Protein AF-0000000067715513 (afdb_homodimer)

Structure (mmCIF, N/CA/C/O backbone):
data_AF-0000000067715513-model_v1
#
loop_
_entity.id
_entity.type
_entity.pdbx_description
1 polymer 'Transcriptional regulators'
#
loop_
_atom_site.group_PDB
_atom_site.id
_atom_site.type_symbol
_atom_site.label_atom_id
_atom_site.label_alt_id
_atom_site.label_comp_id
_atom_site.label_asym_id
_atom_site.label_entity_id
_atom_site.label_seq_id
_atom_site.pdbx_PDB_ins_code
_atom_site.Cartn_x
_atom_site.Cartn_y
_atom_site.Cartn_z
_atom_site.occupancy
_atom_site.B_iso_or_equiv
_atom_site.auth_seq_id
_atom_site.auth_comp_id
_atom_site.auth_asym_id
_atom_site.auth_atom_id
_atom_site.pdbx_PDB_model_num
ATOM 1 N N . MET A 1 1 ? -25.891 -0.718 -54.531 1 31.77 1 MET A N 1
ATOM 2 C CA . MET A 1 1 ? -24.734 -0.22 -53.781 1 31.77 1 MET A CA 1
ATOM 3 C C . MET A 1 1 ? -24.641 -0.902 -52.406 1 31.77 1 MET A C 1
ATOM 5 O O . MET A 1 1 ? -25.547 -0.78 -51.594 1 31.77 1 MET A O 1
ATOM 9 N N . LEU A 1 2 ? -23.953 -2.092 -52.344 1 35.03 2 LEU A N 1
ATOM 10 C CA . LEU A 1 2 ? -23.844 -3.086 -51.281 1 35.03 2 LEU A CA 1
ATOM 11 C C . LEU A 1 2 ? -23.156 -2.496 -50.062 1 35.03 2 LEU A C 1
ATOM 13 O O . LEU A 1 2 ? -22.047 -1.974 -50.156 1 35.03 2 LEU A O 1
ATOM 17 N N . ASN A 1 3 ? -23.922 -1.891 -49.156 1 38.84 3 ASN A N 1
ATOM 18 C CA . ASN A 1 3 ? -23.484 -1.383 -47.875 1 38.84 3 ASN A CA 1
ATOM 19 C C . ASN A 1 3 ? -22.656 -2.416 -47.094 1 38.84 3 ASN A C 1
ATOM 21 O O . ASN A 1 3 ? -23.188 -3.434 -46.656 1 38.84 3 ASN A O 1
ATOM 25 N N . MET A 1 4 ? -21.391 -2.631 -47.562 1 33.38 4 MET A N 1
ATOM 26 C CA . MET A 1 4 ? -20.484 -3.547 -46.875 1 33.38 4 MET A CA 1
ATOM 27 C C . MET A 1 4 ? -20.344 -3.17 -45.406 1 33.38 4 MET A C 1
ATOM 29 O O . MET A 1 4 ? -19.859 -2.082 -45.094 1 33.38 4 MET A O 1
ATOM 33 N N . GLN A 1 5 ? -21.266 -3.67 -44.594 1 35.62 5 GLN A N 1
ATOM 34 C CA . GLN A 1 5 ? -21.172 -3.559 -43.156 1 35.62 5 GLN A CA 1
ATOM 35 C C . GLN A 1 5 ? -19.75 -3.854 -42.656 1 35.62 5 GLN A C 1
ATOM 37 O O . GLN A 1 5 ? -19.172 -4.875 -43.031 1 35.62 5 GLN A O 1
ATOM 42 N N . GLU A 1 6 ? -18.984 -2.752 -42.469 1 38.47 6 GLU A N 1
ATOM 43 C CA . GLU A 1 6 ? -17.625 -2.861 -41.969 1 38.47 6 GLU A CA 1
ATOM 44 C C . GLU A 1 6 ? -17.531 -3.854 -40.812 1 38.47 6 GLU A C 1
ATOM 46 O O . GLU A 1 6 ? -18.391 -3.852 -39.906 1 38.47 6 GLU A O 1
ATOM 51 N N . PRO A 1 7 ? -16.797 -5.004 -41.031 1 35.91 7 PRO A N 1
ATOM 52 C CA . PRO A 1 7 ? -16.688 -6 -39.969 1 35.91 7 PRO A CA 1
ATOM 53 C C . PRO A 1 7 ? -16.391 -5.375 -38.625 1 35.91 7 PRO A C 1
ATOM 55 O O . PRO A 1 7 ? -15.789 -4.301 -38.531 1 35.91 7 PRO A O 1
ATOM 58 N N . ASP A 1 8 ? -17.328 -5.598 -37.656 1 34.03 8 ASP A N 1
ATOM 59 C CA . ASP A 1 8 ? -17.234 -5.223 -36.25 1 34.03 8 ASP A CA 1
ATOM 60 C C . ASP A 1 8 ? -15.805 -5.414 -35.719 1 34.03 8 ASP A C 1
ATOM 62 O O . ASP A 1 8 ? -15.25 -6.508 -35.812 1 34.03 8 ASP A O 1
ATOM 66 N N . LYS A 1 9 ? -15.008 -4.371 -35.812 1 34.12 9 LYS A N 1
ATOM 67 C CA . LYS A 1 9 ? -13.656 -4.363 -35.25 1 34.12 9 LYS A CA 1
ATOM 68 C C . LYS A 1 9 ? -13.594 -5.129 -33.938 1 34.12 9 LYS A C 1
ATOM 70 O O . LYS A 1 9 ? -14.234 -4.746 -32.938 1 34.12 9 LYS A O 1
ATOM 75 N N . ILE A 1 10 ? -13.539 -6.449 -34 1 34.5 10 ILE A N 1
ATOM 76 C CA . ILE A 1 10 ? -13.219 -7.273 -32.844 1 34.5 10 ILE A CA 1
ATOM 77 C C . ILE A 1 10 ? -12.109 -6.613 -32.031 1 34.5 10 ILE A C 1
ATOM 79 O O . ILE A 1 10 ? -11.008 -6.387 -32.531 1 34.5 10 ILE A O 1
ATOM 83 N N . HIS A 1 11 ? -12.445 -5.59 -31.297 1 33.25 11 HIS A N 1
ATOM 84 C CA . HIS A 1 11 ? -11.445 -5.082 -30.359 1 33.25 11 HIS A CA 1
ATOM 85 C C . HIS A 1 11 ? -10.75 -6.219 -29.625 1 33.25 11 HIS A C 1
ATOM 87 O O . HIS A 1 11 ? -11.406 -7.102 -29.078 1 33.25 11 HIS A O 1
ATOM 93 N N . PRO A 1 12 ? -9.641 -6.621 -30.094 1 28.83 12 PRO A N 1
ATOM 94 C CA . PRO A 1 12 ? -8.938 -7.699 -29.391 1 28.83 12 PRO A CA 1
ATOM 95 C C . PRO A 1 12 ? -9.133 -7.641 -27.875 1 28.83 12 PRO A C 1
ATOM 97 O O . PRO A 1 12 ? -9.164 -6.551 -27.297 1 28.83 12 PRO A O 1
ATOM 100 N N . ALA A 1 13 ? -9.891 -8.578 -27.359 1 32.06 13 ALA A N 1
ATOM 101 C CA . ALA A 1 13 ? -10.117 -8.789 -25.938 1 32.06 13 ALA A CA 1
ATOM 102 C C . ALA A 1 13 ? -8.875 -8.43 -25.125 1 32.06 13 ALA A C 1
ATOM 104 O O . ALA A 1 13 ? -7.762 -8.836 -25.469 1 32.06 13 ALA A O 1
ATOM 105 N N . GLU A 1 14 ? -8.75 -7.254 -24.656 1 34.19 14 GLU A N 1
ATOM 106 C CA . GLU A 1 14 ? -7.68 -6.934 -23.719 1 34.19 14 GLU A CA 1
ATOM 107 C C . GLU A 1 14 ? -7.258 -8.164 -22.922 1 34.19 14 GLU A C 1
ATOM 109 O O . GLU A 1 14 ? -8.109 -8.922 -22.438 1 34.19 14 GLU A O 1
ATOM 114 N N . PRO A 1 15 ? -6.25 -8.797 -23.25 1 35.97 15 PRO A N 1
ATOM 115 C CA . PRO A 1 15 ? -5.891 -10.016 -22.531 1 35.97 15 PRO A CA 1
ATOM 116 C C . PRO A 1 15 ? -6.348 -9.992 -21.062 1 35.97 15 PRO A C 1
ATOM 118 O O . PRO A 1 15 ? -6.277 -8.945 -20.422 1 35.97 15 PRO A O 1
ATOM 121 N N . THR A 1 16 ? -7.445 -10.633 -20.672 1 35.69 16 THR A N 1
ATOM 122 C CA . THR A 1 16 ? -7.938 -10.914 -19.328 1 35.69 16 THR A CA 1
ATOM 123 C C . THR A 1 16 ? -6.781 -11.148 -18.359 1 35.69 16 THR A C 1
ATOM 125 O O . THR A 1 16 ? -6.23 -12.25 -18.312 1 35.69 16 THR A O 1
ATOM 128 N N . LEU A 1 17 ? -5.66 -10.5 -18.516 1 34.59 17 LEU A N 1
ATOM 129 C CA . LEU A 1 17 ? -4.801 -10.703 -17.344 1 34.59 17 LEU A CA 1
ATOM 130 C C . LEU A 1 17 ? -5.633 -11.031 -16.109 1 34.59 17 LEU A C 1
ATOM 132 O O . LEU A 1 17 ? -6.359 -10.18 -15.602 1 34.59 17 LEU A O 1
ATOM 136 N N . ARG A 1 18 ? -6.062 -12.227 -16.125 1 41.28 18 ARG A N 1
ATOM 137 C CA . ARG A 1 18 ? -6.652 -12.828 -14.93 1 41.28 18 ARG A CA 1
ATOM 138 C C . ARG A 1 18 ? -6.082 -12.195 -13.664 1 41.28 18 ARG A C 1
ATOM 140 O O . ARG A 1 18 ? -4.875 -11.984 -13.555 1 41.28 18 ARG A O 1
ATOM 147 N N . ASN A 1 19 ? -6.848 -11.391 -13 1 44.38 19 ASN A N 1
ATOM 148 C CA . ASN A 1 19 ? -6.641 -10.68 -11.742 1 44.38 19 ASN A CA 1
ATOM 149 C C . ASN A 1 19 ? -5.672 -11.422 -10.828 1 44.38 19 ASN A C 1
ATOM 151 O O . ASN A 1 19 ? -5.969 -12.531 -10.383 1 44.38 19 ASN A O 1
ATOM 155 N N . ILE A 1 20 ? -4.328 -11.273 -11.109 1 48.81 20 ILE A N 1
ATOM 156 C CA . ILE A 1 20 ? -3.268 -11.844 -10.289 1 48.81 20 ILE A CA 1
ATOM 157 C C . ILE A 1 20 ? -3.74 -11.953 -8.836 1 48.81 20 ILE A C 1
ATOM 159 O O . ILE A 1 20 ? -3.135 -12.664 -8.031 1 48.81 20 ILE A O 1
ATOM 163 N N . TYR A 1 21 ? -4.91 -11.352 -8.672 1 52.47 21 TYR A N 1
ATOM 164 C CA . TYR A 1 21 ? -5.391 -11.336 -7.293 1 52.47 21 TYR A CA 1
ATOM 165 C C . TYR A 1 21 ? -6.516 -12.344 -7.102 1 52.47 21 TYR A C 1
ATOM 167 O O . TYR A 1 21 ? -7.043 -12.492 -5.996 1 52.47 21 TYR A O 1
ATOM 175 N N . ASP A 1 22 ? -6.746 -12.984 -8.242 1 56.34 22 ASP A N 1
ATOM 176 C CA . ASP A 1 22 ? -7.75 -14.039 -8.141 1 56.34 22 ASP A CA 1
ATOM 177 C C . ASP A 1 22 ? -7.219 -15.234 -7.348 1 56.34 22 ASP A C 1
ATOM 179 O O . ASP A 1 22 ? -6.141 -15.75 -7.648 1 56.34 22 ASP A O 1
ATOM 183 N N . VAL A 1 23 ? -7.918 -15.57 -6.273 1 56.19 23 VAL A N 1
ATOM 184 C CA . VAL A 1 23 ? -7.496 -16.641 -5.387 1 56.19 23 VAL A CA 1
ATOM 185 C C . VAL A 1 23 ? -7.281 -17.922 -6.191 1 56.19 23 VAL A C 1
ATOM 187 O O . VAL A 1 23 ? -6.398 -18.734 -5.871 1 56.19 23 VAL A O 1
ATOM 190 N N . LYS A 1 24 ? -8.117 -18.062 -7.238 1 59.22 24 LYS A N 1
ATOM 191 C CA . LYS A 1 24 ? -7.957 -19.266 -8.039 1 59.22 24 LYS A CA 1
ATOM 192 C C . LYS A 1 24 ? -6.633 -19.25 -8.797 1 59.22 24 LYS A C 1
ATOM 194 O O . LYS A 1 24 ? -6.051 -20.312 -9.055 1 59.22 24 LYS A O 1
ATOM 199 N N . THR A 1 25 ? -6.23 -18.047 -9.039 1 60.38 25 THR A N 1
ATOM 200 C CA . THR A 1 25 ? -4.977 -17.922 -9.766 1 60.38 25 THR A CA 1
ATOM 201 C C . THR A 1 25 ? -3.795 -17.859 -8.805 1 60.38 25 THR A C 1
ATOM 203 O O . THR A 1 25 ? -2.738 -18.438 -9.07 1 60.38 25 THR A O 1
ATOM 206 N N . SER A 1 26 ? -4.008 -17.219 -7.641 1 59.66 26 SER A N 1
ATOM 207 C CA . SER A 1 26 ? -2.916 -17.062 -6.688 1 59.66 26 SER A CA 1
ATOM 208 C C . SER A 1 26 ? -2.715 -18.328 -5.859 1 59.66 26 SER A C 1
ATOM 210 O O . SER A 1 26 ? -1.616 -18.578 -5.363 1 59.66 26 SER A O 1
ATOM 212 N N . ASP A 1 27 ? -3.766 -19.047 -5.641 1 61.59 27 ASP A N 1
ATOM 213 C CA . ASP A 1 27 ? -3.732 -20.266 -4.855 1 61.59 27 ASP A CA 1
ATOM 214 C C . ASP A 1 27 ? -4.594 -21.359 -5.5 1 61.59 27 ASP A C 1
ATOM 216 O O . ASP A 1 27 ? -5.559 -21.828 -4.895 1 61.59 27 ASP A O 1
ATOM 220 N N . PRO A 1 28 ? -4.254 -21.781 -6.742 1 59.16 28 PRO A N 1
ATOM 221 C CA . PRO A 1 28 ? -5.117 -22.688 -7.5 1 59.16 28 PRO A CA 1
ATOM 222 C C . PRO A 1 28 ? -5.348 -24.016 -6.777 1 59.16 28 PRO A C 1
ATOM 224 O O . PRO A 1 28 ? -6.398 -24.641 -6.953 1 59.16 28 PRO A O 1
ATOM 227 N N . LYS A 1 29 ? -4.406 -24.391 -6.066 1 62.5 29 LYS A N 1
ATOM 228 C CA . LYS A 1 29 ? -4.543 -25.688 -5.41 1 62.5 29 LYS A CA 1
ATOM 229 C C . LYS A 1 29 ? -5.098 -25.531 -3.998 1 62.5 29 LYS A C 1
ATOM 231 O O . LYS A 1 29 ? -5.109 -26.484 -3.221 1 62.5 29 LYS A O 1
ATOM 236 N N . SER A 1 30 ? -5.594 -24.344 -3.738 1 63.5 30 SER A N 1
ATOM 237 C CA . SER A 1 30 ? -6.176 -24.047 -2.434 1 63.5 30 SER A CA 1
ATOM 238 C C . SER A 1 30 ? -5.242 -24.469 -1.303 1 63.5 30 SER A C 1
ATOM 240 O O . SER A 1 30 ? -5.672 -25.094 -0.335 1 63.5 30 SER A O 1
ATOM 242 N N . GLU A 1 31 ? -3.992 -24.312 -1.608 1 66.38 31 GLU A N 1
ATOM 243 C CA . GLU A 1 31 ? -2.979 -24.688 -0.625 1 66.38 31 GLU A CA 1
ATOM 244 C C . GLU A 1 31 ? -2.898 -23.656 0.499 1 66.38 31 GLU A C 1
ATOM 246 O O . GLU A 1 31 ? -2.553 -23.984 1.633 1 66.38 31 GLU A O 1
ATOM 251 N N . LEU A 1 32 ? -3.332 -22.609 0.131 1 65.19 32 LEU A N 1
ATOM 252 C CA . LEU A 1 32 ? -3.133 -21.531 1.1 1 65.19 32 LEU A CA 1
ATOM 253 C C . LEU A 1 32 ? -4.453 -21.141 1.751 1 65.19 32 LEU A C 1
ATOM 255 O O . LEU A 1 32 ? -4.492 -20.828 2.945 1 65.19 32 LEU A O 1
ATOM 259 N N . VAL A 1 33 ? -5.523 -21.156 0.885 1 69.31 33 VAL A N 1
ATOM 260 C CA . VAL A 1 33 ? -6.816 -20.703 1.383 1 69.31 33 VAL A CA 1
ATOM 261 C C . VAL A 1 33 ? -7.785 -21.891 1.459 1 69.31 33 VAL A C 1
ATOM 263 O O . VAL A 1 33 ? -7.91 -22.656 0.505 1 69.31 33 VAL A O 1
ATOM 266 N N . ASP A 1 34 ? -8.328 -22.078 2.619 1 70 34 ASP A N 1
ATOM 267 C CA . ASP A 1 34 ? -9.352 -23.109 2.803 1 70 34 ASP A CA 1
ATOM 268 C C . ASP A 1 34 ? -10.688 -22.656 2.213 1 70 34 ASP A C 1
ATOM 270 O O . ASP A 1 34 ? -11.375 -21.812 2.787 1 70 34 ASP A O 1
ATOM 274 N N . ARG A 1 35 ? -11.07 -23.219 1.079 1 74.94 35 ARG A N 1
ATOM 275 C CA . ARG A 1 35 ? -12.312 -22.859 0.406 1 74.94 35 ARG A CA 1
ATOM 276 C C . ARG A 1 35 ? -13.414 -23.875 0.7 1 74.94 35 ARG A C 1
ATOM 278 O O . ARG A 1 35 ? -14.484 -23.828 0.08 1 74.94 35 ARG A O 1
ATOM 285 N N . SER A 1 36 ? -13.039 -24.688 1.641 1 76.25 36 SER A N 1
ATOM 286 C CA . SER A 1 36 ? -14.023 -25.719 1.968 1 76.25 36 SER A CA 1
ATOM 287 C C . SER A 1 36 ? -15.305 -25.094 2.516 1 76.25 36 SER A C 1
ATOM 289 O O . SER A 1 36 ? -15.25 -24.156 3.326 1 76.25 36 SER A O 1
ATOM 291 N N . GLY A 1 37 ? -16.453 -25.438 1.986 1 80.44 37 GLY A N 1
ATOM 292 C CA . GLY A 1 37 ? -17.75 -25.016 2.496 1 80.44 37 GLY A CA 1
ATOM 293 C C . GLY A 1 37 ? -18.203 -23.688 1.925 1 80.44 37 GLY A C 1
ATOM 294 O O . GLY A 1 37 ? -19.234 -23.156 2.336 1 80.44 37 GLY A O 1
ATOM 295 N N . MET A 1 38 ? -17.422 -23.203 1.055 1 85.81 38 MET A N 1
ATOM 296 C CA . MET A 1 38 ? -17.812 -21.922 0.487 1 85.81 38 MET A CA 1
ATOM 297 C C . MET A 1 38 ? -18.547 -22.109 -0.836 1 85.81 38 MET A C 1
ATOM 299 O O . MET A 1 38 ? -18.234 -23.016 -1.604 1 85.81 38 MET A O 1
ATOM 303 N N . SER A 1 39 ? -19.594 -21.328 -1.05 1 91.62 39 SER A N 1
ATOM 304 C CA . SER A 1 39 ? -20.297 -21.344 -2.332 1 91.62 39 SER A CA 1
ATOM 305 C C . SER A 1 39 ? -19.422 -20.75 -3.438 1 91.62 39 SER A C 1
ATOM 307 O O . SER A 1 39 ? -18.484 -19.984 -3.162 1 91.62 39 SER A O 1
ATOM 309 N N . GLU A 1 40 ? -19.703 -21.047 -4.605 1 89.44 40 GLU A N 1
ATOM 310 C CA . GLU A 1 40 ? -19 -20.484 -5.75 1 89.44 40 GLU A CA 1
ATOM 311 C C . GLU A 1 40 ? -19.156 -18.969 -5.801 1 89.44 40 GLU A C 1
ATOM 313 O O . GLU A 1 40 ? -18.25 -18.25 -6.207 1 89.44 40 GLU A O 1
ATOM 318 N N . GLU A 1 41 ? -20.359 -18.594 -5.406 1 92 41 GLU A N 1
ATOM 319 C CA . GLU A 1 41 ? -20.641 -17.172 -5.387 1 92 41 GLU A CA 1
ATOM 320 C C . GLU A 1 41 ? -19.781 -16.453 -4.355 1 92 41 GLU A C 1
ATOM 322 O O . GLU A 1 41 ? -19.266 -15.359 -4.617 1 92 41 GLU A O 1
ATOM 327 N N . ASP A 1 42 ? -19.625 -17.094 -3.242 1 93.06 42 ASP A N 1
ATOM 328 C CA . ASP A 1 42 ? -18.781 -16.516 -2.193 1 93.06 42 ASP A CA 1
ATOM 329 C C . ASP A 1 42 ? -17.328 -16.438 -2.635 1 93.06 42 ASP A C 1
ATOM 331 O O . ASP A 1 42 ? -16.656 -15.43 -2.4 1 93.06 42 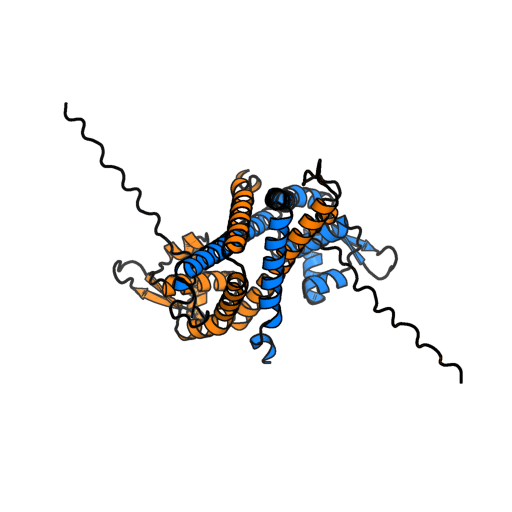ASP A O 1
ATOM 335 N N . ILE A 1 43 ? -16.859 -17.438 -3.271 1 88.56 43 ILE A N 1
ATOM 336 C CA . ILE A 1 43 ? -15.484 -17.484 -3.74 1 88.56 43 ILE A CA 1
ATOM 337 C C . ILE A 1 43 ? -15.258 -16.406 -4.785 1 88.56 43 ILE A C 1
ATOM 339 O O . ILE A 1 43 ? -14.25 -15.688 -4.738 1 88.56 43 ILE A O 1
ATOM 343 N N . ALA A 1 44 ? -16.203 -16.25 -5.66 1 89.56 44 ALA A N 1
ATOM 344 C CA . ALA A 1 44 ? -16.094 -15.234 -6.703 1 89.56 44 ALA A CA 1
ATOM 345 C C . ALA A 1 44 ? -16.109 -13.828 -6.105 1 89.56 44 ALA A C 1
ATOM 347 O O . ALA A 1 44 ? -15.367 -12.953 -6.555 1 89.56 44 ALA A O 1
ATOM 348 N N . GLN A 1 45 ? -16.969 -13.656 -5.141 1 93.56 45 GLN A N 1
ATOM 349 C CA . GLN A 1 45 ? -17.078 -12.352 -4.504 1 93.56 45 GLN A CA 1
ATOM 350 C C . GLN A 1 45 ? -15.797 -12.008 -3.738 1 93.56 45 GLN A C 1
ATOM 352 O O . GLN A 1 45 ? -15.336 -10.867 -3.783 1 93.56 45 GLN A O 1
ATOM 357 N N . ILE A 1 46 ? -15.25 -12.922 -3.047 1 92.5 46 ILE A N 1
ATOM 358 C CA . ILE A 1 46 ? -13.992 -12.703 -2.344 1 92.5 46 ILE A CA 1
ATOM 359 C C . ILE A 1 46 ? -12.875 -12.414 -3.352 1 92.5 46 ILE A C 1
ATOM 361 O O . ILE A 1 46 ? -12.031 -11.547 -3.121 1 92.5 46 ILE A O 1
ATOM 365 N N . GLY A 1 47 ? -12.867 -13.133 -4.438 1 88.12 47 GLY A N 1
ATOM 366 C CA . GLY A 1 47 ? -11.938 -12.836 -5.516 1 88.12 47 GLY A CA 1
ATOM 367 C C . GLY A 1 47 ? -12.016 -11.398 -5.992 1 88.12 47 GLY A C 1
ATOM 368 O O . GLY A 1 47 ? -10.992 -10.758 -6.211 1 88.12 47 GLY A O 1
ATOM 369 N N . ARG A 1 48 ? -13.258 -10.898 -6.152 1 91.69 48 ARG A N 1
ATOM 370 C CA . ARG A 1 48 ? -13.469 -9.508 -6.555 1 91.69 48 ARG A CA 1
ATOM 371 C C . ARG A 1 48 ? -12.922 -8.547 -5.504 1 91.69 48 ARG A C 1
ATOM 373 O O . ARG A 1 48 ? -12.336 -7.516 -5.844 1 91.69 48 ARG A O 1
ATOM 380 N N . LEU A 1 49 ? -13.102 -8.867 -4.262 1 94.69 49 LEU A N 1
ATOM 381 C CA . LEU A 1 49 ? -12.594 -8.039 -3.174 1 94.69 49 LEU A CA 1
ATOM 382 C C . LEU A 1 49 ? -11.07 -7.984 -3.195 1 94.69 49 LEU A C 1
ATOM 384 O O . LEU A 1 49 ? -10.484 -6.906 -3.105 1 94.69 49 LEU A O 1
ATOM 388 N N . MET A 1 50 ? -10.453 -9.133 -3.383 1 89.44 50 MET A N 1
ATOM 389 C CA . MET A 1 50 ? -9 -9.203 -3.439 1 89.44 50 MET A CA 1
ATOM 390 C C . MET A 1 50 ? -8.461 -8.422 -4.633 1 89.44 50 MET A C 1
ATOM 392 O O . MET A 1 50 ? -7.438 -7.746 -4.527 1 89.44 50 MET A O 1
ATOM 396 N N . LYS A 1 51 ? -9.125 -8.508 -5.668 1 86.62 51 LYS A N 1
ATOM 397 C CA . LYS A 1 51 ? -8.734 -7.758 -6.855 1 86.62 51 LYS A CA 1
ATOM 398 C C . LYS A 1 51 ? -8.852 -6.254 -6.621 1 86.62 51 LYS A C 1
ATOM 400 O O . LYS A 1 51 ? -7.996 -5.484 -7.055 1 86.62 51 LYS A O 1
ATOM 405 N N . SER A 1 52 ? -9.906 -5.848 -6.012 1 92.88 52 SER A N 1
ATOM 406 C CA . SER A 1 52 ? -10.109 -4.438 -5.703 1 92.88 52 SER A CA 1
ATOM 407 C C . SER A 1 52 ? -9.023 -3.91 -4.773 1 92.88 52 SER A C 1
ATOM 409 O O . SER A 1 52 ? -8.539 -2.791 -4.945 1 92.88 52 SER A O 1
ATOM 411 N N . LEU A 1 53 ? -8.625 -4.75 -3.801 1 91.38 53 LEU A N 1
ATOM 412 C CA . LEU A 1 53 ? -7.531 -4.406 -2.902 1 91.38 53 LEU A CA 1
ATOM 413 C C . LEU A 1 53 ? -6.23 -4.23 -3.678 1 91.38 53 LEU A C 1
ATOM 415 O O . LEU A 1 53 ? -5.504 -3.254 -3.473 1 91.38 53 LEU A O 1
ATOM 419 N N . ALA A 1 54 ? -5.922 -5.137 -4.527 1 84.75 54 ALA A N 1
ATOM 420 C CA . ALA A 1 54 ? -4.703 -5.09 -5.336 1 84.75 54 ALA A CA 1
ATOM 421 C C . ALA A 1 54 ? -4.695 -3.865 -6.246 1 84.75 54 ALA A C 1
ATOM 423 O O . ALA A 1 54 ? -3.67 -3.197 -6.391 1 84.75 54 ALA A O 1
ATOM 424 N N . SER A 1 55 ? -5.832 -3.623 -6.863 1 87.19 55 SER A N 1
ATOM 425 C CA . SER A 1 55 ? -5.949 -2.471 -7.75 1 87.19 55 SER A CA 1
ATOM 426 C C . SER A 1 55 ? -5.707 -1.167 -6.996 1 87.19 55 SER A C 1
ATOM 428 O O . SER A 1 55 ? -5.012 -0.278 -7.492 1 87.19 55 SER A O 1
ATOM 430 N N . LEU A 1 56 ? -6.266 -1.045 -5.832 1 90.12 56 LEU A N 1
ATOM 431 C CA . LEU A 1 56 ? -6.051 0.15 -5.023 1 90.12 56 LEU A CA 1
ATOM 432 C C . LEU A 1 56 ? -4.582 0.302 -4.652 1 90.12 56 LEU A C 1
ATOM 434 O O . LEU A 1 56 ? -4.027 1.4 -4.73 1 90.12 56 LEU A O 1
ATOM 438 N N . ARG A 1 57 ? -3.969 -0.774 -4.258 1 86.88 57 ARG A N 1
ATOM 439 C CA . ARG A 1 57 ? -2.553 -0.756 -3.904 1 86.88 57 ARG A CA 1
ATOM 440 C C . ARG A 1 57 ? -1.701 -0.278 -5.074 1 86.88 57 ARG A C 1
ATOM 442 O O . ARG A 1 57 ? -0.759 0.495 -4.891 1 86.88 57 ARG A O 1
ATOM 449 N N . ASP A 1 58 ? -2.008 -0.75 -6.246 1 83.69 58 ASP A N 1
ATOM 450 C CA . ASP A 1 58 ? -1.261 -0.369 -7.441 1 83.69 58 ASP A CA 1
ATOM 451 C C . ASP A 1 58 ? -1.406 1.123 -7.727 1 83.69 58 ASP A C 1
ATOM 453 O O . ASP A 1 58 ? -0.426 1.797 -8.047 1 83.69 58 ASP A O 1
ATOM 457 N N . VAL A 1 59 ? -2.592 1.562 -7.598 1 86 59 VAL A N 1
ATOM 458 C CA . VAL A 1 59 ? -2.857 2.977 -7.84 1 86 59 VAL A CA 1
ATOM 459 C C . VAL A 1 59 ? -2.133 3.824 -6.797 1 86 59 VAL A C 1
ATOM 461 O O . VAL A 1 59 ? -1.499 4.828 -7.137 1 86 59 VAL A O 1
ATOM 464 N N . GLU A 1 60 ? -2.227 3.406 -5.562 1 86.88 60 GLU A N 1
ATOM 465 C CA . GLU A 1 60 ? -1.557 4.141 -4.496 1 86.88 60 GLU A CA 1
ATOM 466 C C . GLU A 1 60 ? -0.046 4.172 -4.707 1 86.88 60 GLU A C 1
ATOM 468 O O . GLU A 1 60 ? 0.598 5.195 -4.477 1 86.88 60 GLU A O 1
ATOM 473 N N . ARG A 1 61 ? 0.489 3.102 -5.07 1 83.62 61 ARG A N 1
ATOM 474 C CA . ARG A 1 61 ? 1.919 3.02 -5.344 1 83.62 61 ARG A CA 1
ATOM 475 C C . ARG A 1 61 ? 2.314 3.969 -6.473 1 83.62 61 ARG A C 1
ATOM 477 O O . ARG A 1 61 ? 3.316 4.68 -6.371 1 83.62 61 ARG A O 1
ATOM 484 N N . SER A 1 62 ? 1.576 3.879 -7.531 1 84.25 62 SER A N 1
ATOM 485 C CA . SER A 1 62 ? 1.872 4.727 -8.68 1 84.25 62 SER A CA 1
ATOM 486 C C . SER A 1 62 ? 1.835 6.203 -8.297 1 84.25 62 SER A C 1
ATOM 488 O O . SER A 1 62 ? 2.705 6.977 -8.703 1 84.25 62 SER A O 1
ATOM 490 N N . ILE A 1 63 ? 0.889 6.559 -7.508 1 83.94 63 ILE A N 1
ATOM 491 C CA . ILE A 1 63 ? 0.748 7.934 -7.047 1 83.94 63 ILE A CA 1
ATOM 492 C C . ILE A 1 63 ? 1.918 8.297 -6.133 1 83.94 63 ILE A C 1
ATOM 494 O O . ILE A 1 63 ? 2.475 9.391 -6.23 1 83.94 63 ILE A O 1
ATOM 498 N N . GLY A 1 64 ? 2.191 7.398 -5.203 1 84.19 64 GLY A N 1
ATOM 499 C CA . GLY A 1 64 ? 3.328 7.625 -4.324 1 84.19 64 GLY A CA 1
ATOM 500 C C . GLY A 1 64 ? 4.633 7.824 -5.074 1 84.19 64 GLY A C 1
ATOM 501 O O . GLY A 1 64 ? 5.402 8.734 -4.754 1 84.19 64 GLY A O 1
ATOM 502 N N . GLU A 1 65 ? 4.875 7.023 -6.062 1 82.06 65 GLU A N 1
ATOM 503 C CA . GLU A 1 65 ? 6.082 7.125 -6.875 1 82.06 65 GLU A CA 1
ATOM 504 C C . GLU A 1 65 ? 6.105 8.43 -7.668 1 82.06 65 GLU A C 1
ATOM 506 O O . GLU A 1 65 ? 7.145 9.094 -7.754 1 82.06 65 GLU A O 1
ATOM 511 N N . ALA A 1 66 ? 5.008 8.75 -8.227 1 83.88 66 ALA A N 1
ATOM 512 C CA . ALA A 1 66 ? 4.914 9.984 -8.984 1 83.88 66 ALA A CA 1
ATOM 513 C C . ALA A 1 66 ? 5.145 11.203 -8.094 1 83.88 66 ALA A C 1
ATOM 515 O O . ALA A 1 66 ? 5.828 12.148 -8.484 1 83.88 66 ALA A O 1
ATOM 516 N N . SER A 1 67 ? 4.551 11.172 -6.914 1 84.94 67 SER A N 1
ATOM 517 C CA . SER A 1 67 ? 4.723 12.266 -5.965 1 84.94 67 SER A CA 1
ATOM 518 C C . SER A 1 67 ? 6.18 12.406 -5.539 1 84.94 67 SER A C 1
ATOM 520 O O . SER A 1 67 ? 6.703 13.516 -5.457 1 84.94 67 SER A O 1
ATOM 522 N N . ALA A 1 68 ? 6.793 11.289 -5.273 1 86.81 68 ALA A N 1
ATOM 523 C CA . ALA A 1 68 ? 8.203 11.297 -4.883 1 86.81 68 ALA A CA 1
ATOM 524 C C . ALA A 1 68 ? 9.078 11.859 -5.996 1 86.81 68 ALA A C 1
ATOM 526 O O . ALA A 1 68 ? 9.977 12.664 -5.734 1 86.81 68 ALA A O 1
ATOM 527 N N . ARG A 1 69 ? 8.789 11.461 -7.184 1 84.62 69 ARG A N 1
ATOM 528 C CA . ARG A 1 69 ? 9.539 11.969 -8.328 1 84.62 69 ARG A CA 1
ATOM 529 C C . ARG A 1 69 ? 9.344 13.469 -8.492 1 84.62 69 ARG A C 1
ATOM 531 O O . ARG A 1 69 ? 10.305 14.211 -8.711 1 84.62 69 ARG A O 1
ATOM 538 N N . TYR A 1 70 ? 8.148 13.883 -8.367 1 84.44 70 TYR A N 1
ATOM 539 C CA . TYR A 1 70 ? 7.824 15.297 -8.5 1 84.44 70 TYR A CA 1
ATOM 540 C C . TYR A 1 70 ? 8.586 16.125 -7.477 1 84.44 70 TYR A C 1
ATOM 542 O O . TYR A 1 70 ? 9.07 17.219 -7.789 1 84.44 70 TYR A O 1
ATOM 550 N N . MET A 1 71 ? 8.758 15.609 -6.359 1 88.5 71 MET A N 1
ATOM 551 C CA . MET A 1 71 ? 9.391 16.359 -5.277 1 88.5 71 MET A CA 1
ATOM 552 C C . MET A 1 71 ? 10.883 16.047 -5.207 1 88.5 71 MET A C 1
ATOM 554 O O . MET A 1 71 ? 11.578 16.516 -4.301 1 88.5 71 MET A O 1
ATOM 558 N N . GLU A 1 72 ? 11.359 15.141 -6.113 1 90.12 72 GLU A N 1
ATOM 559 C CA . GLU A 1 72 ? 12.766 14.734 -6.199 1 90.12 72 GLU A CA 1
ATOM 560 C C . GLU A 1 72 ? 13.219 14.055 -4.91 1 90.12 72 GLU A C 1
ATOM 562 O O . GLU A 1 72 ? 14.273 14.391 -4.363 1 90.12 72 GLU A O 1
ATOM 567 N N . LEU A 1 73 ? 12.414 13.18 -4.449 1 92.5 73 LEU A N 1
ATOM 568 C CA . LEU A 1 73 ? 12.703 12.414 -3.24 1 92.5 73 LEU A CA 1
ATOM 569 C C . LEU A 1 73 ? 12.664 10.914 -3.525 1 92.5 73 LEU A C 1
ATOM 571 O O . LEU A 1 73 ? 11.961 10.469 -4.426 1 92.5 73 LEU A O 1
ATOM 575 N N . SER A 1 74 ? 13.438 10.172 -2.771 1 88.81 74 SER A N 1
ATOM 576 C CA . SER A 1 74 ? 13.266 8.719 -2.738 1 88.81 74 SER A CA 1
ATOM 577 C C . SER A 1 74 ? 12.023 8.328 -1.945 1 88.81 74 SER A C 1
ATOM 579 O O . SER A 1 74 ? 11.492 9.133 -1.174 1 88.81 74 SER A O 1
ATOM 581 N N . ALA A 1 75 ? 11.617 7.125 -2.107 1 83.75 75 ALA A N 1
ATOM 582 C CA . ALA A 1 75 ? 10.438 6.637 -1.406 1 83.75 75 ALA A CA 1
ATOM 583 C C . ALA A 1 75 ? 10.633 6.703 0.106 1 83.75 75 ALA A C 1
ATOM 585 O O . ALA A 1 75 ? 9.758 7.188 0.829 1 83.75 75 ALA A O 1
ATOM 586 N N . PRO A 1 76 ? 11.789 6.348 0.591 1 85.75 76 PRO A N 1
ATOM 587 C CA . PRO A 1 76 ? 11.992 6.473 2.037 1 85.75 76 PRO A CA 1
ATOM 588 C C . PRO A 1 76 ? 11.984 7.926 2.51 1 85.75 76 PRO A C 1
ATOM 590 O O . PRO A 1 76 ? 11.453 8.227 3.58 1 85.75 76 PRO A O 1
ATOM 593 N N . ASP A 1 77 ? 12.516 8.773 1.731 1 92.31 77 ASP A N 1
ATOM 594 C CA . ASP A 1 77 ? 12.531 10.188 2.092 1 92.31 77 ASP A CA 1
ATOM 595 C C . ASP A 1 77 ? 11.117 10.766 2.094 1 92.31 77 ASP A C 1
ATOM 597 O O . ASP A 1 77 ? 10.781 11.594 2.947 1 92.31 77 ASP A O 1
ATOM 601 N N . MET A 1 78 ? 10.383 10.312 1.153 1 89.94 78 MET A N 1
ATOM 602 C CA . MET A 1 78 ? 9 10.766 1.082 1 89.94 78 MET A CA 1
ATOM 603 C C . MET A 1 78 ? 8.219 10.32 2.316 1 89.94 78 MET A C 1
ATOM 605 O O . MET A 1 78 ? 7.387 11.07 2.83 1 89.94 78 MET A O 1
ATOM 609 N N . ARG A 1 79 ? 8.422 9.156 2.748 1 87.88 79 ARG A N 1
ATOM 610 C CA . ARG A 1 79 ? 7.758 8.664 3.947 1 87.88 79 ARG A CA 1
ATOM 611 C C . ARG A 1 79 ? 8.141 9.484 5.172 1 87.88 79 ARG A C 1
ATOM 613 O O . ARG A 1 79 ? 7.297 9.797 6.012 1 87.88 79 ARG A O 1
ATOM 620 N N . ALA A 1 80 ? 9.414 9.781 5.285 1 92.44 80 ALA A N 1
ATOM 621 C CA . ALA A 1 80 ? 9.883 10.633 6.375 1 92.44 80 ALA A CA 1
ATOM 622 C C . ALA A 1 80 ? 9.195 11.992 6.344 1 92.44 80 ALA A C 1
ATOM 624 O O . ALA A 1 80 ? 8.711 12.469 7.371 1 92.44 80 ALA A O 1
ATOM 625 N N . LEU A 1 81 ? 9.18 12.484 5.199 1 92 81 LEU A N 1
ATOM 626 C CA . LEU A 1 81 ? 8.586 13.805 5.027 1 92 81 LEU A CA 1
ATOM 627 C C . LEU A 1 81 ? 7.105 13.789 5.383 1 92 81 LEU A C 1
ATOM 629 O O . LEU A 1 81 ? 6.605 14.711 6.031 1 92 81 LEU A O 1
ATOM 633 N N . HIS A 1 82 ? 6.441 12.805 4.926 1 86.88 82 HIS A N 1
ATOM 634 C CA . HIS A 1 82 ? 5.02 12.672 5.227 1 86.88 82 HIS A CA 1
ATOM 635 C C . HIS A 1 82 ? 4.777 12.617 6.734 1 86.88 82 HIS A C 1
ATOM 637 O O . HIS A 1 82 ? 3.863 13.266 7.242 1 86.88 82 HIS A O 1
ATOM 643 N N . TYR A 1 83 ? 5.555 11.883 7.371 1 87.12 83 TYR A N 1
ATOM 644 C CA . TYR A 1 83 ? 5.445 11.797 8.828 1 87.12 83 TYR A CA 1
ATOM 645 C C . TYR A 1 83 ? 5.641 13.164 9.469 1 87.12 83 TYR A C 1
ATOM 647 O O . TYR A 1 83 ? 4.875 13.555 10.352 1 87.12 83 TYR A O 1
ATOM 655 N N . LEU A 1 84 ? 6.617 13.852 9.055 1 91.56 84 LEU A N 1
ATOM 656 C CA . LEU A 1 84 ? 6.926 15.164 9.617 1 91.56 84 LEU A CA 1
ATOM 657 C C . LEU A 1 84 ? 5.781 16.141 9.367 1 91.56 84 LEU A C 1
ATOM 659 O O . LEU A 1 84 ? 5.441 16.938 10.25 1 91.56 84 LEU A O 1
ATOM 663 N N . ILE A 1 85 ? 5.211 16.062 8.203 1 87.69 85 ILE A N 1
ATOM 664 C CA . ILE A 1 85 ? 4.125 16.969 7.844 1 87.69 85 ILE A CA 1
ATOM 665 C C . ILE A 1 85 ? 2.904 16.688 8.719 1 87.69 85 ILE A C 1
ATOM 667 O O . ILE A 1 85 ? 2.318 17.609 9.289 1 87.69 85 ILE A O 1
ATOM 671 N N . VAL A 1 86 ? 2.588 15.5 8.859 1 80.25 86 VAL A N 1
ATOM 672 C CA . VAL A 1 86 ? 1.406 15.109 9.625 1 80.25 86 VAL A CA 1
ATOM 673 C C . VAL A 1 86 ? 1.608 15.445 11.102 1 80.25 86 VAL A C 1
ATOM 675 O O . VAL A 1 86 ? 0.711 15.992 11.742 1 80.25 86 VAL A O 1
ATOM 678 N N . ALA A 1 87 ? 2.73 15.086 11.586 1 83.31 87 ALA A N 1
ATOM 679 C CA . ALA A 1 87 ? 3.041 15.414 12.977 1 83.31 87 ALA A CA 1
ATOM 680 C C . ALA A 1 87 ? 3.004 16.922 13.203 1 83.31 87 ALA A C 1
ATOM 682 O O . ALA A 1 87 ? 2.475 17.391 14.219 1 83.31 87 ALA A O 1
ATOM 683 N N . GLY A 1 88 ? 3.568 17.672 12.312 1 83.38 88 GLY A N 1
ATOM 684 C CA . GLY A 1 88 ? 3.539 19.125 12.398 1 83.38 88 GLY A CA 1
ATOM 685 C C . GLY A 1 88 ? 2.133 19.688 12.398 1 83.38 88 GLY A C 1
ATOM 686 O O . GLY A 1 88 ? 1.828 20.594 13.172 1 83.38 88 GLY A O 1
ATOM 687 N N . ASN A 1 89 ? 1.326 19.188 11.547 1 77.44 89 ASN A N 1
ATOM 688 C CA . ASN A 1 89 ? -0.064 19.625 11.477 1 77.44 89 ASN A CA 1
ATOM 689 C C . ASN A 1 89 ? -0.803 19.344 12.781 1 77.44 89 ASN A C 1
ATOM 691 O O . ASN A 1 89 ? -1.747 20.062 13.133 1 77.44 89 ASN A O 1
ATOM 695 N N . ALA A 1 90 ? -0.341 18.375 13.508 1 77.06 90 ALA A N 1
ATOM 696 C CA . ALA A 1 90 ? -0.945 18.031 14.789 1 77.06 90 ALA A CA 1
ATOM 697 C C . ALA A 1 90 ? -0.314 18.812 15.93 1 77.06 90 ALA A C 1
ATOM 699 O O . ALA A 1 90 ? -0.644 18.609 17.094 1 77.06 90 ALA A O 1
ATOM 700 N N . GLY A 1 91 ? 0.655 19.578 15.586 1 82 91 GLY A N 1
ATOM 701 C CA . GLY A 1 91 ? 1.309 20.406 16.594 1 82 91 GLY A CA 1
ATOM 702 C C . GLY A 1 91 ? 2.391 19.672 17.359 1 82 91 GLY A C 1
ATOM 703 O O . GLY A 1 91 ? 2.812 20.125 18.422 1 82 91 GLY A O 1
ATOM 704 N N . GLU A 1 92 ? 2.812 18.594 16.859 1 85.81 92 GLU A N 1
ATOM 705 C CA . GLU A 1 92 ? 3.84 17.797 17.516 1 85.81 92 GLU A CA 1
ATOM 706 C C . GLU A 1 92 ? 5.238 18.234 17.094 1 85.81 92 GLU A C 1
ATOM 708 O O . GLU A 1 92 ? 5.465 18.531 15.914 1 85.81 92 GLU A O 1
ATOM 713 N N . VAL A 1 93 ? 6.07 18.234 18.047 1 89.69 93 VAL A N 1
ATOM 714 C CA . VAL A 1 93 ? 7.48 18.469 17.766 1 89.69 93 VAL A CA 1
ATOM 715 C C . VAL A 1 93 ? 8.203 17.125 17.578 1 89.69 93 VAL A C 1
ATOM 717 O O . VAL A 1 93 ? 8.266 16.312 18.5 1 89.69 93 VAL A O 1
ATOM 720 N N . VAL A 1 94 ? 8.727 16.938 16.359 1 93.56 94 VAL A N 1
ATOM 721 C CA . VAL A 1 94 ? 9.344 15.648 16.047 1 93.56 94 VAL A CA 1
ATOM 722 C C . VAL A 1 94 ? 10.859 15.758 16.172 1 93.56 94 VAL A C 1
ATOM 724 O O . VAL A 1 94 ? 11.469 16.703 15.656 1 93.56 94 VAL A O 1
ATOM 727 N N . THR A 1 95 ? 11.438 14.828 16.906 1 94.75 95 THR A N 1
ATOM 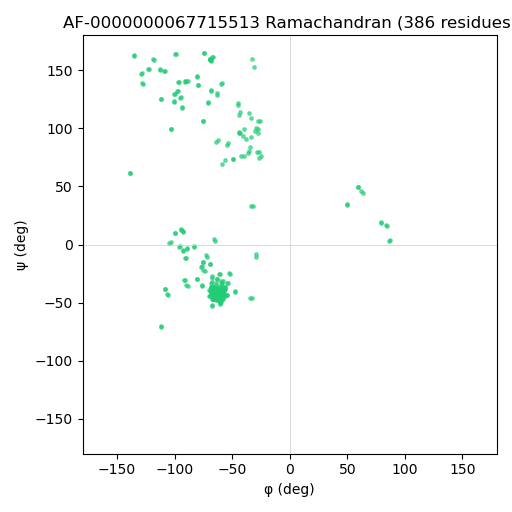728 C CA . THR A 1 95 ? 12.883 14.711 17.031 1 94.75 95 THR A CA 1
ATOM 729 C C . THR A 1 95 ? 13.422 13.625 16.109 1 94.75 95 THR A C 1
ATOM 731 O O . THR A 1 95 ? 12.656 12.797 15.602 1 94.75 95 THR A O 1
ATOM 734 N N . PRO A 1 96 ? 14.797 13.664 15.891 1 95.06 96 PRO A N 1
ATOM 735 C CA . PRO A 1 96 ? 15.383 12.578 15.102 1 95.06 96 PRO A CA 1
ATOM 736 C C . PRO A 1 96 ? 15.086 11.203 15.688 1 95.06 96 PRO A C 1
ATOM 738 O O . PRO A 1 96 ? 14.844 10.25 14.945 1 95.06 96 PRO A O 1
ATOM 741 N N . GLY A 1 97 ? 15.07 11.117 16.938 1 93.62 97 GLY A N 1
ATOM 742 C CA . GLY A 1 97 ? 14.75 9.859 17.594 1 93.62 97 GLY A CA 1
ATOM 743 C C . GLY A 1 97 ? 13.344 9.375 17.297 1 93.62 97 GLY A C 1
ATOM 744 O O . GLY A 1 97 ? 13.133 8.195 17.031 1 93.62 97 GLY A O 1
ATOM 745 N N . MET A 1 98 ? 12.414 10.25 17.344 1 91.56 98 MET A N 1
ATOM 746 C CA . MET A 1 98 ? 11.016 9.938 17.047 1 91.56 98 MET A CA 1
ATOM 747 C C . MET A 1 98 ? 10.867 9.492 15.594 1 91.56 98 MET A C 1
ATOM 749 O O . MET A 1 98 ? 10.133 8.547 15.305 1 91.56 98 MET A O 1
ATOM 753 N N . LEU A 1 99 ? 11.531 10.156 14.711 1 93.62 99 LEU A N 1
ATOM 754 C CA . LEU A 1 99 ? 11.492 9.789 13.297 1 93.62 99 LEU A CA 1
ATOM 755 C C . LEU A 1 99 ? 12.047 8.391 13.078 1 93.62 99 LEU A C 1
ATOM 757 O O . LEU A 1 99 ? 11.445 7.582 12.367 1 93.62 99 LEU A O 1
ATOM 761 N N . GLY A 1 100 ? 13.188 8.148 13.719 1 93.69 100 GLY A N 1
ATOM 762 C CA . GLY A 1 100 ? 13.797 6.832 13.617 1 93.69 100 GLY A CA 1
ATOM 763 C C . GLY A 1 100 ? 12.898 5.719 14.125 1 93.69 100 GLY A C 1
ATOM 764 O O . GLY A 1 100 ? 12.781 4.672 13.484 1 93.69 100 GLY A O 1
ATOM 765 N N . ALA A 1 101 ? 12.25 5.957 15.25 1 89.38 101 ALA A N 1
ATOM 766 C CA . ALA A 1 101 ? 11.336 4.98 15.836 1 89.38 101 ALA A CA 1
ATOM 767 C C . ALA A 1 101 ? 10.156 4.711 14.906 1 89.38 101 ALA A C 1
ATOM 769 O O . ALA A 1 101 ? 9.766 3.559 14.711 1 89.38 101 ALA A O 1
ATOM 770 N N . HIS A 1 102 ? 9.648 5.727 14.32 1 84.62 102 HIS A N 1
ATOM 771 C CA . HIS A 1 102 ? 8.492 5.598 13.438 1 84.62 102 HIS A CA 1
ATOM 772 C C . HIS A 1 102 ? 8.852 4.836 12.164 1 84.62 102 HIS A C 1
ATOM 774 O O . HIS A 1 102 ? 8.07 4.008 11.695 1 84.62 102 HIS A O 1
ATOM 780 N N . LEU A 1 103 ? 9.992 5.105 11.609 1 86.25 103 LEU A N 1
ATOM 781 C CA . LEU A 1 103 ? 10.391 4.531 10.328 1 86.25 103 LEU A CA 1
ATOM 782 C C . LEU A 1 103 ? 11.188 3.246 10.539 1 86.25 103 LEU A C 1
ATOM 784 O O . LEU A 1 103 ? 11.539 2.57 9.57 1 86.25 103 LEU A O 1
ATOM 788 N N . LYS A 1 104 ? 11.469 2.953 11.797 1 84.19 104 LYS A N 1
ATOM 789 C CA . LYS A 1 104 ? 12.273 1.778 12.133 1 84.19 104 LYS A CA 1
ATOM 790 C C . LYS A 1 104 ? 13.648 1.851 11.484 1 84.19 104 LYS A C 1
ATOM 792 O O . LYS A 1 104 ? 14.102 0.886 10.859 1 84.19 104 LYS A O 1
ATOM 797 N N . LEU A 1 105 ? 14.266 2.93 11.648 1 88.88 105 LEU A N 1
ATOM 798 C CA . LEU A 1 105 ? 15.602 3.178 11.109 1 88.88 105 LEU A CA 1
ATOM 799 C C . LEU A 1 105 ? 16.625 3.303 12.234 1 88.88 105 LEU A C 1
ATOM 801 O O . LEU A 1 105 ? 16.297 3.758 13.328 1 88.88 105 LEU A O 1
ATOM 805 N N . SER A 1 106 ? 17.812 2.936 11.906 1 93.12 106 SER A N 1
ATOM 806 C CA . SER A 1 106 ? 18.938 3.184 12.812 1 93.12 106 SER A CA 1
ATOM 807 C C . SER A 1 106 ? 19.25 4.672 12.898 1 93.12 106 SER A C 1
ATOM 809 O O . SER A 1 106 ? 18.906 5.441 12 1 93.12 106 SER A O 1
ATOM 811 N N . PRO A 1 107 ? 19.938 5.047 13.992 1 94.38 107 PRO A N 1
ATOM 812 C CA . PRO A 1 107 ? 20.344 6.445 14.117 1 94.38 107 PRO A CA 1
ATOM 813 C C . PRO A 1 107 ? 21.188 6.922 12.938 1 94.38 107 PRO A C 1
ATOM 815 O O . PRO A 1 107 ? 21.016 8.039 12.453 1 94.38 107 PRO A O 1
ATOM 818 N N . ALA A 1 108 ? 22.031 6.09 12.5 1 95.44 108 ALA A N 1
ATOM 819 C CA . ALA A 1 108 ? 22.875 6.434 11.359 1 95.44 108 ALA A CA 1
ATOM 820 C C . ALA A 1 108 ? 22.031 6.68 10.109 1 95.44 108 ALA A C 1
ATOM 822 O O . ALA A 1 108 ? 22.281 7.633 9.367 1 95.44 108 ALA A O 1
ATOM 823 N N . SER A 1 109 ? 21.016 5.852 9.875 1 94.31 109 SER A N 1
ATOM 824 C CA . SER A 1 109 ? 20.141 5.988 8.727 1 94.31 109 SER A CA 1
ATOM 825 C C . SER A 1 109 ? 19.281 7.25 8.836 1 94.31 109 SER A C 1
ATOM 827 O O . SER A 1 109 ? 19.016 7.91 7.824 1 94.31 109 SER A O 1
ATOM 829 N N . VAL A 1 110 ? 18.906 7.508 10.039 1 95.88 110 VAL A N 1
ATOM 830 C CA . VAL A 1 110 ? 18.125 8.719 10.273 1 95.88 110 VAL A CA 1
ATOM 831 C C . VAL A 1 110 ? 18.953 9.945 9.914 1 95.88 110 VAL A C 1
ATOM 833 O O . VAL A 1 110 ? 18.469 10.852 9.219 1 95.88 110 VAL A O 1
ATOM 836 N N . THR A 1 111 ? 20.141 9.969 10.336 1 96 111 THR A N 1
ATOM 837 C CA . THR A 1 111 ? 21.031 11.086 10.055 1 96 111 THR A CA 1
ATOM 838 C C . THR A 1 111 ? 21.203 11.273 8.547 1 96 111 THR A C 1
ATOM 840 O O . THR A 1 111 ? 21.109 12.398 8.047 1 96 111 THR A O 1
ATOM 843 N N . LYS A 1 112 ? 21.391 10.203 7.91 1 96.81 112 LYS A N 1
ATOM 844 C CA . LYS A 1 112 ? 21.562 10.273 6.465 1 96.81 112 LYS A CA 1
ATOM 845 C C . LYS A 1 112 ? 20.297 10.812 5.789 1 96.81 112 LYS A C 1
ATOM 847 O O . LYS A 1 112 ? 20.391 11.648 4.883 1 96.81 112 LYS A O 1
ATOM 852 N N . THR A 1 113 ? 19.234 10.328 6.234 1 96.31 113 THR A N 1
ATOM 853 C CA . THR A 1 113 ? 17.953 10.773 5.711 1 96.31 113 THR A CA 1
ATOM 854 C C . THR A 1 113 ? 17.766 12.273 5.957 1 96.31 113 THR A C 1
ATOM 856 O O . THR A 1 113 ? 17.391 13.016 5.043 1 96.31 113 THR A O 1
ATOM 859 N N . LEU A 1 114 ? 18.062 12.672 7.141 1 97 114 LEU A N 1
ATOM 860 C CA . LEU A 1 114 ? 17.875 14.078 7.504 1 97 114 LEU A CA 1
ATOM 861 C C . LEU A 1 114 ? 18.844 14.969 6.723 1 97 114 LEU A C 1
ATOM 863 O O . LEU A 1 114 ? 18.469 16.062 6.297 1 97 114 LEU A O 1
ATOM 867 N N . ASN A 1 115 ? 20.031 14.477 6.539 1 97.12 115 ASN A N 1
ATOM 868 C CA . ASN A 1 115 ? 21 15.227 5.742 1 97.12 115 ASN A CA 1
ATOM 869 C C . ASN A 1 115 ? 20.516 15.406 4.305 1 97.12 115 ASN A C 1
ATOM 871 O O . ASN A 1 115 ? 20.625 16.5 3.742 1 97.12 115 ASN A O 1
ATOM 875 N N . ARG A 1 116 ? 19.938 14.391 3.785 1 96.5 116 ARG A N 1
ATOM 876 C CA . ARG A 1 116 ? 19.438 14.453 2.42 1 96.5 116 ARG A CA 1
ATOM 877 C C . ARG A 1 116 ? 18.266 15.422 2.318 1 96.5 116 ARG A C 1
ATOM 879 O O . ARG A 1 116 ? 18.219 16.25 1.409 1 96.5 116 ARG A O 1
ATOM 886 N N . LEU A 1 117 ? 17.375 15.328 3.268 1 97.06 117 LEU A N 1
ATOM 887 C CA . LEU A 1 117 ? 16.188 16.172 3.25 1 97.06 117 LEU A CA 1
ATOM 888 C C . LEU A 1 117 ? 16.547 17.641 3.469 1 97.06 117 LEU A C 1
ATOM 890 O O . LEU A 1 117 ? 15.945 18.531 2.871 1 97.06 117 LEU A O 1
ATOM 894 N N . GLU A 1 118 ? 17.5 17.844 4.297 1 97.12 118 GLU A N 1
ATOM 895 C CA . GLU A 1 118 ? 17.953 19.219 4.547 1 97.12 118 GLU A CA 1
ATOM 896 C C . GLU A 1 118 ? 18.688 19.781 3.338 1 97.12 118 GLU A C 1
ATOM 898 O O . GLU A 1 118 ? 18.469 20.938 2.955 1 97.12 118 GLU A O 1
ATOM 903 N N . LYS A 1 119 ? 19.531 18.984 2.801 1 96.44 119 LYS A N 1
ATOM 904 C CA . LYS A 1 119 ? 20.266 19.406 1.611 1 96.44 119 LYS A CA 1
ATOM 905 C C . LYS A 1 119 ? 19.328 19.75 0.465 1 96.44 119 LYS A C 1
ATOM 907 O O . LYS A 1 119 ? 19.562 20.688 -0.293 1 96.44 119 LYS A O 1
ATOM 912 N N . GLY A 1 120 ? 18.234 19.047 0.406 1 95.25 120 GLY A N 1
ATOM 913 C CA . GLY A 1 120 ? 17.25 19.266 -0.631 1 95.25 120 GLY A CA 1
ATOM 914 C C . GLY A 1 120 ? 16.297 20.406 -0.312 1 95.25 120 GLY A C 1
ATOM 915 O O . GLY A 1 120 ? 15.438 20.75 -1.125 1 95.25 120 GLY A O 1
ATOM 916 N N . GLY A 1 121 ? 16.469 21.031 0.906 1 96.62 121 GLY A N 1
ATOM 917 C CA . GLY A 1 121 ? 15.648 22.172 1.301 1 96.62 121 GLY A CA 1
ATOM 918 C C . GLY A 1 121 ? 14.273 21.781 1.802 1 96.62 121 GLY A C 1
ATOM 919 O O . GLY A 1 121 ? 13.359 22.594 1.835 1 96.62 121 GLY A O 1
ATOM 920 N N . HIS A 1 122 ? 14.094 20.516 2.195 1 96.94 122 HIS A N 1
ATOM 921 C CA . HIS A 1 122 ? 12.773 20.016 2.564 1 96.94 122 HIS A CA 1
ATOM 922 C C . HIS A 1 122 ? 12.523 20.188 4.059 1 96.94 122 HIS A C 1
ATOM 924 O O . HIS A 1 122 ? 11.375 20.328 4.488 1 96.94 122 HIS A O 1
ATOM 930 N N . ILE A 1 123 ? 13.578 20.125 4.809 1 97.69 123 ILE A N 1
ATOM 931 C CA . ILE A 1 123 ? 13.398 20.281 6.25 1 97.69 123 ILE A CA 1
ATOM 932 C C . ILE A 1 123 ? 14.469 21.219 6.809 1 97.69 123 ILE A C 1
ATOM 934 O O . ILE A 1 123 ? 15.445 21.531 6.125 1 97.69 123 ILE A O 1
ATOM 938 N N . VAL A 1 124 ? 14.234 21.734 7.996 1 97 124 VAL A N 1
ATOM 939 C CA . VAL A 1 124 ? 15.203 22.469 8.797 1 97 124 VAL A CA 1
ATOM 940 C C . VAL A 1 124 ? 15.273 21.875 10.203 1 97 124 VAL A C 1
ATOM 942 O O . VAL A 1 124 ? 14.289 21.328 10.703 1 97 124 VAL A O 1
ATOM 945 N N . ARG A 1 125 ? 16.438 21.953 10.727 1 95.44 125 ARG A N 1
ATOM 946 C CA . ARG A 1 125 ? 16.656 21.547 12.109 1 95.44 125 ARG A CA 1
ATOM 947 C C . ARG A 1 125 ? 16.703 22.75 13.039 1 95.44 125 ARG A C 1
ATOM 949 O O . ARG A 1 125 ? 17.469 23.688 12.789 1 95.44 125 ARG A O 1
ATOM 956 N N . ASN A 1 126 ? 15.875 22.719 13.953 1 93.69 126 ASN A N 1
ATOM 957 C CA . ASN A 1 126 ? 15.898 23.75 14.977 1 93.69 126 ASN A CA 1
ATOM 958 C C . ASN A 1 126 ? 16.156 23.172 16.359 1 93.69 126 ASN A C 1
ATOM 960 O O . ASN A 1 126 ? 15.977 21.969 16.578 1 93.69 126 ASN A O 1
ATOM 964 N N . VAL A 1 127 ? 16.625 24.094 17.25 1 90.44 127 VAL A N 1
ATOM 965 C CA . VAL A 1 127 ? 16.797 23.656 18.625 1 90.44 127 VAL A CA 1
ATOM 966 C C . VAL A 1 127 ? 15.422 23.391 19.25 1 90.44 127 VAL A C 1
ATOM 968 O O . VAL A 1 127 ? 14.492 24.172 19.078 1 90.44 127 VAL A O 1
ATOM 971 N N . HIS A 1 128 ? 15.32 22.266 19.891 1 87.75 128 HIS A N 1
ATOM 972 C CA . HIS A 1 128 ? 14.062 21.922 20.547 1 87.75 128 HIS A CA 1
ATOM 973 C C . HIS A 1 128 ? 13.688 22.969 21.594 1 87.75 128 HIS A C 1
ATOM 975 O O . HIS A 1 128 ? 14.539 23.406 22.375 1 87.75 128 HIS A O 1
ATOM 981 N N . PRO A 1 129 ? 12.445 23.312 21.641 1 86.12 129 PRO A N 1
ATOM 982 C CA . PRO A 1 129 ? 12.031 24.422 22.5 1 86.12 129 PRO A CA 1
ATOM 983 C C . PRO A 1 129 ? 12.172 24.109 23.984 1 86.12 129 PRO A C 1
ATOM 985 O O . PRO A 1 129 ? 12.438 25 24.797 1 86.12 129 PRO A O 1
ATOM 988 N N . VAL A 1 130 ? 11.992 22.891 24.344 1 87 130 VAL A N 1
ATOM 989 C CA . VAL A 1 130 ? 12 22.516 25.75 1 87 130 VAL A CA 1
ATOM 990 C C . VAL A 1 130 ? 13.289 21.766 26.078 1 87 130 VAL A C 1
ATOM 992 O O . VAL A 1 130 ? 13.906 22.016 27.125 1 87 130 VAL A O 1
ATOM 995 N N . ASP A 1 131 ? 13.641 20.906 25.203 1 86.75 131 ASP A N 1
ATOM 996 C CA . ASP A 1 131 ? 14.883 20.141 25.359 1 86.75 131 ASP A CA 1
ATOM 997 C C . ASP A 1 131 ? 15.977 20.688 24.453 1 86.75 131 ASP A C 1
ATOM 999 O O . ASP A 1 131 ? 16.109 20.266 23.297 1 86.75 131 ASP A O 1
ATOM 1003 N N . ARG A 1 132 ? 16.891 21.5 24.969 1 86.31 132 ARG A N 1
ATOM 1004 C CA . ARG A 1 132 ? 17.859 22.234 24.172 1 86.31 132 ARG A CA 1
ATOM 1005 C C . ARG A 1 132 ? 18.938 21.297 23.625 1 86.31 132 ARG A C 1
ATOM 1007 O O . ARG A 1 132 ? 19.688 21.672 22.719 1 86.31 132 ARG A O 1
ATOM 1014 N N . ARG A 1 133 ? 18.906 20.156 24.078 1 86.25 133 ARG A N 1
ATOM 1015 C CA . ARG A 1 133 ? 19.906 19.203 23.594 1 86.25 133 ARG A CA 1
ATOM 1016 C C . ARG A 1 133 ? 19.391 18.438 22.375 1 86.25 133 ARG A C 1
ATOM 1018 O O . ARG A 1 133 ? 20.156 17.766 21.688 1 86.25 133 ARG A O 1
ATOM 1025 N N . ALA A 1 134 ? 18.156 18.625 22.203 1 89.19 134 ALA A N 1
ATOM 1026 C CA . ALA A 1 134 ? 17.562 17.891 21.094 1 89.19 134 ALA A CA 1
ATOM 1027 C C . ALA A 1 134 ? 17.203 18.812 19.938 1 89.19 134 ALA A C 1
ATOM 1029 O O . ALA A 1 134 ? 17.016 20.016 20.141 1 89.19 134 ALA A O 1
ATOM 1030 N N . PHE A 1 135 ? 17.266 18.266 18.766 1 92.5 135 PHE A N 1
ATOM 1031 C CA . PHE A 1 135 ? 16.812 19.016 17.594 1 92.5 135 PHE A CA 1
ATOM 1032 C C . PHE A 1 135 ? 15.336 18.734 17.328 1 92.5 135 PHE A C 1
ATOM 1034 O O . PHE A 1 135 ? 14.867 17.609 17.516 1 92.5 135 PHE A O 1
ATOM 1041 N N . ALA A 1 136 ? 14.664 19.797 16.969 1 95.25 136 ALA A N 1
ATOM 1042 C CA . ALA A 1 136 ? 13.32 19.688 16.406 1 95.25 136 ALA A CA 1
ATOM 1043 C C . ALA A 1 136 ? 13.352 19.734 14.891 1 95.25 136 ALA A C 1
ATOM 1045 O O . ALA A 1 136 ? 14.008 20.609 14.305 1 95.25 136 ALA A O 1
ATOM 1046 N N . LEU A 1 137 ? 12.656 18.797 14.258 1 96.62 137 LEU A N 1
ATOM 1047 C CA . LEU A 1 137 ? 12.602 18.719 12.805 1 96.62 137 LEU A CA 1
ATOM 1048 C C . LEU A 1 137 ? 11.367 19.438 12.266 1 96.62 137 LEU A C 1
ATOM 1050 O O . LEU A 1 137 ? 10.25 19.188 12.727 1 96.62 137 LEU A O 1
ATOM 1054 N N . MET A 1 138 ? 11.625 20.359 11.336 1 95.25 138 MET A N 1
ATOM 1055 C CA . MET A 1 138 ? 10.508 21.094 10.758 1 95.25 138 MET A CA 1
ATOM 1056 C C . MET A 1 138 ? 10.539 21.031 9.234 1 95.25 138 MET A C 1
ATOM 1058 O O . MET A 1 138 ? 11.609 21.172 8.633 1 95.25 138 MET A O 1
ATOM 1062 N N . VAL A 1 139 ? 9.344 20.844 8.688 1 95.62 139 VAL A N 1
ATOM 1063 C CA . VAL A 1 139 ? 9.219 20.875 7.23 1 95.62 139 VAL A CA 1
ATOM 1064 C C . VAL A 1 139 ? 9.18 22.328 6.754 1 95.62 139 VAL A C 1
ATOM 1066 O O . VAL A 1 139 ? 8.508 23.172 7.359 1 95.62 139 VAL A O 1
ATOM 1069 N N . THR A 1 140 ? 9.906 22.625 5.672 1 96.31 140 THR A N 1
ATOM 1070 C CA . THR A 1 140 ? 9.922 23.984 5.152 1 96.31 140 THR A CA 1
ATOM 1071 C C . THR A 1 140 ? 8.57 24.344 4.551 1 96.31 140 THR A C 1
ATOM 1073 O O . THR A 1 140 ? 7.805 23.469 4.145 1 96.31 140 THR A O 1
ATOM 1076 N N . ASP A 1 141 ? 8.32 25.672 4.434 1 93.31 141 ASP A N 1
ATOM 1077 C CA . ASP A 1 141 ? 7.074 26.156 3.842 1 93.31 141 ASP A CA 1
ATOM 1078 C C . ASP A 1 141 ? 6.965 25.75 2.375 1 93.31 141 ASP A C 1
ATOM 1080 O O . ASP A 1 141 ? 5.883 25.391 1.898 1 93.31 141 ASP A O 1
ATOM 1084 N N . ALA A 1 142 ? 8.102 25.844 1.718 1 93.25 142 ALA A N 1
ATOM 1085 C CA . ALA A 1 142 ? 8.125 25.453 0.31 1 93.25 142 ALA A CA 1
ATOM 1086 C C . ALA A 1 142 ? 7.742 23.984 0.137 1 93.25 142 ALA A C 1
ATOM 1088 O O . ALA A 1 142 ? 6.918 23.656 -0.715 1 93.25 142 ALA A O 1
ATOM 1089 N N . THR A 1 143 ? 8.266 23.125 0.971 1 93.31 143 THR A N 1
ATOM 1090 C CA . THR A 1 143 ? 7.984 21.703 0.904 1 93.31 143 THR A CA 1
ATOM 1091 C C . THR A 1 143 ? 6.543 21.406 1.307 1 93.31 143 THR A C 1
ATOM 1093 O O . THR A 1 143 ? 5.891 20.547 0.714 1 93.31 143 THR A O 1
ATOM 1096 N N . ARG A 1 144 ? 6.113 22.109 2.301 1 89.38 144 ARG A N 1
ATOM 1097 C CA . ARG A 1 144 ? 4.723 21.953 2.713 1 89.38 144 ARG A CA 1
ATOM 1098 C C . ARG A 1 144 ? 3.771 22.281 1.566 1 89.38 144 ARG A C 1
ATOM 1100 O O . ARG A 1 144 ? 2.789 21.562 1.35 1 89.38 144 ARG A O 1
ATOM 1107 N N . GLY A 1 145 ? 4.055 23.344 0.892 1 87 145 GLY A N 1
ATOM 1108 C CA . GLY A 1 145 ? 3.246 23.703 -0.26 1 87 145 GLY A CA 1
ATOM 1109 C C . GLY A 1 145 ? 3.246 22.656 -1.349 1 87 145 GLY A C 1
ATOM 1110 O O . GLY A 1 145 ? 2.193 22.312 -1.891 1 87 145 GLY A O 1
ATOM 1111 N N . GLU A 1 146 ? 4.418 22.125 -1.662 1 86.38 146 GLU A N 1
ATOM 1112 C CA . GLU A 1 146 ? 4.535 21.078 -2.67 1 86.38 146 GLU A CA 1
ATOM 1113 C C . GLU A 1 146 ? 3.793 19.812 -2.24 1 86.38 146 GLU A C 1
ATOM 1115 O O . GLU A 1 146 ? 3.121 19.172 -3.051 1 86.38 146 GLU A O 1
ATOM 1120 N N . ALA A 1 147 ? 3.951 19.469 -0.965 1 85.56 147 ALA A N 1
ATOM 1121 C CA . ALA A 1 147 ? 3.299 18.281 -0.432 1 85.56 147 ALA A CA 1
ATOM 1122 C C . ALA A 1 147 ? 1.779 18.422 -0.465 1 85.56 147 ALA A C 1
ATOM 1124 O O . ALA A 1 147 ? 1.062 17.453 -0.728 1 85.56 147 ALA A O 1
ATOM 1125 N N . MET A 1 148 ? 1.327 19.578 -0.211 1 83.25 148 MET A N 1
ATOM 1126 C CA . MET A 1 148 ? -0.11 19.828 -0.247 1 83.25 148 MET A CA 1
ATOM 1127 C C . MET A 1 148 ? -0.666 19.625 -1.651 1 83.25 148 MET A C 1
ATOM 1129 O O . MET A 1 148 ? -1.767 19.094 -1.813 1 83.25 148 MET A O 1
ATOM 1133 N N . ARG A 1 149 ? 0.12 19.938 -2.639 1 81.94 149 ARG A N 1
ATOM 1134 C CA . ARG A 1 149 ? -0.309 19.828 -4.027 1 81.94 149 ARG A CA 1
ATOM 1135 C C . ARG A 1 149 ? -0.283 18.375 -4.492 1 81.94 149 ARG A C 1
ATOM 1137 O O . ARG A 1 149 ? -0.915 18.031 -5.492 1 81.94 149 ARG A O 1
ATOM 1144 N N . THR A 1 150 ? 0.43 17.578 -3.797 1 82.06 150 THR A N 1
ATOM 1145 C CA . THR A 1 150 ? 0.556 16.172 -4.203 1 82.06 150 THR A CA 1
ATOM 1146 C C . THR A 1 150 ? -0.148 15.258 -3.207 1 82.06 150 THR A C 1
ATOM 1148 O O . THR A 1 150 ? -1.31 14.891 -3.404 1 82.06 150 THR A O 1
ATOM 1151 N N . LEU A 1 151 ? 0.427 15.125 -2.018 1 77.06 151 LEU A N 1
ATOM 1152 C CA . LEU A 1 151 ? -0.077 14.227 -0.981 1 77.06 151 LEU A CA 1
ATOM 1153 C C . LEU A 1 151 ? -1.423 14.711 -0.453 1 77.06 151 LEU A C 1
ATOM 1155 O O . LEU A 1 151 ? -2.316 13.906 -0.185 1 77.06 151 LEU A O 1
ATOM 1159 N N . GLY A 1 152 ? -1.544 15.969 -0.306 1 79.69 152 GLY A N 1
ATOM 1160 C CA . GLY A 1 152 ? -2.77 16.562 0.214 1 79.69 152 GLY A CA 1
ATOM 1161 C C . GLY A 1 152 ? -3.975 16.312 -0.675 1 79.69 152 GLY A C 1
ATOM 1162 O O . GLY A 1 152 ? -5.059 15.977 -0.185 1 79.69 152 GLY A O 1
ATOM 1163 N N . LYS A 1 153 ? -3.82 16.406 -1.958 1 80.81 153 LYS A N 1
ATOM 1164 C CA . LYS A 1 153 ? -4.906 16.172 -2.906 1 80.81 153 LYS A CA 1
ATOM 1165 C C . LYS A 1 153 ? -5.363 14.719 -2.871 1 80.81 153 LYS A C 1
ATOM 1167 O O . LYS A 1 153 ? -6.562 14.438 -2.922 1 80.81 153 LYS A O 1
ATOM 1172 N N . HIS A 1 154 ? -4.422 13.891 -2.766 1 82.88 154 HIS A N 1
ATOM 1173 C CA . HIS A 1 154 ? -4.758 12.469 -2.717 1 82.88 154 HIS A CA 1
ATOM 1174 C C . HIS A 1 154 ? -5.492 12.117 -1.427 1 82.88 154 HIS A C 1
ATOM 1176 O O . HIS A 1 154 ? -6.43 11.312 -1.438 1 82.88 154 HIS A O 1
ATOM 1182 N N . GLN A 1 155 ? -5.082 12.75 -0.383 1 82.5 155 GLN A N 1
ATOM 1183 C CA . GLN A 1 155 ? -5.766 12.531 0.888 1 82.5 155 GLN A CA 1
ATOM 1184 C C . GLN A 1 155 ? -7.207 13.031 0.828 1 82.5 155 GLN A C 1
ATOM 1186 O O . GLN A 1 155 ? -8.117 12.383 1.35 1 82.5 155 GLN A O 1
ATOM 1191 N N . ALA A 1 156 ? -7.391 14.164 0.239 1 83.81 156 ALA A N 1
ATOM 1192 C CA . ALA A 1 156 ? -8.734 14.719 0.087 1 83.81 156 ALA A CA 1
ATOM 1193 C C . ALA A 1 156 ? -9.633 13.766 -0.7 1 83.81 156 ALA A C 1
ATOM 1195 O O . ALA A 1 156 ? -10.805 13.586 -0.358 1 83.81 156 ALA A O 1
ATOM 1196 N N . ARG A 1 157 ? -9.062 13.164 -1.676 1 86.19 157 ARG A N 1
ATOM 1197 C CA . ARG A 1 157 ? -9.82 12.234 -2.504 1 86.19 157 ARG A CA 1
ATOM 1198 C C . ARG A 1 157 ? -10.195 10.977 -1.717 1 86.19 157 ARG A C 1
ATOM 1200 O O . ARG A 1 157 ? -11.289 10.438 -1.88 1 86.19 157 ARG A O 1
ATOM 1207 N N . ARG A 1 158 ? -9.297 10.5 -0.902 1 88.56 158 ARG A N 1
ATOM 1208 C CA . ARG A 1 158 ? -9.609 9.367 -0.031 1 88.56 158 ARG A CA 1
ATOM 1209 C C . ARG A 1 158 ? -10.75 9.703 0.916 1 88.56 158 ARG A C 1
ATOM 1211 O O . ARG A 1 158 ? -11.648 8.883 1.133 1 88.56 158 ARG A O 1
ATOM 1218 N N . PHE A 1 159 ? -10.68 10.875 1.44 1 87.5 159 PHE A N 1
ATOM 1219 C CA . PHE A 1 159 ? -11.727 11.336 2.35 1 87.5 159 PHE A CA 1
ATOM 1220 C C . PHE A 1 159 ? -13.078 11.375 1.646 1 87.5 159 PHE A C 1
ATOM 1222 O O . PHE A 1 159 ? -14.086 10.969 2.215 1 87.5 159 PHE A O 1
ATOM 1229 N N . ASP A 1 160 ? -13.062 11.836 0.4 1 88.44 160 ASP A N 1
ATOM 1230 C CA . ASP A 1 160 ? -14.305 11.938 -0.365 1 88.44 160 ASP A CA 1
ATOM 1231 C C . ASP A 1 160 ? -14.93 10.562 -0.579 1 88.44 160 ASP A C 1
ATOM 1233 O O . ASP A 1 160 ? -16.156 10.406 -0.478 1 88.44 160 ASP A O 1
ATOM 1237 N N . ALA A 1 161 ? -14.078 9.641 -0.88 1 92.31 161 ALA A N 1
ATOM 1238 C CA . ALA A 1 161 ? -14.578 8.281 -1.044 1 92.31 161 ALA A CA 1
ATOM 1239 C C . ALA A 1 161 ? -15.211 7.766 0.249 1 92.31 161 ALA A C 1
ATOM 1241 O O . ALA A 1 161 ? -16.266 7.141 0.224 1 92.31 161 ALA A O 1
ATOM 1242 N N . ALA A 1 162 ? -14.602 8.047 1.403 1 93.88 162 ALA A N 1
ATOM 1243 C CA . ALA A 1 162 ? -15.109 7.625 2.705 1 93.88 162 ALA A CA 1
ATOM 1244 C C . ALA A 1 162 ? -16.406 8.352 3.047 1 93.88 162 ALA A C 1
ATOM 1246 O O . ALA A 1 162 ? -17.312 7.766 3.631 1 93.88 162 ALA A O 1
ATOM 1247 N N . LYS A 1 163 ? -16.484 9.602 2.676 1 92.56 163 LYS A N 1
ATOM 1248 C CA . LYS A 1 163 ? -17.641 10.453 2.961 1 92.56 163 LYS A CA 1
ATOM 1249 C C . LYS A 1 163 ? -18.891 9.922 2.27 1 92.56 163 LYS A C 1
ATOM 1251 O O . LYS A 1 163 ? -20 10.094 2.777 1 92.56 163 LYS A O 1
ATOM 1256 N N . ARG A 1 164 ? -18.766 9.258 1.128 1 94.44 164 ARG A N 1
ATOM 1257 C CA . ARG A 1 164 ? -19.891 8.781 0.334 1 94.44 164 ARG A CA 1
ATOM 1258 C C . ARG A 1 164 ? -20.531 7.551 0.969 1 94.44 164 ARG A C 1
ATOM 1260 O O . ARG A 1 164 ? -21.641 7.156 0.595 1 94.44 164 ARG A O 1
ATOM 1267 N N . LEU A 1 165 ? -19.828 6.934 1.923 1 96.56 165 LEU A N 1
ATOM 1268 C CA . LEU A 1 165 ? -20.375 5.793 2.645 1 96.56 165 LEU A CA 1
ATOM 1269 C C . LEU A 1 165 ? -21.328 6.254 3.752 1 96.56 165 LEU A C 1
ATOM 1271 O O . LEU A 1 165 ? -21.094 7.293 4.375 1 96.56 165 LEU A O 1
ATOM 1275 N N . THR A 1 166 ? -22.422 5.504 4.051 1 97 166 THR A N 1
ATOM 1276 C CA . THR A 1 166 ? -23.219 5.727 5.25 1 97 166 THR A CA 1
ATOM 1277 C C . THR A 1 166 ? -22.422 5.383 6.508 1 97 166 THR A C 1
ATOM 1279 O O . THR A 1 166 ? -21.422 4.676 6.434 1 97 166 THR A O 1
ATOM 1282 N N . PRO A 1 167 ? -22.859 5.871 7.648 1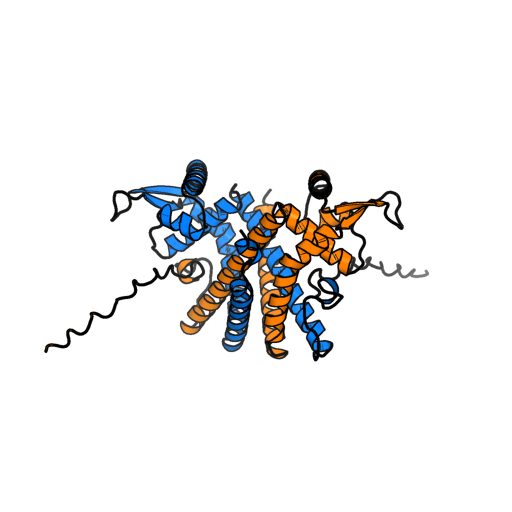 97 167 PRO A N 1
ATOM 1283 C CA . PRO A 1 167 ? -22.156 5.527 8.891 1 97 167 PRO A CA 1
ATOM 1284 C C . PRO A 1 167 ? -22.062 4.02 9.109 1 97 167 PRO A C 1
ATOM 1286 O O . PRO A 1 167 ? -21.016 3.527 9.555 1 97 167 PRO A O 1
ATOM 1289 N N . GLN A 1 168 ? -23.094 3.338 8.766 1 97.75 168 GLN A N 1
ATOM 1290 C CA . GLN A 1 168 ? -23.078 1.888 8.93 1 97.75 168 GLN A CA 1
ATOM 1291 C C . GLN A 1 168 ? -22.078 1.234 7.98 1 97.75 168 GLN A C 1
ATOM 1293 O O . GLN A 1 168 ? -21.375 0.299 8.367 1 97.75 168 GLN A O 1
ATOM 1298 N N . GLU A 1 169 ? -22.047 1.695 6.789 1 98.12 169 GLU A N 1
ATOM 1299 C CA . GLU A 1 169 ? -21.109 1.171 5.809 1 98.12 169 GLU A CA 1
ATOM 1300 C C . GLU A 1 169 ? -19.672 1.469 6.223 1 98.12 169 GLU A C 1
ATOM 1302 O O . GLU A 1 169 ? -18.781 0.629 6.051 1 98.12 169 GLU A O 1
ATOM 1307 N N . ARG A 1 170 ? -19.453 2.668 6.758 1 98 170 ARG A N 1
ATOM 1308 C CA . ARG A 1 170 ? -18.109 3.02 7.227 1 98 170 ARG A CA 1
ATOM 1309 C C . ARG A 1 170 ? -17.656 2.064 8.328 1 98 170 ARG A C 1
ATOM 1311 O O . ARG A 1 170 ? -16.484 1.657 8.352 1 98 170 ARG A O 1
ATOM 1318 N N . GLU A 1 171 ? -18.547 1.736 9.156 1 98.06 171 GLU A N 1
ATOM 1319 C CA . GLU A 1 171 ? -18.188 0.823 10.234 1 98.06 171 GLU A CA 1
ATOM 1320 C C . GLU A 1 171 ? -17.781 -0.542 9.688 1 98.06 171 GLU A C 1
ATOM 1322 O O . GLU A 1 171 ? -16.859 -1.174 10.203 1 98.06 171 GLU A O 1
ATOM 1327 N N . VAL A 1 172 ? -18.453 -1.009 8.648 1 98.31 172 VAL A N 1
ATOM 1328 C CA . VAL A 1 172 ? -18.109 -2.271 8.008 1 98.31 172 VAL A CA 1
ATOM 1329 C C . VAL A 1 172 ? -16.688 -2.193 7.449 1 98.31 172 VAL A C 1
ATOM 1331 O O . VAL A 1 172 ? -15.883 -3.096 7.668 1 98.31 172 VAL A O 1
ATOM 1334 N N . VAL A 1 173 ? -16.359 -1.096 6.777 1 98.06 173 VAL A N 1
ATOM 1335 C CA . VAL A 1 173 ? -15.055 -0.916 6.152 1 98.06 173 VAL A CA 1
ATOM 1336 C C . VAL A 1 173 ? -13.977 -0.838 7.23 1 98.06 173 VAL A C 1
ATOM 1338 O O . VAL A 1 173 ? -12.93 -1.478 7.113 1 98.06 173 VAL A O 1
ATOM 1341 N N . ILE A 1 174 ? -14.273 -0.103 8.273 1 97.56 174 ILE A N 1
ATOM 1342 C CA . ILE A 1 174 ? -13.32 0.046 9.367 1 97.56 174 ILE A CA 1
ATOM 1343 C C . ILE A 1 174 ? -13.023 -1.32 9.984 1 97.56 174 ILE A C 1
ATOM 1345 O O . ILE A 1 174 ? -11.859 -1.692 10.148 1 97.56 174 ILE A O 1
ATOM 1349 N N . ARG A 1 175 ? -14.023 -2.061 10.273 1 97.62 175 ARG A N 1
ATOM 1350 C CA . ARG A 1 175 ? -13.859 -3.375 10.883 1 97.62 175 ARG A CA 1
ATOM 1351 C C . ARG A 1 175 ? -13.047 -4.301 9.984 1 97.62 175 ARG A C 1
ATOM 1353 O O . ARG A 1 175 ? -12.172 -5.027 10.461 1 97.62 175 ARG A O 1
ATOM 1360 N N . PHE A 1 176 ? -13.383 -4.258 8.758 1 97.69 176 PHE A N 1
ATOM 1361 C CA . PHE A 1 176 ? -12.664 -5.094 7.801 1 97.69 176 PHE A CA 1
ATOM 1362 C C . PHE A 1 176 ? -11.188 -4.73 7.766 1 97.69 176 PHE A C 1
ATOM 1364 O O . PHE A 1 176 ? -10.32 -5.609 7.816 1 97.69 176 PHE A O 1
ATOM 1371 N N . LEU A 1 177 ? -10.82 -3.428 7.605 1 96.69 177 LEU A N 1
ATOM 1372 C CA . LEU A 1 177 ? -9.445 -2.953 7.527 1 96.69 177 LEU A CA 1
ATOM 1373 C C . LEU A 1 177 ? -8.672 -3.314 8.797 1 96.69 177 LEU A C 1
ATOM 1375 O O . LEU A 1 177 ? -7.527 -3.762 8.719 1 96.69 177 LEU A O 1
ATOM 1379 N N . GLN A 1 178 ? -9.305 -3.137 9.906 1 95.56 178 GLN A N 1
ATOM 1380 C CA . GLN A 1 178 ? -8.664 -3.439 11.18 1 95.56 178 GLN A CA 1
ATOM 1381 C C . GLN A 1 178 ? -8.438 -4.938 11.344 1 95.56 178 GLN A C 1
ATOM 1383 O O . GLN A 1 178 ? -7.371 -5.367 11.797 1 95.56 178 GLN A O 1
ATOM 1388 N N . ASP A 1 179 ? -9.445 -5.734 10.992 1 94.88 179 ASP A N 1
ATOM 1389 C CA . ASP A 1 179 ? -9.32 -7.188 11.039 1 94.88 179 ASP A CA 1
ATOM 1390 C C . ASP A 1 179 ? -8.18 -7.668 10.141 1 94.88 179 ASP A C 1
ATOM 1392 O O . ASP A 1 179 ? -7.371 -8.5 10.555 1 94.88 179 ASP A O 1
ATOM 1396 N N . MET A 1 180 ? -8.094 -7.141 8.977 1 93.56 180 MET A N 1
ATOM 1397 C CA . MET A 1 180 ? -7.043 -7.512 8.039 1 93.56 180 MET A CA 1
ATOM 1398 C C . MET A 1 180 ? -5.668 -7.137 8.578 1 93.56 180 MET A C 1
ATOM 1400 O O . MET A 1 180 ? -4.73 -7.938 8.523 1 93.56 180 MET A O 1
ATOM 1404 N N . ALA A 1 181 ? -5.52 -5.938 9.078 1 92.38 181 ALA A N 1
ATOM 1405 C CA . ALA A 1 181 ? -4.25 -5.508 9.664 1 92.38 181 ALA A CA 1
ATOM 1406 C C . ALA A 1 181 ? -3.832 -6.426 10.805 1 92.38 181 ALA A C 1
ATOM 1408 O O . ALA A 1 181 ? -2.654 -6.777 10.93 1 92.38 181 ALA A O 1
ATOM 1409 N N . GLN A 1 182 ? -4.762 -6.762 11.609 1 90.38 182 GLN A N 1
ATOM 1410 C CA . GLN A 1 182 ? -4.492 -7.645 12.742 1 90.38 182 GLN A CA 1
ATOM 1411 C C . GLN A 1 182 ? -4.059 -9.023 12.266 1 90.38 182 GLN A C 1
ATOM 1413 O O . GLN A 1 182 ? -3.096 -9.594 12.789 1 90.38 182 GLN A O 1
ATOM 1418 N N . GLU A 1 183 ? -4.816 -9.578 11.289 1 86.94 183 GLU A N 1
ATOM 1419 C CA . GLU A 1 183 ? -4.48 -10.891 10.742 1 86.94 183 GLU A CA 1
ATOM 1420 C C . GLU A 1 183 ? -3.064 -10.898 10.172 1 86.94 183 GLU A C 1
ATOM 1422 O O . GLU A 1 183 ? -2.332 -11.883 10.336 1 86.94 183 GLU A O 1
ATOM 1427 N N . LEU A 1 184 ? -2.736 -9.82 9.539 1 86.75 184 LEU A N 1
ATOM 1428 C CA . LEU A 1 184 ? -1.424 -9.742 8.914 1 86.75 184 LEU A CA 1
ATOM 1429 C C . LEU A 1 184 ? -0.335 -9.5 9.953 1 86.75 184 LEU A C 1
ATOM 1431 O O . LEU A 1 184 ? 0.796 -9.961 9.797 1 86.75 184 LEU A O 1
ATOM 1435 N N . SER A 1 185 ? -0.652 -8.703 11.016 1 80.19 185 SER A N 1
ATOM 1436 C CA . SER A 1 185 ? 0.309 -8.367 12.062 1 80.19 185 SER A CA 1
ATOM 1437 C C . SER A 1 185 ? 0.682 -9.602 12.883 1 80.19 185 SER A C 1
ATOM 1439 O O . SER A 1 185 ? 1.827 -9.742 13.312 1 80.19 185 SER A O 1
ATOM 1441 N N . LEU A 1 186 ? -0.4 -10.414 13.477 1 61.78 186 LEU A N 1
ATOM 1442 C CA . LEU A 1 186 ? -0.188 -11.57 14.344 1 61.78 186 LEU A CA 1
ATOM 1443 C C . LEU A 1 186 ? 0.848 -12.516 13.742 1 61.78 186 LEU A C 1
ATOM 1445 O O . LEU A 1 186 ? 1.548 -13.219 14.477 1 61.78 186 LEU A O 1
ATOM 1449 N N . ASN A 1 187 ? 0.796 -12.703 12.477 1 56.28 187 ASN A N 1
ATOM 1450 C CA . ASN A 1 187 ? 1.732 -13.656 11.883 1 56.28 187 ASN A CA 1
ATOM 1451 C C . ASN A 1 187 ? 3.004 -12.961 11.406 1 56.28 187 ASN A C 1
ATOM 1453 O O . ASN A 1 187 ? 3.781 -13.531 10.641 1 56.28 187 ASN A O 1
ATOM 1457 N N . ASN A 1 188 ? 3.07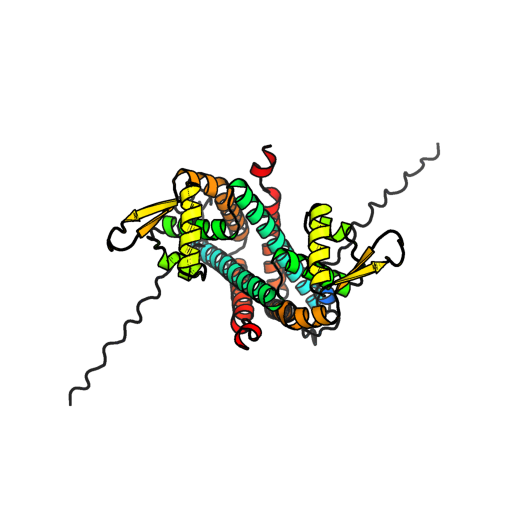 -11.75 11.82 1 54.5 188 ASN A N 1
ATOM 1458 C CA . ASN A 1 188 ? 4.348 -11.195 11.383 1 54.5 188 ASN A CA 1
ATOM 1459 C C . ASN A 1 188 ? 5.43 -12.266 11.305 1 54.5 188 ASN A C 1
ATOM 1461 O O . ASN A 1 188 ? 5.375 -13.258 12.031 1 54.5 188 ASN A O 1
ATOM 1465 N N . ALA A 1 189 ? 6.523 -12.148 10.414 1 51.59 189 ALA A N 1
ATOM 1466 C CA . ALA A 1 189 ? 7.363 -13.109 9.703 1 51.59 189 ALA A CA 1
ATOM 1467 C C . ALA A 1 189 ? 8.023 -14.086 10.68 1 51.59 189 ALA A C 1
ATOM 1469 O O . ALA A 1 189 ? 8.992 -13.734 11.359 1 51.59 189 ALA A O 1
ATOM 1470 N N . PRO A 1 190 ? 7.191 -15 11.211 1 50.62 190 PRO A N 1
ATOM 1471 C CA . PRO A 1 190 ? 8.086 -15.938 11.891 1 50.62 190 PRO A CA 1
ATOM 1472 C C . PRO A 1 190 ? 9.43 -16.094 11.18 1 50.62 190 PRO A C 1
ATOM 1474 O O . PRO A 1 190 ? 10.414 -16.484 11.797 1 50.62 190 PRO A O 1
ATOM 1477 N N . TRP A 1 191 ? 9.359 -16.25 9.945 1 48.53 191 TRP A N 1
ATOM 1478 C CA . TRP A 1 191 ? 10.609 -16.453 9.219 1 48.53 191 TRP A CA 1
ATOM 1479 C C . TRP A 1 191 ? 11.617 -15.367 9.547 1 48.53 191 TRP A C 1
ATOM 1481 O O . TRP A 1 191 ? 12.797 -15.477 9.195 1 48.53 191 TRP A O 1
ATOM 1491 N N . LEU A 1 192 ? 11.078 -14.234 9.945 1 49.34 192 LEU A N 1
ATOM 1492 C CA . LEU A 1 192 ? 12.031 -13.234 10.422 1 49.34 192 LEU A CA 1
ATOM 1493 C C . LEU A 1 192 ? 12.68 -13.688 11.727 1 49.34 192 LEU A C 1
ATOM 1495 O O . LEU A 1 192 ? 13.828 -13.328 12.008 1 49.34 192 LEU A O 1
ATOM 1499 N N . ASN A 1 193 ? 11.898 -14.18 12.602 1 43.91 193 ASN A N 1
ATOM 1500 C CA . ASN A 1 193 ? 12.461 -14.578 13.891 1 43.91 193 ASN A CA 1
ATOM 1501 C C . ASN A 1 193 ? 13.367 -15.797 13.758 1 43.91 193 ASN A C 1
ATOM 1503 O O . ASN A 1 193 ? 13.891 -16.297 14.75 1 43.91 193 ASN A O 1
ATOM 1507 N N . THR A 1 194 ? 13.359 -16.516 12.82 1 35.62 194 THR A N 1
ATOM 1508 C CA . THR A 1 194 ? 14.195 -17.703 12.875 1 35.62 194 THR A CA 1
ATOM 1509 C C . THR A 1 194 ? 15.672 -17.328 12.914 1 35.62 194 THR A C 1
ATOM 1511 O O . THR A 1 194 ? 16.547 -18.188 12.836 1 35.62 194 THR A O 1
ATOM 1514 N N . GLU A 1 195 ? 16.203 -16.078 12.992 1 31.81 195 GLU A N 1
ATOM 1515 C CA . GLU A 1 195 ? 17.547 -16.25 13.57 1 31.81 195 GLU A CA 1
ATOM 1516 C C . GLU A 1 195 ? 17.469 -16.672 15.031 1 31.81 195 GLU A C 1
ATOM 1518 O O . GLU A 1 195 ? 16.547 -16.25 15.758 1 31.81 195 GLU A O 1
ATOM 1523 N N . MET B 1 1 ? -1.681 -0.969 60.594 1 31.34 1 MET B N 1
ATOM 1524 C CA . MET B 1 1 ? -0.895 -1.318 59.406 1 31.34 1 MET B CA 1
ATOM 1525 C C . MET B 1 1 ? -1.479 -0.674 58.156 1 31.34 1 MET B C 1
ATOM 1527 O O . MET B 1 1 ? -2.621 -0.952 57.781 1 31.34 1 MET B O 1
ATOM 1531 N N . LEU B 1 2 ? -1.056 0.591 57.844 1 34.78 2 LEU B N 1
ATOM 1532 C CA . LEU B 1 2 ? -1.511 1.534 56.812 1 34.78 2 LEU B CA 1
ATOM 1533 C C . LEU B 1 2 ? -1.293 0.97 55.438 1 34.78 2 LEU B C 1
ATOM 1535 O O . LEU B 1 2 ? -0.174 0.595 55.062 1 34.78 2 LEU B O 1
ATOM 1539 N N . ASN B 1 3 ? -2.24 0.255 54.875 1 39.06 3 ASN B N 1
ATOM 1540 C CA . ASN B 1 3 ? -2.273 -0.267 53.531 1 39.06 3 ASN B CA 1
ATOM 1541 C C . ASN B 1 3 ? -1.944 0.817 52.5 1 39.06 3 ASN B C 1
ATOM 1543 O O . ASN B 1 3 ? -2.729 1.746 52.312 1 39.06 3 ASN B O 1
ATOM 1547 N N . MET B 1 4 ? -0.652 1.194 52.438 1 33.44 4 MET B N 1
ATOM 1548 C CA . MET B 1 4 ? -0.209 2.156 51.438 1 33.44 4 MET B CA 1
ATOM 1549 C C . MET B 1 4 ? -0.625 1.711 50.031 1 33.44 4 MET B C 1
ATOM 1551 O O . MET B 1 4 ? -0.202 0.653 4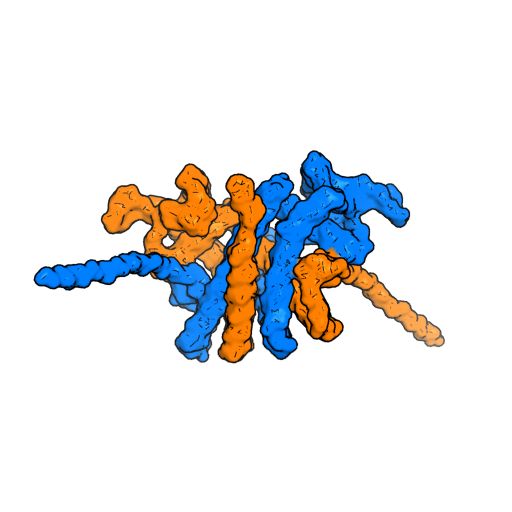9.562 1 33.44 4 MET B O 1
ATOM 1555 N N . GLN B 1 5 ? -1.823 2.096 49.656 1 36.03 5 GLN B N 1
ATOM 1556 C CA . GLN B 1 5 ? -2.311 1.924 48.281 1 36.03 5 GLN B CA 1
ATOM 1557 C C . GLN B 1 5 ? -1.242 2.314 47.25 1 36.03 5 GLN B C 1
ATOM 1559 O O . GLN B 1 5 ? -0.648 3.389 47.344 1 36.03 5 GLN B O 1
ATOM 1564 N N . GLU B 1 6 ? -0.523 1.319 46.75 1 38.5 6 GLU B N 1
ATOM 1565 C CA . GLU B 1 6 ? 0.488 1.531 45.719 1 38.5 6 GLU B CA 1
ATOM 1566 C C . GLU B 1 6 ? -0.018 2.48 44.625 1 38.5 6 GLU B C 1
ATOM 1568 O O . GLU B 1 6 ? -1.158 2.363 44.188 1 38.5 6 GLU B O 1
ATOM 1573 N N . PRO B 1 7 ? 0.596 3.713 44.562 1 34.25 7 PRO B N 1
ATOM 1574 C CA . PRO B 1 7 ? 0.134 4.645 43.531 1 34.25 7 PRO B CA 1
ATOM 1575 C C . PRO B 1 7 ? -0.055 3.977 42.156 1 34.25 7 PRO B C 1
ATOM 1577 O O . PRO B 1 7 ? 0.604 2.977 41.875 1 34.25 7 PRO B O 1
ATOM 1580 N N . ASP B 1 8 ? -1.271 4.066 41.625 1 33.47 8 ASP B N 1
ATOM 1581 C CA . ASP B 1 8 ? -1.697 3.611 40.312 1 33.47 8 ASP B CA 1
ATOM 1582 C C . ASP B 1 8 ? -0.636 3.918 39.25 1 33.47 8 ASP B C 1
ATOM 1584 O O . ASP B 1 8 ? -0.205 5.066 39.125 1 33.47 8 ASP B O 1
ATOM 1588 N N . LYS B 1 9 ? 0.231 2.959 39 1 35.12 9 LYS B N 1
ATOM 1589 C CA . LYS B 1 9 ? 1.22 3.066 37.906 1 35.12 9 LYS B CA 1
ATOM 1590 C C . LYS B 1 9 ? 0.643 3.795 36.719 1 35.12 9 LYS B C 1
ATOM 1592 O O . LYS B 1 9 ? -0.312 3.32 36.094 1 35.12 9 LYS B O 1
ATOM 1597 N N . ILE B 1 10 ? 0.6 5.117 36.719 1 32.69 10 ILE B N 1
ATOM 1598 C CA . ILE B 1 10 ? 0.286 5.922 35.562 1 32.69 10 ILE B CA 1
ATOM 1599 C C . ILE B 1 10 ? 1.007 5.352 34.344 1 32.69 10 ILE B C 1
ATOM 1601 O O . ILE B 1 10 ? 2.234 5.246 34.312 1 32.69 10 ILE B O 1
ATOM 1605 N N . HIS B 1 11 ? 0.536 4.277 33.781 1 33.03 11 HIS B N 1
ATOM 1606 C CA . HIS B 1 11 ? 1.085 3.85 32.5 1 33.03 11 HIS B CA 1
ATOM 1607 C C . HIS B 1 11 ? 1.344 5.043 31.594 1 33.03 11 HIS B C 1
ATOM 1609 O O . HIS B 1 11 ? 0.471 5.895 31.406 1 33.03 11 HIS B O 1
ATOM 1615 N N . PRO B 1 12 ? 2.506 5.492 31.516 1 31.02 12 PRO B N 1
ATOM 1616 C CA . PRO B 1 12 ? 2.814 6.645 30.656 1 31.02 12 PRO B CA 1
ATOM 1617 C C . PRO B 1 12 ? 1.994 6.66 29.375 1 31.02 12 PRO B C 1
ATOM 1619 O O . PRO B 1 12 ? 1.689 5.602 28.812 1 31.02 12 PRO B O 1
ATOM 1622 N N . ALA B 1 13 ? 1.121 7.625 29.234 1 32.84 13 ALA B N 1
ATOM 1623 C CA . ALA B 1 13 ? 0.309 7.902 28.047 1 32.84 13 ALA B CA 1
ATOM 1624 C C . ALA B 1 13 ? 1.073 7.578 26.781 1 32.84 13 ALA B C 1
ATOM 1626 O O . ALA B 1 13 ? 2.219 8 26.609 1 32.84 13 ALA B O 1
ATOM 1627 N N . GLU B 1 14 ? 1.105 6.379 26.328 1 33.69 14 GLU B N 1
ATOM 1628 C CA . GLU B 1 14 ? 1.643 6.125 24.984 1 33.69 14 GLU B CA 1
ATOM 1629 C C . GLU B 1 14 ? 1.464 7.336 24.078 1 33.69 14 GLU B C 1
ATOM 1631 O O . GLU B 1 14 ? 0.378 7.918 24.016 1 33.69 14 GLU B O 1
ATOM 1636 N N . PRO B 1 15 ? 2.412 8.133 23.953 1 34.38 15 PRO B N 1
ATOM 1637 C CA . PRO B 1 15 ? 2.219 9.352 23.172 1 34.38 15 PRO B CA 1
ATOM 1638 C C . PRO B 1 15 ? 1.195 9.172 22.047 1 34.3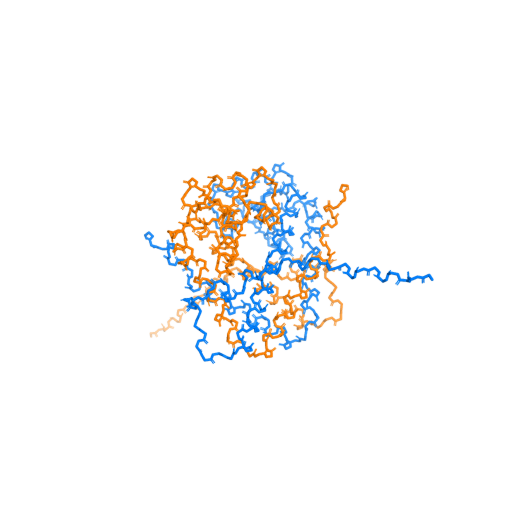8 15 PRO B C 1
ATOM 1640 O O . PRO B 1 15 ? 1.162 8.117 21.406 1 34.38 15 PRO B O 1
ATOM 1643 N N . THR B 1 16 ? -0.075 9.547 22.188 1 34.81 16 THR B N 1
ATOM 1644 C CA . THR B 1 16 ? -1.125 9.672 21.188 1 34.81 16 THR B CA 1
ATOM 1645 C C . THR B 1 16 ? -0.539 10.078 19.844 1 34.81 16 THR B C 1
ATOM 1647 O O . THR B 1 16 ? -0.318 11.266 19.578 1 34.81 16 THR B O 1
ATOM 1650 N N . LEU B 1 17 ? 0.647 9.68 19.484 1 34.25 17 LEU B N 1
ATOM 1651 C CA . LEU B 1 17 ? 0.863 10 18.094 1 34.25 17 LEU B CA 1
ATOM 1652 C C . LEU B 1 17 ? -0.462 10.078 17.328 1 34.25 17 LEU B C 1
ATOM 1654 O O . LEU B 1 17 ? -1.14 9.062 17.172 1 34.25 17 LEU B O 1
ATOM 1658 N N . ARG B 1 18 ? -1.105 11.141 17.609 1 40.88 18 ARG B N 1
ATOM 1659 C CA . ARG B 1 18 ? -2.271 11.523 16.812 1 40.88 18 ARG B CA 1
ATOM 1660 C C . ARG B 1 18 ? -2.188 10.953 15.398 1 40.88 18 ARG B C 1
ATOM 1662 O O . ARG B 1 18 ? -1.125 10.977 14.773 1 40.88 18 ARG B O 1
ATOM 1669 N N . ASN B 1 19 ? -2.967 9.953 15.117 1 43.91 19 ASN B N 1
ATOM 1670 C CA . ASN B 1 19 ? -3.176 9.258 13.852 1 43.91 19 ASN B CA 1
ATOM 1671 C C . ASN B 1 19 ? -2.879 10.156 12.664 1 43.91 19 ASN B C 1
ATOM 1673 O O . ASN B 1 19 ? -3.574 11.156 12.445 1 43.91 19 ASN B O 1
ATOM 1677 N N . ILE B 1 20 ? -1.55 10.32 12.344 1 48.53 20 ILE B N 1
ATOM 1678 C CA . ILE B 1 20 ? -1.091 11.078 11.188 1 48.53 20 ILE B CA 1
ATOM 1679 C C . ILE B 1 20 ? -2.139 11.016 10.078 1 48.53 20 ILE B C 1
ATOM 1681 O O . ILE B 1 20 ? -2.111 11.812 9.141 1 48.53 20 ILE B O 1
ATOM 1685 N N . TYR B 1 21 ? -3.059 10.117 10.367 1 52.5 21 TYR B N 1
ATOM 1686 C CA . TYR B 1 21 ? -4.059 9.938 9.312 1 52.5 21 TYR B CA 1
ATOM 1687 C C . TYR B 1 21 ? -5.359 10.641 9.68 1 52.5 21 TYR B C 1
ATOM 1689 O O . TYR B 1 21 ? -6.328 10.602 8.914 1 52.5 21 TYR B O 1
ATOM 1697 N N . ASP B 1 22 ? -5.227 11.266 10.852 1 55.97 22 ASP B N 1
ATOM 1698 C CA . ASP B 1 22 ? -6.391 12.055 11.242 1 55.97 22 ASP B CA 1
ATOM 1699 C C . ASP B 1 22 ? -6.535 13.297 10.359 1 55.97 22 ASP B C 1
ATOM 1701 O O . ASP B 1 22 ? -5.57 14.039 10.172 1 55.97 22 ASP B O 1
ATOM 1705 N N . VAL B 1 23 ? -7.695 13.398 9.711 1 56.28 23 VAL B N 1
ATOM 1706 C CA . VAL B 1 23 ? -7.949 14.492 8.781 1 56.28 23 VAL B CA 1
ATOM 1707 C C . VAL B 1 23 ? -7.691 15.828 9.469 1 56.28 23 VAL B C 1
ATOM 1709 O O . VAL B 1 23 ? -7.242 16.781 8.828 1 56.28 23 VAL B O 1
ATOM 1712 N N . LYS B 1 24 ? -7.977 15.828 10.773 1 59.12 24 LYS B N 1
ATOM 1713 C CA . LYS B 1 24 ? -7.758 17.078 11.484 1 59.12 24 LYS B CA 1
ATOM 1714 C C . LYS B 1 24 ? -6.27 17.406 11.57 1 59.12 24 LYS B C 1
ATOM 1716 O O . LYS B 1 24 ? -5.887 18.578 11.609 1 59.12 24 LYS B O 1
ATOM 1721 N N . THR B 1 25 ? -5.535 16.344 11.57 1 60.47 25 THR B N 1
ATOM 1722 C CA . THR B 1 25 ? -4.09 16.531 11.664 1 60.47 25 THR B CA 1
ATOM 1723 C C . THR B 1 25 ? -3.477 16.688 10.273 1 60.47 25 THR B C 1
ATOM 1725 O O . THR B 1 25 ? -2.57 17.5 10.086 1 60.47 25 THR B O 1
ATOM 1728 N N . SER B 1 26 ? -4.023 15.961 9.297 1 59.75 26 SER B N 1
ATOM 1729 C CA . SER B 1 26 ? -3.455 16 7.953 1 59.75 26 SER B CA 1
ATOM 1730 C C . SER B 1 26 ? -3.932 17.234 7.191 1 59.75 26 SER B C 1
ATOM 1732 O O . SER B 1 26 ? -3.254 17.703 6.273 1 59.75 26 SER B O 1
ATOM 1734 N N . ASP B 1 27 ? -5.109 17.688 7.5 1 61.81 27 ASP B N 1
ATOM 1735 C CA . ASP B 1 27 ? -5.707 18.844 6.852 1 61.81 27 ASP B CA 1
ATOM 1736 C C . ASP B 1 27 ? -6.418 19.734 7.871 1 61.81 27 ASP B C 1
ATOM 1738 O O . ASP B 1 27 ? -7.629 19.938 7.785 1 61.81 27 ASP B O 1
ATOM 1742 N N . PRO B 1 28 ? -5.668 20.281 8.859 1 59.31 28 PRO B N 1
ATOM 1743 C CA . PRO B 1 28 ? -6.285 21.016 9.969 1 59.31 28 PRO B CA 1
ATOM 1744 C C . PRO B 1 28 ? -7.117 22.203 9.508 1 59.31 28 PRO B C 1
ATOM 1746 O O . PRO B 1 28 ? -8.094 22.578 10.156 1 59.31 28 PRO B O 1
ATOM 1749 N N . LYS B 1 29 ? -6.715 22.766 8.469 1 62.69 29 LYS B N 1
ATOM 1750 C CA . LYS B 1 29 ? -7.422 23.969 8.016 1 62.69 29 LYS B CA 1
ATOM 1751 C C . LYS B 1 29 ? -8.492 23.609 6.988 1 62.69 29 LYS B C 1
ATOM 1753 O O . LYS B 1 29 ? -9.07 24.5 6.352 1 62.69 29 LYS B O 1
ATOM 1758 N N . SER B 1 30 ? -8.758 22.312 6.906 1 63.78 30 SER B N 1
ATOM 1759 C CA . SER B 1 30 ? -9.773 21.812 5.98 1 63.78 30 SER B CA 1
ATOM 1760 C C . SER B 1 30 ? -9.562 22.375 4.578 1 63.78 30 SER B C 1
ATOM 1762 O O . SER B 1 30 ? -10.516 22.828 3.936 1 63.78 30 SER B O 1
ATOM 1764 N N . GLU B 1 31 ? -8.305 22.547 4.285 1 66.5 31 GLU B N 1
ATOM 1765 C CA . GLU B 1 31 ? -7.945 23.078 2.973 1 66.5 31 GLU B CA 1
ATOM 1766 C C . GLU B 1 31 ? -8.141 22.031 1.879 1 66.5 31 GLU B C 1
ATOM 1768 O O . GLU B 1 31 ? -8.422 22.375 0.729 1 66.5 31 GLU B O 1
ATOM 1773 N N . LEU B 1 32 ? -8.117 20.922 2.342 1 65.88 32 LEU B N 1
ATOM 1774 C CA . LEU B 1 32 ? -8.125 19.875 1.331 1 65.88 32 LEU B CA 1
ATOM 1775 C C . LEU B 1 32 ? -9.469 19.156 1.308 1 65.88 32 LEU B C 1
ATOM 1777 O O . LEU B 1 32 ? -9.969 18.797 0.238 1 65.88 32 LEU B O 1
ATOM 1781 N N . VAL B 1 33 ? -10.008 18.969 2.557 1 70.19 33 VAL B N 1
ATOM 1782 C CA . VAL B 1 33 ? -11.25 18.203 2.656 1 70.19 33 VAL B CA 1
ATOM 1783 C C . VAL B 1 33 ? -12.391 19.125 3.08 1 70.19 33 VAL B C 1
ATOM 1785 O O . VAL B 1 33 ? -12.258 19.891 4.035 1 70.19 33 VAL B O 1
ATOM 1788 N N . ASP B 1 34 ? -13.43 19.125 2.295 1 70.75 34 ASP B N 1
ATOM 1789 C CA . ASP B 1 34 ? -14.633 19.891 2.639 1 70.75 34 ASP B CA 1
ATOM 1790 C C . ASP B 1 34 ? -15.43 19.188 3.734 1 70.75 34 ASP B C 1
ATOM 1792 O O . ASP B 1 34 ? -16.062 18.156 3.484 1 70.75 34 ASP B O 1
ATOM 1796 N N . ARG B 1 35 ? -15.391 19.703 4.953 1 75.56 35 ARG B N 1
ATOM 1797 C CA . ARG B 1 35 ? -16.078 19.094 6.086 1 75.56 35 ARG B CA 1
ATOM 1798 C C . ARG B 1 35 ? -17.406 19.812 6.363 1 75.56 35 ARG B C 1
ATOM 1800 O O . ARG B 1 35 ? -18.047 19.578 7.387 1 75.56 35 ARG B O 1
ATOM 1807 N N . SER B 1 36 ? -17.688 20.641 5.402 1 76.81 36 SER B N 1
ATOM 1808 C CA . SER B 1 36 ? -18.922 21.391 5.598 1 76.81 36 SER B CA 1
ATOM 1809 C C . SER B 1 36 ? -20.125 20.453 5.633 1 76.81 36 SER B C 1
ATOM 1811 O O . SER B 1 36 ? -20.219 19.516 4.84 1 76.81 36 SER B O 1
ATOM 1813 N N . GLY B 1 37 ? -20.984 20.578 6.625 1 81.06 37 GLY B N 1
ATOM 1814 C CA . GLY B 1 37 ? -22.234 19.844 6.711 1 81.06 37 GLY B CA 1
ATOM 1815 C C . GLY B 1 37 ? -22.078 18.484 7.359 1 81.06 37 GLY B C 1
ATOM 1816 O O . GLY B 1 37 ? -23.031 17.703 7.414 1 81.06 37 GLY B O 1
ATOM 1817 N N . MET B 1 38 ? -20.906 18.234 7.773 1 86.06 38 MET B N 1
ATOM 1818 C CA . MET B 1 38 ? -20.703 16.922 8.383 1 86.06 38 MET B CA 1
ATOM 1819 C C . MET B 1 38 ? -20.797 17.016 9.906 1 86.06 38 MET B C 1
ATOM 1821 O O . MET B 1 38 ? -20.391 18.016 10.5 1 86.06 38 MET B O 1
ATOM 1825 N N . SER B 1 39 ? -21.422 16.047 10.508 1 91.62 39 SER B N 1
ATOM 1826 C CA . SER B 1 39 ? -21.469 15.961 11.961 1 91.62 39 SER B CA 1
ATOM 1827 C C . SER B 1 39 ? -20.094 15.641 12.539 1 91.62 39 SER B C 1
ATOM 1829 O O . SER B 1 39 ? -19.234 15.094 11.844 1 91.62 39 SER B O 1
ATOM 1831 N N . GLU B 1 40 ? -19.891 15.945 13.727 1 89.19 40 GLU B N 1
ATOM 1832 C CA . GLU B 1 40 ? -18.656 15.609 14.414 1 89.19 40 GLU B CA 1
ATOM 1833 C C . GLU B 1 40 ? -18.438 14.102 14.453 1 89.19 40 GLU B C 1
ATOM 1835 O O . GLU B 1 40 ? -17.297 13.633 14.383 1 89.19 40 GLU B O 1
ATOM 1840 N N . GLU B 1 41 ? -19.547 13.445 14.609 1 92.06 41 GLU B N 1
ATOM 1841 C CA . GLU B 1 41 ? -19.469 11.984 14.641 1 92.06 41 GLU B CA 1
ATOM 1842 C C . GLU B 1 41 ? -19.016 11.43 13.297 1 92.06 41 GLU B C 1
ATOM 1844 O O . GLU B 1 41 ? -18.203 10.5 13.25 1 92.06 41 GLU B O 1
ATOM 1849 N N . ASP B 1 42 ? -19.516 12.031 12.266 1 93 42 ASP B N 1
ATOM 1850 C CA . ASP B 1 42 ? -19.109 11.609 10.922 1 93 42 ASP B CA 1
ATOM 1851 C C . ASP B 1 42 ? -17.641 11.883 10.68 1 93 42 ASP B C 1
ATOM 1853 O O . ASP B 1 42 ? -16.922 11.039 10.125 1 93 42 ASP B O 1
ATOM 1857 N N . ILE B 1 43 ? -17.188 12.992 11.102 1 88.31 43 ILE B N 1
ATOM 1858 C CA . ILE B 1 43 ? -15.789 13.383 10.922 1 88.31 43 ILE B CA 1
ATOM 1859 C C . ILE B 1 43 ? -14.883 12.438 11.703 1 88.31 43 ILE B C 1
ATOM 1861 O O . ILE B 1 43 ? -13.867 11.969 11.18 1 88.31 43 ILE B O 1
ATOM 1865 N N . ALA B 1 44 ? -15.289 12.125 12.883 1 89.25 44 ALA B N 1
ATOM 1866 C CA . ALA B 1 44 ? -14.516 11.219 13.727 1 89.25 44 ALA B CA 1
ATOM 1867 C C . ALA B 1 44 ? -14.461 9.82 13.125 1 89.25 44 ALA B C 1
ATOM 1869 O O . ALA B 1 44 ? -13.422 9.156 13.148 1 89.25 44 ALA B O 1
ATOM 1870 N N . GLN B 1 45 ? -15.594 9.406 12.625 1 93.38 45 GLN B N 1
ATOM 1871 C CA . GLN B 1 45 ? -15.664 8.07 12.031 1 93.38 45 GLN B CA 1
ATOM 1872 C C . GLN B 1 45 ? -14.82 7.98 10.773 1 93.38 45 GLN B C 1
ATOM 1874 O O . GLN B 1 45 ? -14.133 6.98 10.547 1 93.38 45 GLN B O 1
ATOM 1879 N N . ILE B 1 46 ? -14.852 8.953 9.961 1 92.44 46 ILE B N 1
ATOM 1880 C CA . ILE B 1 46 ? -14.016 8.992 8.766 1 92.44 46 ILE B CA 1
ATOM 1881 C C . ILE B 1 46 ? -12.547 9.016 9.164 1 92.44 46 ILE B C 1
ATOM 1883 O O . ILE B 1 46 ? -11.711 8.359 8.539 1 92.44 46 ILE B O 1
ATOM 1887 N N . GLY B 1 47 ? -12.227 9.781 10.172 1 87.81 47 GLY B N 1
ATOM 1888 C CA . GLY B 1 47 ? -10.875 9.758 10.719 1 87.81 47 GLY B CA 1
ATOM 1889 C C . GLY B 1 47 ? -10.414 8.367 11.109 1 87.81 47 GLY B C 1
ATOM 1890 O O . GLY B 1 47 ? -9.273 7.988 10.82 1 87.81 47 GLY B O 1
ATOM 1891 N N . ARG B 1 48 ? -11.305 7.609 11.766 1 91.5 48 ARG B N 1
ATOM 1892 C CA . ARG B 1 48 ? -10.992 6.234 12.141 1 91.5 48 ARG B CA 1
ATOM 1893 C C . ARG B 1 48 ? -10.758 5.367 10.906 1 91.5 48 ARG B C 1
ATOM 1895 O O . ARG B 1 48 ? -9.867 4.512 10.898 1 91.5 48 ARG B O 1
ATOM 1902 N N . LEU B 1 49 ? -11.531 5.566 9.898 1 94.56 49 LEU B N 1
ATOM 1903 C CA . LEU B 1 49 ? -11.383 4.816 8.648 1 94.56 49 LEU B CA 1
ATOM 1904 C C . LEU B 1 49 ? -10.031 5.109 8 1 94.56 49 LEU B C 1
ATOM 1906 O O . LEU B 1 49 ? -9.32 4.188 7.602 1 94.56 49 LEU B O 1
ATOM 1910 N N . MET B 1 50 ? -9.672 6.379 7.957 1 89.31 50 MET B N 1
ATOM 1911 C CA . MET B 1 50 ? -8.398 6.781 7.375 1 89.31 50 MET B CA 1
ATOM 1912 C C . MET B 1 50 ? -7.23 6.203 8.164 1 89.31 50 MET B C 1
ATOM 1914 O O . MET B 1 50 ? -6.234 5.766 7.586 1 89.31 50 MET B O 1
ATOM 1918 N N . LYS B 1 51 ? -7.371 6.188 9.391 1 86.44 51 LYS B N 1
ATOM 1919 C CA . LYS B 1 51 ? -6.344 5.605 10.25 1 86.44 51 LYS B CA 1
ATOM 1920 C C . LYS B 1 51 ? -6.211 4.105 10.008 1 86.44 51 LYS B C 1
ATOM 1922 O O . LYS B 1 51 ? -5.098 3.572 9.977 1 86.44 51 LYS B O 1
ATOM 1927 N N . SER B 1 52 ? -7.301 3.447 9.906 1 92.81 52 SER B N 1
ATOM 1928 C CA . SER B 1 52 ? -7.297 2.012 9.641 1 92.81 52 SER B CA 1
ATOM 1929 C C . SER B 1 52 ? -6.641 1.695 8.305 1 92.81 52 SER B C 1
ATOM 1931 O O . SER B 1 52 ? -5.891 0.726 8.188 1 92.81 52 SER B O 1
ATOM 1933 N N . LEU B 1 53 ? -6.918 2.545 7.297 1 91.38 53 LEU B N 1
ATOM 1934 C CA . LEU B 1 53 ? -6.277 2.41 5.992 1 91.38 53 LEU B CA 1
ATOM 1935 C C . LEU B 1 53 ? -4.766 2.58 6.109 1 91.38 53 LEU B C 1
ATOM 1937 O O . LEU B 1 53 ? -4.004 1.785 5.551 1 91.38 53 LEU B O 1
ATOM 1941 N N . ALA B 1 54 ? -4.328 3.574 6.781 1 84.62 54 ALA B N 1
ATOM 1942 C CA . ALA B 1 54 ? -2.904 3.848 6.973 1 84.62 54 ALA B CA 1
ATOM 1943 C C . ALA B 1 54 ? -2.221 2.705 7.719 1 84.62 54 ALA B C 1
ATOM 1945 O O . ALA B 1 54 ? -1.114 2.297 7.363 1 84.62 54 ALA B O 1
ATOM 1946 N N . SER B 1 55 ? -2.885 2.252 8.758 1 87 55 SER B N 1
ATOM 1947 C CA . SER B 1 55 ? -2.338 1.152 9.547 1 87 55 SER B CA 1
ATOM 1948 C C . SER B 1 55 ? -2.166 -0.102 8.695 1 87 55 SER B C 1
ATOM 1950 O O . SER B 1 55 ? -1.143 -0.784 8.789 1 87 55 SER B O 1
ATOM 1952 N N . LEU B 1 56 ? -3.133 -0.409 7.887 1 90.12 56 LEU B N 1
ATOM 1953 C CA . LEU B 1 56 ? -3.037 -1.566 7.004 1 90.12 56 LEU B CA 1
ATOM 1954 C C . LEU B 1 56 ? -1.886 -1.403 6.016 1 90.12 56 LEU B C 1
ATOM 1956 O O . LEU B 1 56 ? -1.121 -2.342 5.789 1 90.12 56 LEU B O 1
ATOM 1960 N N . ARG B 1 57 ? -1.769 -0.244 5.449 1 86.94 57 ARG B N 1
ATOM 1961 C CA . ARG B 1 57 ? -0.689 0.038 4.508 1 86.94 57 ARG B CA 1
ATOM 1962 C C . ARG B 1 57 ? 0.673 -0.173 5.16 1 86.94 57 ARG B C 1
ATOM 1964 O O . ARG B 1 57 ? 1.586 -0.724 4.539 1 86.94 57 ARG B O 1
ATOM 1971 N N . ASP B 1 58 ? 0.81 0.279 6.367 1 83.62 58 ASP B N 1
ATOM 1972 C CA . ASP B 1 58 ? 2.07 0.143 7.09 1 83.62 58 ASP B CA 1
ATOM 1973 C C . ASP B 1 58 ? 2.406 -1.326 7.336 1 83.62 58 ASP B C 1
ATOM 1975 O O . ASP B 1 58 ? 3.553 -1.743 7.16 1 83.62 58 ASP B O 1
ATOM 1979 N N . VAL B 1 59 ? 1.424 -2.029 7.727 1 86.06 59 VAL B N 1
ATOM 1980 C CA . VAL B 1 59 ? 1.622 -3.451 7.984 1 86.06 59 VAL B CA 1
ATOM 1981 C C . VAL B 1 59 ? 1.985 -4.168 6.688 1 86.06 59 VAL B C 1
ATOM 1983 O O . VAL B 1 59 ? 2.908 -4.984 6.66 1 86.06 59 VAL B O 1
ATOM 1986 N N . GLU B 1 60 ? 1.267 -3.857 5.645 1 86.88 60 GLU B N 1
ATOM 1987 C CA . GLU B 1 60 ? 1.544 -4.477 4.355 1 86.88 60 GLU B CA 1
ATOM 1988 C C . GLU B 1 60 ? 2.957 -4.156 3.879 1 86.88 60 GLU B C 1
ATOM 1990 O O . GLU B 1 60 ? 3.646 -5.02 3.332 1 86.88 60 GLU B O 1
ATOM 1995 N N . ARG B 1 61 ? 3.34 -2.969 4.016 1 83.62 61 ARG B N 1
ATOM 1996 C CA . ARG B 1 61 ? 4.688 -2.553 3.641 1 83.62 61 ARG B CA 1
ATOM 1997 C C . ARG B 1 61 ? 5.738 -3.324 4.43 1 83.62 61 ARG B C 1
ATOM 1999 O O . ARG B 1 61 ? 6.727 -3.797 3.863 1 83.62 61 ARG B O 1
ATOM 2006 N N . SER B 1 62 ? 5.535 -3.355 5.711 1 84.31 62 SER B N 1
ATOM 2007 C CA . SER B 1 62 ? 6.488 -4.051 6.57 1 84.31 62 SER B CA 1
ATOM 2008 C C . SER B 1 62 ? 6.629 -5.516 6.168 1 84.31 62 SER B C 1
ATOM 2010 O O . SER B 1 62 ? 7.738 -6.047 6.109 1 84.31 62 SER B O 1
ATOM 2012 N N . ILE B 1 63 ? 5.535 -6.117 5.852 1 84.12 63 ILE B N 1
ATOM 2013 C CA . ILE B 1 63 ? 5.523 -7.512 5.426 1 84.12 63 ILE B CA 1
ATOM 2014 C C . ILE B 1 63 ? 6.227 -7.648 4.078 1 84.12 63 ILE B C 1
ATOM 2016 O O . ILE B 1 63 ? 7.004 -8.578 3.863 1 84.12 63 ILE B O 1
ATOM 2020 N N . GLY B 1 64 ? 5.863 -6.762 3.164 1 84.44 64 GLY B N 1
ATOM 2021 C CA . GLY B 1 64 ? 6.516 -6.773 1.867 1 84.44 64 GLY B CA 1
ATOM 2022 C C . GLY B 1 64 ? 8.023 -6.633 1.959 1 84.44 64 GLY B C 1
ATOM 2023 O O . GLY B 1 64 ? 8.766 -7.359 1.291 1 84.44 64 GLY B O 1
ATOM 2024 N N . GLU B 1 65 ? 8.484 -5.734 2.783 1 82.19 65 GLU B N 1
ATOM 2025 C CA . GLU B 1 65 ? 9.914 -5.516 2.98 1 82.19 65 GLU B CA 1
ATOM 2026 C C . GLU B 1 65 ? 10.578 -6.738 3.611 1 82.19 65 GLU B C 1
ATOM 2028 O O . GLU B 1 65 ? 11.672 -7.141 3.203 1 82.19 65 GLU B O 1
ATOM 2033 N N . ALA B 1 66 ? 9.93 -7.27 4.574 1 84 66 ALA B N 1
ATOM 2034 C CA . ALA B 1 66 ? 10.469 -8.453 5.238 1 84 66 ALA B CA 1
ATOM 2035 C C . ALA B 1 66 ? 10.555 -9.633 4.27 1 84 66 ALA B C 1
ATOM 2037 O O . ALA B 1 66 ? 11.539 -10.375 4.273 1 84 66 ALA B O 1
ATOM 2038 N N . SER B 1 67 ? 9.516 -9.805 3.477 1 85.06 67 SER B N 1
ATOM 2039 C CA . SER B 1 67 ? 9.5 -10.883 2.492 1 85.06 67 SER B CA 1
ATOM 2040 C C . SER B 1 67 ? 10.609 -10.711 1.463 1 85.06 67 SER B C 1
ATOM 2042 O O . SER B 1 67 ? 11.289 -11.672 1.102 1 85.06 67 SER B O 1
ATOM 2044 N N . ALA B 1 68 ? 10.773 -9.5 1.01 1 86.94 68 ALA B N 1
ATOM 2045 C CA . ALA B 1 68 ? 11.828 -9.203 0.041 1 86.94 68 ALA B CA 1
ATOM 2046 C C . ALA B 1 68 ? 13.203 -9.492 0.623 1 86.94 68 ALA B C 1
ATOM 2048 O O . ALA B 1 68 ? 14.055 -10.086 -0.045 1 86.94 68 ALA B O 1
ATOM 2049 N N . ARG B 1 69 ? 13.391 -9.109 1.838 1 84.62 69 ARG B N 1
ATOM 2050 C CA . ARG B 1 69 ? 14.656 -9.367 2.512 1 84.62 69 ARG B CA 1
ATOM 2051 C C . ARG B 1 69 ? 14.898 -10.867 2.668 1 84.62 69 ARG 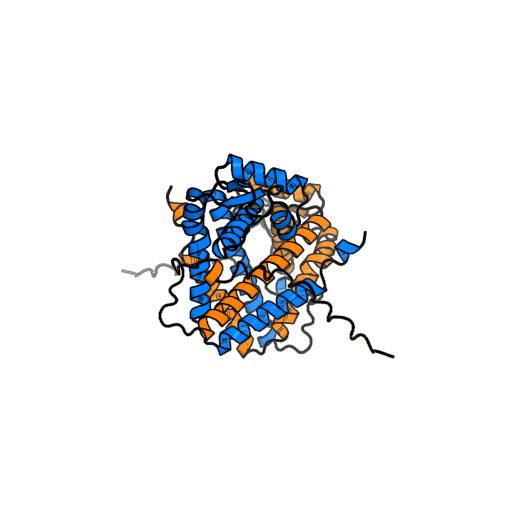B C 1
ATOM 2053 O O . ARG B 1 69 ? 16 -11.352 2.402 1 84.62 69 ARG B O 1
ATOM 2060 N N . TYR B 1 70 ? 13.898 -11.539 3.055 1 84.44 70 TYR B N 1
ATOM 2061 C CA . TYR B 1 70 ? 13.992 -12.984 3.236 1 84.44 70 TYR B CA 1
ATOM 2062 C C . TYR B 1 70 ? 14.398 -13.672 1.939 1 84.44 70 TYR B C 1
ATOM 2064 O O . TYR B 1 70 ? 15.203 -14.609 1.953 1 84.44 70 TYR B O 1
ATOM 2072 N N . MET B 1 71 ? 13.953 -13.195 0.892 1 88.5 71 MET B N 1
ATOM 2073 C CA . MET B 1 71 ? 14.203 -13.836 -0.398 1 88.5 71 MET B CA 1
ATOM 2074 C C . MET B 1 71 ? 15.398 -13.203 -1.097 1 88.5 71 MET B C 1
ATOM 2076 O O . MET B 1 71 ? 15.711 -13.539 -2.24 1 88.5 71 MET B O 1
ATOM 2080 N N . GLU B 1 72 ? 16 -12.148 -0.453 1 90.12 72 GLU B N 1
ATOM 2081 C CA . GLU B 1 72 ? 17.156 -11.438 -0.97 1 90.12 72 GLU B CA 1
ATOM 2082 C C . GLU B 1 72 ? 16.844 -10.734 -2.287 1 90.12 72 GLU B C 1
ATOM 2084 O O . GLU B 1 72 ? 17.594 -10.844 -3.256 1 90.12 72 GLU B O 1
ATOM 2089 N N . LEU B 1 73 ? 15.734 -10.102 -2.305 1 92.44 73 LEU B N 1
ATOM 2090 C CA . LEU B 1 73 ? 15.273 -9.359 -3.475 1 92.44 73 LEU B CA 1
ATOM 2091 C C . LEU B 1 73 ? 15.023 -7.898 -3.127 1 92.44 73 LEU B C 1
ATOM 2093 O O . LEU B 1 73 ? 14.695 -7.574 -1.982 1 92.44 73 LEU B O 1
ATOM 2097 N N . SER B 1 74 ? 15.188 -7.027 -4.094 1 88.69 74 SER B N 1
ATOM 2098 C CA . SER B 1 74 ? 14.695 -5.66 -3.969 1 88.69 74 SER B CA 1
ATOM 2099 C C . SER B 1 74 ? 13.18 -5.605 -4.117 1 88.69 74 SER B C 1
ATOM 2101 O O . SER B 1 74 ? 12.562 -6.547 -4.617 1 88.69 74 SER B O 1
ATOM 2103 N N . ALA B 1 75 ? 12.617 -4.52 -3.734 1 83.88 75 ALA B N 1
ATOM 2104 C CA . ALA B 1 75 ? 11.164 -4.352 -3.82 1 83.88 75 ALA B CA 1
ATOM 2105 C C . ALA B 1 75 ? 10.688 -4.453 -5.266 1 83.88 75 ALA B C 1
ATOM 2107 O O . ALA B 1 75 ? 9.719 -5.156 -5.559 1 83.88 75 ALA B O 1
ATOM 2108 N N . PRO B 1 76 ? 11.414 -3.859 -6.184 1 85.75 76 PRO B N 1
ATOM 2109 C CA . PRO B 1 76 ? 10.984 -4.012 -7.574 1 85.75 76 PRO B CA 1
ATOM 2110 C C . PRO B 1 76 ? 11.102 -5.449 -8.078 1 85.75 76 PRO B C 1
ATOM 2112 O O . PRO B 1 76 ? 10.234 -5.922 -8.82 1 85.75 76 PRO B O 1
ATOM 2115 N N . ASP B 1 77 ? 12.102 -6.113 -7.652 1 92.31 77 ASP B N 1
ATOM 2116 C CA . ASP B 1 77 ? 12.281 -7.504 -8.062 1 92.31 77 ASP B CA 1
ATOM 2117 C C . ASP B 1 77 ? 11.18 -8.391 -7.477 1 92.31 77 ASP B C 1
ATOM 2119 O O . ASP B 1 77 ? 10.703 -9.312 -8.141 1 92.31 77 ASP B O 1
ATOM 2123 N N . MET B 1 78 ? 10.859 -8.062 -6.277 1 90 78 MET B N 1
ATOM 2124 C CA . MET B 1 78 ? 9.781 -8.82 -5.629 1 90 78 MET B CA 1
ATOM 2125 C C . MET B 1 78 ? 8.461 -8.633 -6.371 1 90 78 MET B C 1
ATOM 2127 O O . MET B 1 78 ? 7.684 -9.578 -6.512 1 90 78 MET B O 1
ATOM 2131 N N . ARG B 1 79 ? 8.188 -7.477 -6.785 1 88 79 ARG B N 1
ATOM 2132 C CA . ARG B 1 79 ? 6.969 -7.211 -7.543 1 88 79 ARG B CA 1
ATOM 2133 C C . ARG B 1 79 ? 6.957 -7.992 -8.852 1 88 79 ARG B C 1
ATOM 2135 O O . ARG B 1 79 ? 5.922 -8.523 -9.258 1 88 79 ARG B O 1
ATOM 2142 N N . ALA B 1 80 ? 8.078 -7.992 -9.531 1 92.5 80 ALA B N 1
ATOM 2143 C CA . ALA B 1 80 ? 8.203 -8.773 -10.766 1 92.5 80 ALA B CA 1
ATOM 2144 C C . ALA B 1 80 ? 7.926 -10.25 -10.508 1 92.5 80 ALA B C 1
ATOM 2146 O O . ALA B 1 80 ? 7.16 -10.883 -11.242 1 92.5 80 ALA B O 1
ATOM 2147 N N . LEU B 1 81 ? 8.531 -10.672 -9.5 1 92 81 LEU B N 1
ATOM 2148 C CA . LEU B 1 81 ? 8.383 -12.078 -9.156 1 92 81 LEU B CA 1
ATOM 2149 C C . LEU B 1 81 ? 6.934 -12.414 -8.828 1 92 81 LEU B C 1
ATOM 2151 O O . LEU B 1 81 ? 6.422 -13.461 -9.242 1 92 81 LEU B O 1
ATOM 2155 N N . HIS B 1 82 ? 6.328 -11.586 -8.062 1 87 82 HIS B N 1
ATOM 2156 C CA . HIS B 1 82 ? 4.93 -11.797 -7.707 1 87 82 HIS B CA 1
ATOM 2157 C C . HIS B 1 82 ? 4.051 -11.875 -8.953 1 87 82 HIS B C 1
ATOM 2159 O O . HIS B 1 82 ? 3.178 -12.742 -9.047 1 87 82 HIS B O 1
ATOM 2165 N N . TYR B 1 83 ? 4.277 -11.016 -9.828 1 87.12 83 TYR B N 1
ATOM 2166 C CA . TYR B 1 83 ? 3.529 -11.031 -11.078 1 87.12 83 TYR B CA 1
ATOM 2167 C C . TYR B 1 83 ? 3.727 -12.352 -11.82 1 87.12 83 TYR B C 1
ATOM 2169 O O . TYR B 1 83 ? 2.76 -12.953 -12.297 1 87.12 83 TYR B O 1
ATOM 2177 N N . LEU B 1 84 ? 4.914 -12.781 -11.914 1 91.69 84 LEU B N 1
ATOM 2178 C CA . LEU B 1 84 ? 5.234 -14.016 -12.625 1 91.69 84 LEU B CA 1
ATOM 2179 C C . LEU B 1 84 ? 4.57 -15.211 -11.953 1 91.69 84 LEU B C 1
ATOM 2181 O O . LEU B 1 84 ? 4.07 -16.109 -12.641 1 91.69 84 LEU B O 1
ATOM 2185 N N . ILE B 1 85 ? 4.559 -15.203 -10.656 1 87.75 85 ILE B N 1
ATOM 2186 C CA . ILE B 1 85 ? 3.979 -16.312 -9.906 1 87.75 85 ILE B CA 1
ATOM 2187 C C . ILE B 1 85 ? 2.471 -16.359 -10.148 1 87.75 85 ILE B C 1
ATOM 2189 O O . ILE B 1 85 ? 1.917 -17.422 -10.453 1 87.75 85 ILE B O 1
ATOM 2193 N N . VAL B 1 86 ? 1.864 -15.281 -10.062 1 80.5 86 VAL B N 1
ATOM 2194 C CA . VAL B 1 86 ? 0.415 -15.211 -10.211 1 80.5 86 VAL B CA 1
ATOM 2195 C C . VAL B 1 86 ? 0.024 -15.57 -11.641 1 80.5 86 VAL B C 1
ATOM 2197 O O . VAL B 1 86 ? -0.914 -16.344 -11.859 1 80.5 86 VAL B O 1
ATOM 2200 N N . ALA B 1 87 ? 0.706 -14.984 -12.555 1 83.44 87 ALA B N 1
ATOM 2201 C CA . ALA B 1 87 ? 0.443 -15.305 -13.953 1 83.44 87 ALA B CA 1
ATOM 2202 C C . ALA B 1 87 ? 0.651 -16.797 -14.227 1 83.44 87 ALA B C 1
ATOM 2204 O O . ALA B 1 87 ? -0.146 -17.422 -14.93 1 83.44 87 ALA B O 1
ATOM 2205 N N . GLY B 1 88 ? 1.697 -17.344 -13.711 1 83.62 88 GLY B N 1
ATOM 2206 C CA . GLY B 1 88 ? 1.966 -18.766 -13.852 1 83.62 88 GLY B CA 1
ATOM 2207 C C . GLY B 1 88 ? 0.871 -19.641 -13.266 1 83.62 88 GLY B C 1
ATOM 2208 O O . GLY B 1 88 ? 0.476 -20.625 -13.867 1 83.62 88 GLY B O 1
ATOM 2209 N N . ASN B 1 89 ? 0.431 -19.297 -12.109 1 77.5 89 ASN B N 1
ATOM 2210 C CA . ASN B 1 89 ? -0.649 -20.031 -11.469 1 77.5 89 ASN B CA 1
ATOM 2211 C C . ASN B 1 89 ? -1.925 -20 -12.305 1 77.5 89 ASN B C 1
ATOM 2213 O O . ASN B 1 89 ? -2.736 -20.922 -12.234 1 77.5 89 ASN B O 1
ATOM 2217 N N . ALA B 1 90 ? -2.062 -19 -13.102 1 77.38 90 ALA B N 1
ATOM 2218 C CA . ALA B 1 90 ? -3.229 -18.859 -13.969 1 77.38 90 ALA B CA 1
ATOM 2219 C C . ALA B 1 90 ? -2.996 -19.547 -15.312 1 77.38 90 ALA B C 1
ATOM 2221 O O . ALA B 1 90 ? -3.842 -19.484 -16.203 1 77.38 90 ALA B O 1
ATOM 2222 N N . GLY B 1 91 ? -1.829 -20.047 -15.461 1 82.12 91 GLY B N 1
ATOM 2223 C CA . GLY B 1 91 ? -1.509 -20.75 -16.688 1 82.12 91 GLY B CA 1
ATOM 2224 C C . GLY B 1 91 ? -1.076 -19.828 -17.812 1 82.12 91 GLY B C 1
ATOM 2225 O O . GLY B 1 91 ? -1.084 -20.219 -18.984 1 82.12 91 GLY B O 1
ATOM 2226 N N . GLU B 1 92 ? -0.727 -18.672 -17.5 1 85.81 92 GLU B N 1
ATOM 2227 C CA . GLU B 1 92 ? -0.308 -17.703 -18.5 1 85.81 92 GLU B CA 1
ATOM 2228 C C . GLU B 1 92 ? 1.196 -17.766 -18.75 1 85.81 92 GLU B C 1
ATOM 2230 O O . GLU B 1 92 ? 1.975 -17.953 -17.812 1 85.81 92 GLU B O 1
ATOM 2235 N N . VAL B 1 93 ? 1.499 -17.625 -19.984 1 89.81 93 VAL B N 1
ATOM 2236 C CA . VAL B 1 93 ? 2.904 -17.516 -20.359 1 89.81 93 VAL B CA 1
ATOM 2237 C C . VAL B 1 93 ? 3.305 -16.047 -20.422 1 89.81 93 VAL B C 1
ATOM 2239 O O . VAL B 1 93 ? 2.764 -15.281 -21.234 1 89.81 93 VAL B O 1
ATOM 2242 N N . VAL B 1 94 ? 4.258 -15.68 -19.562 1 93.62 94 VAL B N 1
ATOM 2243 C CA . VAL B 1 94 ? 4.633 -14.266 -19.484 1 93.62 94 VAL B CA 1
ATOM 2244 C C . VAL B 1 94 ? 5.922 -14.031 -20.266 1 93.62 94 VAL B C 1
ATOM 2246 O O . VAL B 1 94 ? 6.895 -14.781 -20.125 1 93.62 94 VAL B O 1
ATOM 2249 N N . THR B 1 95 ? 5.883 -13.031 -21.125 1 94.75 95 THR B N 1
ATOM 2250 C CA . THR B 1 95 ? 7.059 -12.594 -21.875 1 94.75 95 THR B CA 1
ATOM 2251 C C . THR B 1 95 ? 7.688 -11.367 -21.203 1 94.75 95 THR B C 1
ATOM 2253 O O . THR B 1 95 ? 7.059 -10.711 -20.375 1 94.75 95 THR B O 1
ATOM 2256 N N . PRO B 1 96 ? 8.992 -11.086 -21.625 1 95 96 PRO B N 1
ATOM 2257 C CA . PRO B 1 96 ? 9.602 -9.859 -21.109 1 95 96 PRO B CA 1
ATOM 2258 C C . PRO B 1 96 ? 8.773 -8.617 -21.422 1 95 96 PRO B C 1
ATOM 2260 O O . PRO B 1 96 ? 8.672 -7.707 -20.594 1 95 96 PRO B O 1
ATOM 2263 N N . GLY B 1 97 ? 8.18 -8.586 -22.547 1 93.5 97 GLY B N 1
ATOM 2264 C CA . GLY B 1 97 ? 7.332 -7.465 -22.922 1 93.5 97 GLY B CA 1
ATOM 2265 C C . GLY B 1 97 ? 6.125 -7.305 -22.016 1 93.5 97 GLY B C 1
ATOM 2266 O O . GLY B 1 97 ? 5.793 -6.188 -21.609 1 93.5 97 GLY B O 1
ATOM 2267 N N . MET B 1 98 ? 5.496 -8.375 -21.703 1 91.5 98 MET B N 1
ATOM 2268 C CA . MET B 1 98 ? 4.348 -8.367 -20.797 1 91.5 98 MET B CA 1
ATOM 2269 C C . MET B 1 98 ? 4.754 -7.898 -19.406 1 91.5 98 MET B C 1
ATOM 2271 O O . MET B 1 98 ? 4.035 -7.125 -18.766 1 91.5 98 MET B O 1
ATOM 2275 N N . LEU B 1 99 ? 5.871 -8.359 -18.938 1 93.62 99 LEU B N 1
ATOM 2276 C CA . LEU B 1 99 ? 6.379 -7.941 -17.641 1 93.62 99 LEU B CA 1
ATOM 2277 C C . LEU B 1 99 ? 6.645 -6.441 -17.609 1 93.62 99 LEU B C 1
ATOM 2279 O O . LEU B 1 99 ? 6.254 -5.754 -16.656 1 93.62 99 LEU B O 1
ATOM 2283 N N . GLY B 1 100 ? 7.293 -5.969 -18.672 1 93.62 100 GLY B N 1
ATOM 2284 C CA . GLY B 1 100 ? 7.574 -4.543 -18.766 1 93.62 100 GLY B CA 1
ATOM 2285 C C . GLY B 1 100 ? 6.32 -3.689 -18.766 1 93.62 100 GLY B C 1
ATOM 2286 O O . GLY B 1 100 ? 6.262 -2.666 -18.078 1 93.62 100 GLY B O 1
ATOM 2287 N N . ALA B 1 101 ? 5.312 -4.129 -19.5 1 89.25 101 ALA B N 1
ATOM 2288 C CA . ALA B 1 101 ? 4.039 -3.416 -19.578 1 89.25 101 ALA B CA 1
ATOM 2289 C C . ALA B 1 101 ? 3.361 -3.375 -18.203 1 89.25 101 ALA B C 1
ATOM 2291 O O . ALA B 1 101 ? 2.848 -2.334 -17.781 1 89.25 101 ALA B O 1
ATOM 2292 N N . HIS B 1 102 ? 3.402 -4.445 -17.516 1 84.62 102 HIS B N 1
ATOM 2293 C CA . HIS B 1 102 ? 2.762 -4.539 -16.203 1 84.62 102 HIS B CA 1
ATOM 2294 C C . HIS B 1 102 ? 3.461 -3.652 -15.188 1 84.62 102 HIS B C 1
ATOM 2296 O O . HIS B 1 102 ? 2.805 -3.002 -14.367 1 84.62 102 HIS B O 1
ATOM 2302 N N . LEU B 1 103 ? 4.762 -3.627 -15.211 1 86.12 103 LEU B N 1
ATOM 2303 C CA . LEU B 1 103 ? 5.535 -2.914 -14.203 1 86.12 103 LEU B CA 1
ATOM 2304 C C . LEU B 1 103 ? 5.848 -1.493 -14.664 1 86.12 103 LEU B C 1
ATOM 2306 O O . LEU B 1 103 ? 6.438 -0.709 -13.914 1 86.12 103 LEU B O 1
ATOM 2310 N N . LYS B 1 104 ? 5.465 -1.209 -15.898 1 83.81 104 LYS B N 1
ATOM 2311 C CA . LYS B 1 104 ? 5.75 0.099 -16.484 1 83.81 104 LYS B CA 1
ATOM 2312 C C . LYS B 1 104 ? 7.25 0.373 -16.516 1 83.81 104 LYS B C 1
ATOM 2314 O O . LYS B 1 104 ? 7.699 1.444 -16.094 1 83.81 104 LYS B O 1
ATOM 2319 N N . LEU B 1 105 ? 7.957 -0.548 -17 1 88.62 105 LEU B N 1
ATOM 2320 C CA . LEU B 1 105 ? 9.406 -0.462 -17.125 1 88.62 105 LEU B CA 1
ATOM 2321 C C . LEU B 1 105 ? 9.828 -0.409 -18.578 1 88.62 105 LEU B C 1
ATOM 2323 O O . LEU B 1 105 ? 9.164 -0.986 -19.453 1 88.62 105 LEU B O 1
ATOM 2327 N N . SER B 1 106 ? 10.922 0.247 -18.797 1 93 106 SER B N 1
ATOM 2328 C CA . SER B 1 106 ? 11.547 0.21 -20.109 1 93 106 SER B CA 1
ATOM 2329 C C . SER B 1 106 ? 12.125 -1.169 -20.406 1 93 106 SER B C 1
ATOM 2331 O O . SER B 1 106 ? 12.398 -1.947 -19.5 1 93 106 SER B O 1
ATOM 2333 N N . PRO B 1 107 ? 12.328 -1.443 -21.719 1 94.25 107 PRO B N 1
ATOM 2334 C CA . PRO B 1 107 ? 12.953 -2.721 -22.078 1 94.25 107 PRO B CA 1
ATOM 2335 C C . PRO B 1 107 ? 14.312 -2.926 -21.422 1 94.25 107 PRO B C 1
ATOM 2337 O O . PRO B 1 107 ? 14.625 -4.031 -20.969 1 94.25 107 PRO B O 1
ATOM 2340 N N . ALA B 1 108 ? 15.047 -1.891 -21.359 1 95.25 108 ALA B N 1
ATOM 2341 C CA . ALA B 1 108 ? 16.359 -1.972 -20.719 1 95.25 108 ALA B CA 1
ATOM 2342 C C . ALA B 1 108 ? 16.234 -2.334 -19.234 1 95.25 108 ALA B C 1
ATOM 2344 O O . ALA B 1 108 ? 16.984 -3.162 -18.734 1 95.25 108 ALA B O 1
ATOM 2345 N N . SER B 1 109 ? 15.25 -1.758 -18.547 1 94.19 109 SER B N 1
ATOM 2346 C CA . SER B 1 109 ? 15.016 -2.031 -17.125 1 94.19 109 SER B CA 1
ATOM 2347 C C . SER B 1 109 ? 14.516 -3.457 -16.922 1 94.19 109 SER B C 1
ATOM 2349 O O . SER B 1 109 ? 14.875 -4.105 -15.93 1 94.19 109 SER B O 1
ATOM 2351 N N . VAL B 1 110 ? 13.727 -3.861 -17.844 1 95.81 110 VAL B N 1
ATOM 2352 C CA . VAL B 1 110 ? 13.227 -5.23 -17.766 1 95.81 110 VAL B CA 1
ATOM 2353 C C . VAL B 1 110 ? 14.391 -6.211 -17.875 1 95.81 110 VAL B C 1
ATOM 2355 O O . VAL B 1 110 ? 14.484 -7.16 -17.094 1 95.81 110 VAL B O 1
ATOM 2358 N N . THR B 1 111 ? 15.227 -5.984 -18.781 1 96 111 THR B N 1
ATOM 2359 C CA . THR B 1 111 ? 16.375 -6.855 -18.984 1 96 111 THR B CA 1
ATOM 2360 C C . THR B 1 111 ? 17.234 -6.918 -17.719 1 96 111 THR B C 1
ATOM 2362 O O . THR B 1 111 ? 17.641 -8 -17.297 1 96 111 THR B O 1
ATOM 2365 N N . LYS B 1 112 ? 17.438 -5.805 -17.172 1 96.75 112 LYS B N 1
ATOM 2366 C CA . LYS B 1 112 ? 18.234 -5.758 -15.953 1 96.75 112 LYS B CA 1
ATOM 2367 C C . LYS B 1 112 ? 17.562 -6.535 -14.828 1 96.75 112 LYS B C 1
ATOM 2369 O O . LYS B 1 112 ? 18.219 -7.277 -14.094 1 96.75 112 LYS B O 1
ATOM 2374 N N . THR B 1 113 ? 16.328 -6.32 -14.734 1 96.25 113 THR B N 1
ATOM 2375 C CA . THR B 1 113 ? 15.539 -7.023 -13.719 1 96.25 113 THR B CA 1
ATOM 2376 C C . THR B 1 113 ? 15.609 -8.531 -13.938 1 96.25 113 THR B C 1
ATOM 2378 O O . THR B 1 113 ? 15.852 -9.289 -13 1 96.25 113 THR B O 1
ATOM 2381 N N . LEU B 1 114 ? 15.438 -8.922 -15.156 1 97 114 LEU B N 1
ATOM 2382 C CA . LEU B 1 114 ? 15.445 -10.344 -15.477 1 97 114 LEU B CA 1
ATOM 2383 C C . LEU B 1 114 ? 16.828 -10.945 -15.25 1 97 114 LEU B C 1
ATOM 2385 O O . LEU B 1 114 ? 16.938 -12.078 -14.766 1 97 114 LEU B O 1
ATOM 2389 N N . ASN B 1 115 ? 17.828 -10.195 -15.578 1 97.12 115 ASN B N 1
ATOM 2390 C CA . ASN B 1 115 ? 19.188 -10.664 -15.328 1 97.12 115 ASN B CA 1
ATOM 2391 C C . ASN B 1 115 ? 19.438 -10.875 -13.836 1 97.12 115 ASN B C 1
ATOM 2393 O O . ASN B 1 115 ? 20.031 -11.883 -13.445 1 97.12 115 ASN B O 1
ATOM 2397 N N . ARG B 1 116 ? 18.938 -9.992 -13.055 1 96.38 116 ARG B N 1
ATOM 2398 C CA . ARG B 1 116 ? 19.109 -10.102 -11.609 1 96.38 116 ARG B CA 1
ATOM 2399 C C . ARG B 1 116 ? 18.359 -11.305 -11.055 1 96.38 116 ARG B C 1
ATOM 2401 O O . ARG B 1 116 ? 18.906 -12.078 -10.266 1 96.38 116 ARG B O 1
ATOM 2408 N N . LEU B 1 117 ? 17.141 -11.461 -11.523 1 97.06 117 LEU B N 1
ATOM 2409 C CA . LEU B 1 117 ? 16.312 -12.555 -11.031 1 97.06 117 LEU B CA 1
ATOM 2410 C C . LEU B 1 117 ? 16.875 -13.906 -11.461 1 97.06 117 LEU B C 1
ATOM 2412 O O . LEU B 1 117 ? 16.812 -14.875 -10.711 1 97.06 117 LEU B O 1
ATOM 2416 N N . GLU B 1 118 ? 17.375 -13.945 -12.633 1 97.12 118 GLU B N 1
ATOM 2417 C CA . GLU B 1 118 ? 17.969 -15.18 -13.125 1 97.12 118 GLU B CA 1
ATOM 2418 C C . GLU B 1 118 ? 19.266 -15.508 -12.398 1 97.12 118 GLU B C 1
ATOM 2420 O O . GLU B 1 118 ? 19.5 -16.656 -12.016 1 97.12 118 GLU B O 1
ATOM 2425 N N . LYS B 1 119 ? 20.062 -14.508 -12.234 1 96.38 119 LYS B N 1
ATOM 2426 C CA . LYS B 1 119 ? 21.328 -14.688 -11.516 1 96.38 119 LYS B CA 1
ATOM 2427 C C . LYS B 1 119 ? 21.078 -15.172 -10.086 1 96.38 119 LYS B C 1
ATOM 2429 O O . LYS B 1 119 ? 21.828 -15.984 -9.562 1 96.38 119 LYS B O 1
ATOM 2434 N N . GLY B 1 120 ? 20 -14.734 -9.516 1 95.25 120 GLY B N 1
ATOM 2435 C CA . GLY B 1 120 ? 19.641 -15.125 -8.164 1 95.25 120 GLY B CA 1
ATOM 2436 C C . GLY B 1 120 ? 18.922 -16.469 -8.10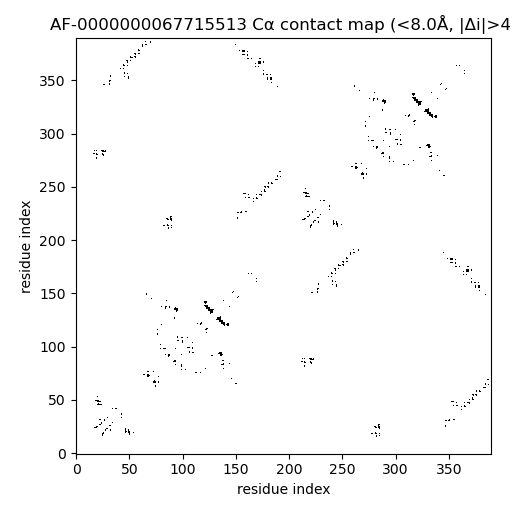2 1 95.25 120 GLY B C 1
ATOM 2437 O O . GLY B 1 120 ? 18.609 -16.953 -7.016 1 95.25 120 GLY B O 1
ATOM 2438 N N . GLY B 1 121 ? 18.688 -17.094 -9.297 1 96.56 121 GLY B N 1
ATOM 2439 C CA . GLY B 1 121 ? 18.062 -18.406 -9.359 1 96.56 121 GLY B CA 1
ATOM 2440 C C . GLY B 1 121 ? 16.562 -18.359 -9.188 1 96.56 121 GLY B C 1
ATOM 2441 O O . GLY B 1 121 ? 15.93 -19.375 -8.859 1 96.56 121 GLY B O 1
ATOM 2442 N N . HIS B 1 122 ? 15.945 -17.203 -9.398 1 96.94 122 HIS B N 1
ATOM 2443 C CA . HIS B 1 122 ? 14.523 -17.047 -9.125 1 96.94 122 HIS B CA 1
ATOM 2444 C C . HIS B 1 122 ? 13.688 -17.344 -10.359 1 96.94 122 HIS B C 1
ATOM 2446 O O . HIS B 1 122 ? 12.531 -17.75 -10.25 1 96.94 122 HIS B O 1
ATOM 2452 N N . ILE B 1 123 ? 14.258 -17.078 -11.492 1 97.62 123 ILE B N 1
ATOM 2453 C CA . ILE B 1 123 ? 13.508 -17.344 -12.711 1 97.62 123 ILE B CA 1
ATOM 2454 C C . ILE B 1 123 ? 14.406 -18.047 -13.734 1 97.62 123 ILE B C 1
ATOM 2456 O O . ILE B 1 123 ? 15.625 -18.078 -13.57 1 97.62 123 ILE B O 1
ATOM 2460 N N . VAL B 1 124 ? 13.797 -18.641 -14.727 1 97 124 VAL B N 1
ATOM 2461 C CA . VAL B 1 124 ? 14.461 -19.188 -15.906 1 97 124 VAL B CA 1
ATOM 2462 C C . VAL B 1 124 ? 13.773 -18.672 -17.172 1 97 124 VAL B C 1
ATOM 2464 O O . VAL B 1 124 ? 12.57 -18.391 -17.156 1 97 124 VAL B O 1
ATOM 2467 N N . ARG B 1 125 ? 14.578 -18.5 -18.156 1 95.44 125 ARG B N 1
ATOM 2468 C CA . ARG B 1 125 ? 14.055 -18.125 -19.469 1 95.44 125 ARG B CA 1
ATOM 2469 C C . ARG B 1 125 ? 13.977 -19.328 -20.391 1 95.44 125 ARG B C 1
ATOM 2471 O O . ARG B 1 125 ? 14.953 -20.062 -20.547 1 95.44 125 ARG B O 1
ATOM 2478 N N . ASN B 1 126 ? 12.844 -19.531 -20.844 1 93.69 126 ASN B N 1
ATOM 2479 C CA . ASN B 1 126 ? 12.641 -20.594 -21.828 1 93.69 126 ASN B CA 1
ATOM 2480 C C . ASN B 1 126 ? 12.133 -20.031 -23.156 1 93.69 126 ASN B C 1
ATOM 2482 O O . ASN B 1 126 ? 11.609 -18.922 -23.203 1 93.69 126 ASN B O 1
ATOM 2486 N N . VAL B 1 127 ? 12.359 -20.859 -24.203 1 90.44 127 VAL B N 1
ATOM 2487 C CA . VAL B 1 127 ? 11.797 -20.469 -25.5 1 90.44 127 VAL B CA 1
ATOM 2488 C C . VAL B 1 127 ? 10.273 -20.562 -25.438 1 90.44 127 VAL B C 1
ATOM 2490 O O . VAL B 1 127 ? 9.719 -21.531 -24.922 1 90.44 127 VAL B O 1
ATOM 2493 N N . HIS B 1 128 ? 9.641 -19.516 -25.906 1 87.62 128 HIS B N 1
ATOM 2494 C CA . HIS B 1 128 ? 8.18 -19.516 -25.922 1 87.62 128 HIS B CA 1
ATOM 2495 C C . HIS B 1 128 ? 7.641 -20.672 -26.75 1 87.62 128 HIS B C 1
ATOM 2497 O O . HIS B 1 128 ? 8.133 -20.938 -27.859 1 87.62 128 HIS B O 1
ATOM 2503 N N . PRO B 1 129 ? 6.625 -21.281 -26.281 1 85.94 129 PRO B N 1
ATOM 2504 C CA . PRO B 1 129 ? 6.141 -22.5 -26.938 1 85.94 129 PRO B CA 1
ATOM 2505 C C . PRO B 1 129 ? 5.543 -22.234 -28.312 1 85.94 129 PRO B C 1
ATOM 2507 O O . PRO B 1 129 ? 5.629 -23.078 -29.219 1 85.94 129 PRO B O 1
ATOM 2510 N N . VAL B 1 130 ? 4.949 -21.125 -28.484 1 87 130 VAL B N 1
ATOM 2511 C CA . VAL B 1 130 ? 4.254 -20.812 -29.734 1 87 130 VAL B CA 1
ATOM 2512 C C . VAL B 1 130 ? 5.07 -19.812 -30.547 1 87 130 VAL B C 1
ATOM 2514 O O . VAL B 1 130 ? 5.199 -19.953 -31.766 1 87 130 VAL B O 1
ATOM 2517 N N . ASP B 1 131 ? 5.562 -18.844 -29.875 1 86.75 131 ASP B N 1
ATOM 2518 C CA . ASP B 1 131 ? 6.402 -17.828 -30.516 1 86.75 131 ASP B CA 1
ATOM 2519 C C . ASP B 1 131 ? 7.879 -18.062 -30.203 1 86.75 131 ASP B C 1
ATOM 2521 O O . ASP B 1 131 ? 8.391 -17.562 -29.203 1 86.75 131 ASP B O 1
ATOM 2525 N N . ARG B 1 132 ? 8.633 -18.656 -31.094 1 86.25 132 ARG B N 1
ATOM 2526 C CA . ARG B 1 132 ? 9.992 -19.109 -30.859 1 86.25 132 ARG B CA 1
ATOM 2527 C C . ARG B 1 132 ? 10.961 -17.938 -30.766 1 86.25 132 ARG B C 1
ATOM 2529 O O . ARG B 1 132 ? 12.086 -18.078 -30.297 1 86.25 132 ARG B O 1
ATOM 2536 N N . ARG B 1 133 ? 10.477 -16.844 -31.109 1 86.31 133 ARG B N 1
ATOM 2537 C CA . ARG B 1 133 ? 11.336 -15.664 -31.062 1 86.31 133 ARG B CA 1
ATOM 2538 C C . ARG B 1 133 ? 11.242 -14.984 -29.703 1 86.31 133 ARG B C 1
ATOM 2540 O O . ARG B 1 133 ? 12.055 -14.109 -29.375 1 86.31 133 ARG B O 1
ATOM 2547 N N . ALA B 1 134 ? 10.289 -15.445 -29.016 1 89.06 134 ALA B N 1
ATOM 2548 C CA . ALA B 1 134 ? 10.086 -14.805 -27.719 1 89.06 134 ALA B CA 1
ATOM 2549 C C . ALA B 1 134 ? 10.492 -15.742 -26.578 1 89.06 134 ALA B C 1
ATOM 2551 O O . ALA B 1 134 ? 10.523 -16.969 -26.75 1 89.06 134 ALA B O 1
ATOM 2552 N N . PHE B 1 135 ? 10.938 -15.141 -25.531 1 92.38 135 PHE B N 1
ATOM 2553 C CA . PHE B 1 135 ? 11.211 -15.914 -24.328 1 92.38 135 PHE B CA 1
ATOM 2554 C C . PHE B 1 135 ? 9.984 -15.969 -23.422 1 92.38 135 PHE B C 1
ATOM 2556 O O . PHE B 1 135 ? 9.234 -14.992 -23.328 1 92.38 135 PHE B O 1
ATOM 2563 N N . ALA B 1 136 ? 9.805 -17.141 -22.859 1 95.12 136 ALA B N 1
ATOM 2564 C CA . ALA B 1 136 ? 8.852 -17.312 -21.766 1 95.12 136 ALA B CA 1
ATOM 2565 C C . ALA B 1 136 ? 9.562 -17.281 -20.422 1 95.12 136 ALA B C 1
ATOM 2567 O O . ALA B 1 136 ? 10.578 -17.938 -20.219 1 95.12 136 ALA B O 1
ATOM 2568 N N . LEU B 1 137 ? 9.008 -16.484 -19.5 1 96.56 137 LEU B N 1
ATOM 2569 C CA . LEU B 1 137 ? 9.578 -16.344 -18.172 1 96.56 137 LEU B CA 1
ATOM 2570 C C . LEU B 1 137 ? 8.906 -17.297 -17.188 1 96.56 137 LEU B C 1
ATOM 2572 O O . LEU B 1 137 ? 7.672 -17.328 -17.109 1 96.56 137 LEU B O 1
ATOM 2576 N N . MET B 1 138 ? 9.758 -18.078 -16.516 1 95.19 138 MET B N 1
ATOM 2577 C CA . MET B 1 138 ? 9.203 -19.016 -15.539 1 95.19 138 MET B CA 1
ATOM 2578 C C . MET B 1 138 ? 9.883 -18.875 -14.188 1 95.19 138 MET B C 1
ATOM 2580 O O . MET B 1 138 ? 11.109 -18.734 -14.117 1 95.19 138 MET B O 1
ATOM 2584 N N . VAL B 1 139 ? 9.039 -18.938 -13.156 1 95.56 139 VAL B N 1
ATOM 2585 C CA . VAL B 1 139 ? 9.578 -18.938 -11.805 1 95.56 139 VAL B CA 1
ATOM 2586 C C . VAL B 1 139 ? 10.078 -20.328 -11.43 1 95.56 139 VAL B C 1
ATOM 2588 O O . VAL B 1 139 ? 9.422 -21.328 -11.734 1 95.56 139 VAL B O 1
ATOM 2591 N N . THR B 1 140 ? 11.258 -20.391 -10.789 1 96.31 140 THR B N 1
ATOM 2592 C CA . THR B 1 140 ? 11.805 -21.672 -10.406 1 96.31 140 THR B CA 1
ATOM 2593 C C . THR B 1 140 ? 10.977 -22.312 -9.289 1 96.31 140 THR B C 1
ATOM 2595 O O . THR B 1 140 ? 10.289 -21.594 -8.547 1 96.31 140 THR B O 1
ATOM 2598 N N . ASP B 1 141 ? 11.109 -23.656 -9.141 1 93.25 141 ASP B N 1
ATOM 2599 C CA . ASP B 1 141 ? 10.391 -24.375 -8.086 1 93.25 141 ASP B CA 1
ATOM 2600 C C . ASP B 1 141 ? 10.852 -23.922 -6.703 1 93.25 141 ASP B C 1
ATOM 2602 O O . ASP B 1 141 ? 10.039 -23.797 -5.785 1 93.25 141 ASP B O 1
ATOM 2606 N N . ALA B 1 142 ? 12.148 -23.734 -6.617 1 93.19 142 ALA B N 1
ATOM 2607 C CA . ALA B 1 142 ? 12.703 -23.266 -5.348 1 93.19 142 ALA B CA 1
ATOM 2608 C C . ALA B 1 142 ? 12.109 -21.922 -4.949 1 93.19 142 ALA B C 1
ATOM 2610 O O . ALA B 1 142 ? 11.688 -21.734 -3.803 1 93.19 142 ALA B O 1
ATOM 2611 N N . THR B 1 143 ? 12 -21.016 -5.883 1 93.25 143 THR B N 1
ATOM 2612 C CA . THR B 1 143 ? 11.469 -19.688 -5.629 1 93.25 143 THR B CA 1
ATOM 2613 C C . THR B 1 143 ? 9.977 -19.734 -5.34 1 93.25 143 THR B C 1
ATOM 2615 O O . THR B 1 143 ? 9.469 -19.016 -4.477 1 93.25 143 THR B O 1
ATOM 2618 N N . ARG B 1 144 ? 9.32 -20.578 -6.074 1 89.5 144 ARG B N 1
ATOM 2619 C CA . ARG B 1 144 ? 7.895 -20.766 -5.824 1 89.5 144 ARG B CA 1
ATOM 2620 C C . ARG B 1 144 ? 7.645 -21.219 -4.395 1 89.5 144 ARG B C 1
ATOM 2622 O O . ARG B 1 144 ? 6.727 -20.734 -3.73 1 89.5 144 ARG B O 1
ATOM 2629 N N . GLY B 1 145 ? 8.422 -22.156 -3.969 1 87.12 145 GLY B N 1
ATOM 2630 C CA . GLY B 1 145 ? 8.312 -22.625 -2.598 1 87.12 145 GLY B CA 1
ATOM 2631 C C . GLY B 1 145 ? 8.547 -21.547 -1.568 1 87.12 145 GLY B C 1
ATOM 2632 O O . GLY B 1 145 ? 7.793 -21.422 -0.603 1 87.12 145 GLY B O 1
ATOM 2633 N N . GLU B 1 146 ? 9.594 -20.75 -1.771 1 86.38 146 GLU B N 1
ATOM 2634 C CA . GLU B 1 146 ? 9.898 -19.641 -0.864 1 86.38 146 GLU B CA 1
ATOM 2635 C C . GLU B 1 146 ? 8.781 -18.609 -0.858 1 86.38 146 GLU B C 1
ATOM 2637 O O . GLU B 1 146 ? 8.406 -18.094 0.199 1 86.38 146 GLU B O 1
ATOM 2642 N N . ALA B 1 147 ? 8.281 -18.312 -2.055 1 85.56 147 ALA B N 1
ATOM 2643 C CA . ALA B 1 147 ? 7.207 -17.328 -2.184 1 85.56 147 ALA B CA 1
ATOM 2644 C C . ALA B 1 147 ? 5.934 -17.797 -1.493 1 85.56 147 ALA B C 1
ATOM 2646 O O . ALA B 1 147 ? 5.207 -17 -0.893 1 85.56 147 ALA B O 1
ATOM 2647 N N . MET B 1 148 ? 5.691 -19.047 -1.582 1 83.25 148 MET B N 1
ATOM 2648 C CA . MET B 1 148 ? 4.516 -19.609 -0.935 1 83.25 148 MET B CA 1
ATOM 2649 C C . MET B 1 148 ? 4.602 -19.453 0.58 1 83.25 148 MET B C 1
ATOM 2651 O O . MET B 1 148 ? 3.596 -19.188 1.237 1 83.25 148 MET B O 1
ATOM 2655 N N . ARG B 1 149 ? 5.781 -19.547 1.109 1 82.19 149 ARG B N 1
ATOM 2656 C CA . ARG B 1 149 ? 5.992 -19.453 2.551 1 82.19 149 ARG B CA 1
ATOM 2657 C C . ARG B 1 149 ? 5.895 -18.016 3.035 1 82.19 149 ARG B C 1
ATOM 2659 O O . ARG B 1 149 ? 5.707 -17.766 4.227 1 82.19 149 ARG B O 1
ATOM 2666 N N . THR B 1 150 ? 6.023 -17.109 2.141 1 82.19 150 THR B N 1
ATOM 2667 C CA . THR B 1 150 ? 6 -15.703 2.525 1 82.19 150 THR B CA 1
ATOM 2668 C C . THR B 1 150 ? 4.746 -15.016 1.991 1 82.19 150 THR B C 1
ATOM 2670 O O . THR B 1 150 ? 3.74 -14.914 2.697 1 82.19 150 THR B O 1
ATOM 2673 N N . LEU B 1 151 ? 4.688 -14.828 0.672 1 77.31 151 LEU B N 1
ATOM 2674 C CA . LEU B 1 151 ? 3.592 -14.125 0.013 1 77.31 151 LEU B CA 1
ATOM 2675 C C . LEU B 1 151 ? 2.299 -14.922 0.101 1 77.31 151 LEU B C 1
ATOM 2677 O O . LEU B 1 151 ? 1.222 -14.352 0.296 1 77.31 151 LEU B O 1
ATOM 2681 N N . GLY B 1 152 ? 2.416 -16.188 -0.042 1 79.75 152 GLY B N 1
ATOM 2682 C CA . GLY B 1 152 ? 1.253 -17.062 -0.008 1 79.75 152 GLY B CA 1
ATOM 2683 C C . GLY B 1 152 ? 0.536 -17.047 1.329 1 79.75 152 GLY B C 1
ATOM 2684 O O . GLY B 1 152 ? -0.695 -17 1.378 1 79.75 152 GLY B O 1
ATOM 2685 N N . LYS B 1 153 ? 1.247 -17.031 2.406 1 80.88 153 LYS B N 1
ATOM 2686 C CA . LYS B 1 153 ? 0.663 -17 3.744 1 80.88 153 LYS B CA 1
ATOM 2687 C C . LYS B 1 153 ? -0.082 -15.695 3.99 1 80.88 153 LYS B C 1
ATOM 2689 O O . LYS B 1 153 ? -1.166 -15.695 4.578 1 80.88 153 LYS B O 1
ATOM 2694 N N . HIS B 1 154 ? 0.512 -14.68 3.529 1 82.94 154 HIS B N 1
ATOM 2695 C CA . HIS B 1 154 ? -0.121 -13.383 3.709 1 82.94 154 HIS B CA 1
ATOM 2696 C C . HIS B 1 154 ? -1.403 -13.273 2.889 1 82.94 154 HIS B C 1
ATOM 2698 O O . HIS B 1 154 ? -2.393 -12.703 3.35 1 82.94 154 HIS B O 1
ATOM 2704 N N . GLN B 1 155 ? -1.361 -13.852 1.737 1 82.62 155 GLN B N 1
ATOM 2705 C CA . GLN B 1 155 ? -2.561 -13.867 0.908 1 82.62 155 GLN B CA 1
ATOM 2706 C C . GLN B 1 155 ? -3.676 -14.672 1.565 1 82.62 155 GLN B C 1
ATOM 2708 O O . GLN B 1 155 ? -4.844 -14.273 1.53 1 82.62 155 GLN B O 1
ATOM 2713 N N . ALA B 1 156 ? -3.311 -15.781 2.119 1 83.88 156 ALA B N 1
ATOM 2714 C CA . ALA B 1 156 ? -4.285 -16.609 2.816 1 83.88 156 ALA B CA 1
ATOM 2715 C C . ALA B 1 156 ? -4.938 -15.852 3.967 1 83.88 156 ALA B C 1
ATOM 2717 O O . ALA B 1 156 ? -6.145 -15.961 4.184 1 83.88 156 ALA B O 1
ATOM 2718 N N . ARG B 1 157 ? -4.156 -15.078 4.629 1 86.38 157 ARG B N 1
ATOM 2719 C CA . ARG B 1 157 ? -4.66 -14.297 5.754 1 86.38 157 ARG B CA 1
ATOM 2720 C C . ARG B 1 157 ? -5.617 -13.211 5.277 1 86.38 157 ARG B C 1
ATOM 2722 O O . ARG B 1 157 ? -6.621 -12.922 5.938 1 86.38 157 ARG B O 1
ATOM 2729 N N . ARG B 1 158 ? -5.312 -12.586 4.18 1 88.56 158 ARG B N 1
ATOM 2730 C CA . ARG B 1 158 ? -6.219 -11.609 3.594 1 88.56 158 ARG B CA 1
ATOM 2731 C C . ARG B 1 158 ? -7.555 -12.242 3.229 1 88.56 158 ARG B C 1
ATOM 2733 O O . ARG B 1 158 ? -8.609 -11.656 3.463 1 88.56 158 ARG B O 1
ATOM 2740 N N . PHE B 1 159 ? -7.449 -13.391 2.67 1 87.62 159 PHE B N 1
ATOM 2741 C CA . PHE B 1 159 ? -8.648 -14.133 2.287 1 87.62 159 PHE B CA 1
ATOM 2742 C C . PHE B 1 159 ? -9.508 -14.438 3.508 1 87.62 159 PHE B C 1
ATOM 2744 O O . PHE B 1 159 ? -10.727 -14.305 3.465 1 87.62 159 PHE B O 1
ATOM 2751 N N . ASP B 1 160 ? -8.844 -14.812 4.582 1 88.5 160 ASP B N 1
ATOM 2752 C CA . ASP B 1 160 ? -9.562 -15.156 5.809 1 88.5 160 ASP B CA 1
ATOM 2753 C C . ASP B 1 160 ? -10.328 -13.953 6.348 1 88.5 160 ASP B C 1
ATOM 2755 O O . ASP B 1 160 ? -11.469 -14.086 6.797 1 88.5 160 ASP B O 1
ATOM 2759 N N . ALA B 1 161 ? -9.68 -12.844 6.305 1 92.31 161 ALA B N 1
ATOM 2760 C CA . ALA B 1 161 ? -10.352 -11.625 6.742 1 92.31 161 ALA B CA 1
ATOM 2761 C C . ALA B 1 161 ? -11.578 -11.336 5.887 1 92.31 161 ALA B C 1
ATOM 2763 O O . ALA B 1 161 ? -12.641 -10.977 6.406 1 92.31 161 ALA B O 1
ATOM 2764 N N . ALA B 1 162 ? -11.492 -11.531 4.57 1 93.88 162 ALA B N 1
ATOM 2765 C CA . ALA B 1 162 ? -12.602 -11.305 3.648 1 93.88 162 ALA B CA 1
ATOM 2766 C C . ALA B 1 162 ? -13.719 -12.32 3.871 1 93.88 162 ALA B C 1
ATOM 2768 O O . ALA B 1 162 ? -14.898 -11.984 3.779 1 93.88 162 ALA B O 1
ATOM 2769 N N . LYS B 1 163 ? -13.328 -13.539 4.172 1 92.62 163 LYS B N 1
ATOM 2770 C CA . LYS B 1 163 ? -14.266 -14.641 4.375 1 92.62 163 LYS B CA 1
ATOM 2771 C C . LYS B 1 163 ? -15.172 -14.375 5.574 1 92.62 163 LYS B C 1
ATOM 2773 O O . LYS B 1 163 ? -16.328 -14.82 5.602 1 92.62 163 LYS B O 1
ATOM 2778 N N . ARG B 1 164 ? -14.711 -13.633 6.574 1 94.44 164 ARG B N 1
ATOM 2779 C CA . ARG B 1 164 ? -15.453 -13.383 7.805 1 94.44 164 ARG B CA 1
ATOM 2780 C C . ARG B 1 164 ? -16.562 -12.367 7.582 1 94.44 164 ARG B C 1
ATOM 2782 O O . ARG B 1 164 ? -17.453 -12.211 8.422 1 94.44 164 ARG B O 1
ATOM 2789 N N . LEU B 1 165 ? -16.516 -11.648 6.453 1 96.5 165 LEU B N 1
ATOM 2790 C CA . LEU B 1 165 ? -17.562 -10.695 6.109 1 96.5 165 LEU B CA 1
ATOM 2791 C C . LEU B 1 165 ? -18.766 -11.414 5.504 1 96.5 165 LEU B C 1
ATOM 2793 O O . LEU B 1 165 ? -18.609 -12.406 4.785 1 96.5 165 LEU B O 1
ATOM 2797 N N . THR B 1 166 ? -20.031 -10.961 5.762 1 97 166 THR B N 1
ATOM 2798 C CA . THR B 1 166 ? -21.203 -11.422 5.027 1 97 166 THR B CA 1
ATOM 2799 C C . THR B 1 166 ? -21.125 -10.969 3.568 1 97 166 THR B C 1
ATOM 2801 O O . THR B 1 166 ? -20.391 -10.055 3.23 1 97 166 THR B O 1
ATOM 2804 N N . PRO B 1 167 ? -21.891 -11.609 2.709 1 97 167 PRO B N 1
ATOM 2805 C CA . PRO B 1 167 ? -21.906 -11.188 1.308 1 97 167 PRO B CA 1
ATOM 2806 C C . PRO B 1 167 ? -22.266 -9.711 1.146 1 97 167 PRO B C 1
ATOM 2808 O O . PRO B 1 167 ? -21.656 -9.016 0.317 1 97 167 PRO B O 1
ATOM 2811 N N . GLN B 1 168 ? -23.172 -9.258 1.938 1 97.75 168 GLN B N 1
ATOM 2812 C CA . GLN B 1 168 ? -23.562 -7.855 1.872 1 97.75 168 GLN B CA 1
ATOM 2813 C C . GLN B 1 168 ? -22.422 -6.941 2.316 1 97.75 168 GLN B C 1
ATOM 2815 O O . GLN B 1 168 ? -22.188 -5.895 1.714 1 97.75 168 GLN B O 1
ATOM 2820 N N . GLU B 1 169 ? -21.766 -7.32 3.352 1 98.12 169 GLU B N 1
ATOM 2821 C CA . GLU B 1 169 ? -20.625 -6.543 3.842 1 98.12 169 GLU B CA 1
ATOM 2822 C C . GLU B 1 169 ? -19.5 -6.527 2.826 1 98.12 169 GLU B C 1
ATOM 2824 O O . GLU B 1 169 ? -18.844 -5.5 2.633 1 98.12 169 GLU B O 1
ATOM 2829 N N . ARG B 1 170 ? -19.266 -7.676 2.182 1 98 170 ARG B N 1
ATOM 2830 C CA . ARG B 1 170 ? -18.234 -7.742 1.154 1 98 170 ARG B CA 1
ATOM 2831 C C . ARG B 1 170 ? -18.531 -6.766 0.019 1 98 170 ARG B C 1
ATOM 2833 O O . ARG B 1 170 ? -17.625 -6.109 -0.492 1 98 170 ARG B O 1
ATOM 2840 N N . GLU B 1 171 ? -19.75 -6.688 -0.317 1 98.06 171 GLU B N 1
ATOM 2841 C CA . GLU B 1 171 ? -20.109 -5.773 -1.396 1 98.06 171 GLU B CA 1
ATOM 2842 C C . GLU B 1 171 ? -19.828 -4.324 -1.014 1 98.06 171 GLU B C 1
ATOM 2844 O O . GLU B 1 171 ? -19.391 -3.531 -1.85 1 98.06 171 GLU B O 1
ATOM 2849 N N . VAL B 1 172 ? -20.062 -3.969 0.237 1 98.25 172 VAL B N 1
ATOM 2850 C CA . VAL B 1 172 ? -19.766 -2.627 0.727 1 98.25 172 VAL B CA 1
ATOM 2851 C C . VAL B 1 172 ? -18.266 -2.354 0.604 1 98.25 172 VAL B C 1
ATOM 2853 O O . VAL B 1 172 ? -17.875 -1.305 0.1 1 98.25 172 VAL B O 1
ATOM 2856 N N . VAL B 1 173 ? -17.453 -3.322 1.004 1 98.06 173 VAL B N 1
ATOM 2857 C CA . VAL B 1 173 ? -15.992 -3.17 0.98 1 98.06 173 VAL B CA 1
ATOM 2858 C C . VAL B 1 173 ? -15.508 -3.059 -0.463 1 98.06 173 VAL B C 1
ATOM 2860 O O . VAL B 1 173 ? -14.695 -2.193 -0.786 1 98.06 173 VAL B O 1
ATOM 2863 N N . ILE B 1 174 ? -16.062 -3.895 -1.312 1 97.62 174 ILE B N 1
ATOM 2864 C CA . ILE B 1 174 ? -15.68 -3.885 -2.723 1 97.62 174 ILE B CA 1
ATOM 2865 C C . ILE B 1 174 ? -15.992 -2.521 -3.332 1 97.62 174 ILE B C 1
ATOM 2867 O O . ILE B 1 174 ? -15.141 -1.906 -3.971 1 97.62 174 ILE B O 1
ATOM 2871 N N . ARG B 1 175 ? -17.156 -2.043 -3.105 1 97.62 175 ARG B N 1
ATOM 2872 C CA . ARG B 1 175 ? -17.578 -0.762 -3.66 1 97.62 175 ARG B CA 1
ATOM 2873 C C . ARG B 1 175 ? -16.688 0.372 -3.162 1 97.62 175 ARG B C 1
ATOM 2875 O O . ARG B 1 175 ? -16.312 1.249 -3.938 1 97.62 175 ARG B O 1
ATOM 2882 N N . PHE B 1 176 ? -16.438 0.329 -1.911 1 97.69 176 PHE B N 1
ATOM 2883 C CA . PHE B 1 176 ? -15.578 1.358 -1.326 1 97.69 176 PHE B CA 1
ATOM 2884 C C . PHE B 1 176 ? -14.195 1.339 -1.961 1 97.69 176 PHE B C 1
ATOM 2886 O O . PHE B 1 176 ? -13.664 2.385 -2.34 1 97.69 176 PHE B O 1
ATOM 2893 N N . LEU B 1 177 ? -13.523 0.155 -2.051 1 96.75 177 LEU B N 1
ATOM 2894 C CA . LEU B 1 177 ? -12.18 0.009 -2.607 1 96.75 177 LEU B CA 1
ATOM 2895 C C . LEU B 1 177 ? -12.141 0.463 -4.062 1 96.75 177 LEU B C 1
ATOM 2897 O O . LEU B 1 177 ? -11.219 1.16 -4.48 1 96.75 177 LEU B O 1
ATOM 2901 N N . GLN B 1 178 ? -13.133 0.091 -4.801 1 95.62 178 GLN B N 1
ATOM 2902 C CA . GLN B 1 178 ? -13.203 0.463 -6.211 1 95.62 178 GLN B CA 1
ATOM 2903 C C . GLN B 1 178 ? -13.414 1.965 -6.375 1 95.62 178 GLN B C 1
ATOM 2905 O O . GLN B 1 178 ? -12.781 2.598 -7.223 1 95.62 178 GLN B O 1
ATOM 2910 N N . ASP B 1 179 ? -14.312 2.531 -5.574 1 94.88 179 ASP B N 1
ATOM 2911 C CA . ASP B 1 179 ? -14.547 3.973 -5.594 1 94.88 179 ASP B CA 1
ATOM 2912 C C . ASP B 1 179 ? -13.273 4.742 -5.266 1 94.88 179 ASP B C 1
ATOM 2914 O O . ASP B 1 179 ? -12.938 5.719 -5.941 1 94.88 179 ASP B O 1
ATOM 2918 N N . MET B 1 180 ? -12.57 4.309 -4.285 1 93.5 180 MET B N 1
ATOM 2919 C CA . MET B 1 180 ? -11.328 4.953 -3.879 1 93.5 180 MET B CA 1
ATOM 2920 C C . MET B 1 180 ? -10.281 4.875 -4.988 1 93.5 180 MET B C 1
ATOM 2922 O O . MET B 1 180 ? -9.625 5.867 -5.301 1 93.5 180 MET B O 1
ATOM 2926 N N . ALA B 1 181 ? -10.102 3.713 -5.57 1 92.44 181 ALA B N 1
ATOM 2927 C CA . ALA B 1 181 ? -9.156 3.551 -6.672 1 92.44 181 ALA B CA 1
ATOM 2928 C C . ALA B 1 181 ? -9.5 4.48 -7.832 1 92.44 181 ALA B C 1
ATOM 2930 O O . ALA B 1 181 ? -8.609 5.082 -8.438 1 92.44 181 ALA B O 1
ATOM 2931 N N . GLN B 1 182 ? -10.734 4.551 -8.133 1 90.38 182 GLN B N 1
ATOM 2932 C CA . GLN B 1 182 ? -11.188 5.41 -9.219 1 90.38 182 GLN B CA 1
ATOM 2933 C C . GLN B 1 182 ? -10.914 6.879 -8.914 1 90.38 182 GLN B C 1
ATOM 2935 O O . GLN B 1 182 ? -10.43 7.621 -9.773 1 90.38 182 GLN B O 1
ATOM 2940 N N . GLU B 1 183 ? -11.281 7.305 -7.676 1 86.81 183 GLU B N 1
ATOM 2941 C CA . GLU B 1 183 ? -11.039 8.688 -7.262 1 86.81 183 GLU B CA 1
ATOM 2942 C C . GLU B 1 183 ? -9.562 9.047 -7.363 1 86.81 183 GLU B C 1
ATOM 2944 O O . GLU B 1 183 ? -9.219 10.156 -7.773 1 86.81 183 GLU B O 1
ATOM 2949 N N . LEU B 1 184 ? -8.766 8.102 -6.992 1 86.69 184 LEU B N 1
ATOM 2950 C CA . LEU B 1 184 ? -7.328 8.359 -7 1 86.69 184 LEU B CA 1
ATOM 2951 C C . LEU B 1 184 ? -6.777 8.312 -8.422 1 86.69 184 LEU B C 1
ATOM 2953 O O . LEU B 1 184 ? -5.828 9.031 -8.742 1 86.69 184 LEU B O 1
ATOM 2957 N N . SER B 1 185 ? -7.328 7.414 -9.289 1 80.31 185 SER B N 1
ATOM 2958 C CA . SER B 1 185 ? -6.867 7.258 -10.664 1 80.31 185 SER B CA 1
ATOM 2959 C C . SER B 1 185 ? -7.184 8.492 -11.492 1 80.31 185 SER B C 1
ATOM 2961 O O . SER B 1 185 ? -6.406 8.867 -12.375 1 80.31 185 SER B O 1
ATOM 2963 N N . LEU B 1 186 ? -8.57 9.016 -11.516 1 61.78 186 LEU B N 1
ATOM 2964 C CA . LEU B 1 186 ? -9.031 10.141 -12.32 1 61.78 186 LEU B CA 1
ATOM 2965 C C . LEU B 1 186 ? -8.086 11.328 -12.18 1 61.78 186 LEU B C 1
ATOM 2967 O O . LEU B 1 186 ? -7.953 12.141 -13.102 1 61.78 186 LEU B O 1
ATOM 2971 N N . ASN B 1 187 ? -7.617 11.586 -11.016 1 56.34 187 ASN B N 1
ATOM 2972 C CA . ASN B 1 187 ? -6.758 12.75 -10.836 1 56.34 187 ASN B CA 1
ATOM 2973 C C . ASN B 1 187 ? -5.285 12.391 -10.992 1 56.34 187 ASN B C 1
ATOM 2975 O O . ASN B 1 187 ? -4.406 13.172 -10.609 1 56.34 187 ASN B O 1
ATOM 2979 N N . ASN B 1 188 ? -5.141 11.227 -11.469 1 54.44 188 ASN B N 1
ATOM 2980 C CA . ASN B 1 188 ? -3.713 10.977 -11.633 1 54.44 188 ASN B CA 1
ATOM 2981 C C . ASN B 1 188 ? -2.955 12.258 -11.977 1 54.44 188 ASN B C 1
ATOM 2983 O O . ASN B 1 188 ? -3.531 13.195 -12.523 1 54.44 188 ASN B O 1
ATOM 2987 N N . ALA B 1 189 ? -1.553 12.398 -11.773 1 51.38 189 ALA B N 1
ATOM 2988 C CA . ALA B 1 189 ? -0.664 13.516 -11.469 1 51.38 189 ALA B CA 1
ATOM 2989 C C . ALA B 1 189 ? -0.762 14.602 -12.547 1 51.38 189 ALA B C 1
ATOM 2991 O O . ALA B 1 189 ? -0.162 14.477 -13.617 1 51.38 189 ALA B O 1
ATOM 2992 N N . PRO B 1 190 ? -1.941 15.266 -12.555 1 50.5 190 PRO B N 1
ATOM 2993 C CA . PRO B 1 190 ? -1.684 16.359 -13.492 1 50.5 190 PRO B CA 1
ATOM 2994 C C . PRO B 1 190 ? -0.244 16.875 -13.43 1 50.5 190 PRO B C 1
ATOM 2996 O O . PRO B 1 190 ? 0.255 17.453 -14.398 1 50.5 190 PRO B O 1
ATOM 2999 N N . TRP B 1 191 ? 0.19 17.062 -12.266 1 48.34 191 TRP B N 1
ATOM 3000 C CA . TRP B 1 191 ? 1.539 17.609 -12.148 1 48.34 191 TRP B CA 1
ATOM 3001 C C . TRP B 1 191 ? 2.535 16.781 -12.945 1 48.34 191 TRP B C 1
ATOM 3003 O O . TRP B 1 191 ? 3.684 17.188 -13.141 1 48.34 191 TRP B O 1
ATOM 3013 N N . LEU B 1 192 ? 2.17 15.523 -13.148 1 48.94 192 LEU B N 1
ATOM 3014 C CA . LEU B 1 192 ? 3.031 14.766 -14.047 1 48.94 192 LEU B CA 1
ATOM 3015 C C . LEU B 1 192 ? 2.912 15.289 -15.477 1 48.94 192 LEU B C 1
ATOM 3017 O O . LEU B 1 192 ? 3.863 15.188 -16.25 1 48.94 192 LEU B O 1
ATOM 3021 N N . ASN B 1 193 ? 1.732 15.547 -15.891 1 43.88 193 ASN B N 1
ATOM 3022 C CA . ASN B 1 193 ? 1.565 15.984 -17.266 1 43.88 193 ASN B CA 1
ATOM 3023 C C . ASN B 1 193 ? 2.135 17.391 -17.484 1 43.88 193 ASN B C 1
ATOM 3025 O O . ASN B 1 193 ? 2.053 17.938 -18.594 1 43.88 193 ASN B O 1
ATOM 3029 N N . THR B 1 194 ? 2.373 18.125 -16.594 1 35.59 194 THR B N 1
ATOM 3030 C CA . THR B 1 194 ? 2.801 19.484 -16.953 1 35.59 194 THR B CA 1
ATOM 3031 C C . THR B 1 194 ? 4.148 19.438 -17.672 1 35.59 194 THR B C 1
ATOM 3033 O O . THR B 1 194 ? 4.738 20.484 -17.953 1 35.59 194 THR B O 1
ATOM 3036 N N . GLU B 1 195 ? 4.887 18.375 -18.031 1 31.52 195 GLU B N 1
ATOM 3037 C CA . GLU B 1 195 ? 5.746 18.812 -19.125 1 31.52 195 GLU B CA 1
ATOM 3038 C C . GLU B 1 195 ? 4.93 19.094 -20.375 1 31.52 195 GLU B C 1
ATOM 3040 O O . GLU B 1 195 ? 3.93 18.422 -20.641 1 31.52 195 GLU B O 1
#

Foldseek 3Di:
DPPPPDPPPPPPDPPCPPLCQQCCNVPVVCPPPDCPPPDPVRSVVVRVVSSVVVVVVVVVVVLLVVLCVVLVHDSLLVVLLVVQLVCVVVVHFDFLVNSCVVSVHDSVVSVVSVVVCVVSVQWDWDQDPVHRVTITIHGDPVNSVSCCVRVVVVVVVVVVVLVPDDPVRNVVVVVVVVVVVVVCVVPPPVVVVPD/DPPPPDPDPPPPPPPCPPLCQQCCNVPVVCPPPDCPPPDPVRSVVVRVVSSVVVVVVVVVVVLLVVLCVVLVHDSLLVVLLVVQLVCVVVVHFDFLVNSCVVSVHDSVVSVVSVVVCVVSVQWDWDQDPVHRVTITIHGDPVNSVSCCVRVVVVVVVVVVVLVPDDPVRNVVVVVVVVVVVVVDVVPPPVVVVPD

InterPro domains:
  IPR000835 MarR-type HTH domain [PF12802] (73-134)
  IPR000835 MarR-type HTH domain [PS50995] (43-182)
  IPR000835 MarR-type HTH domain [SM00347] (65-170)
  IPR036388 Winged helix-like DNA-binding domain superfamily [G3DSA:1.10.10.10] (34-185)
  IPR036390 Winged helix DNA-binding domain superfamily [SSF46785] (59-184)
  IPR039422 Transcription regulators MarR/SlyA-like [PTHR33164] (53-184)

Sequence (390 aa):
MLNMQEPDKIHPAEPTLRNIYDVKTSDPKSELVDRSGMSEEDIAQIGRLMKSLASLRDVERSIGEASARYMELSAPDMRALHYLIVAGNAGEVVTPGMLGAHLKLSPASVTKTLNRLEKGGHIVRNVHPVDRRAFALMVTDATRGEAMRTLGKHQARRFDAAKRLTPQEREVVIRFLQDMAQELSLNNAPWLNTEMLNMQEPDKIHPAEPTLRNIYDVKTSDPKSELVDRSGMSEEDIAQIGRLMKSLASLRDVERSIGEASARYMELSAPDMRALHYLIVAGNAGEVVTPGMLGAHLKLSPASVTKTLNRLEKGGHIVRNVHPVDRRAFALMVTDATRGEAMRTLGKHQARRFDAAKRLTPQEREVVIRFLQDMAQELSLNNAPWLNTE

Secondary structure (DSSP, 8-state):
-------------------TT-HHHHSTT-SSS--TT--HHHHHHHHHHHHHHHHHHHHHHHHHHHHHHHTT--HHHHHHHHHHHHHHHTTPPBPHHHHHHHHT--HHHHHHHHHHHHHTTSEEEEE-SS-TTSEEEEE-HHHHHHHIIIIIHHHHHHHHHHHTS-HHHHHHHHHHHHHHHHHHHHT--HHHHT-/-------------------TT-HHHHSTT-SSS--TT--HHHHHHHHHHHHHHHHHHHHHHHHHHHHHHHTT--HHHHHHHHHHHHHHHTTPPBPHHHHHHHHT--HHHHHHHHHHHHHTTSEEEEE-SS-TTSEEEEE-HHHHHHHIIIIIHHHHHHHHHHHTS-HHHHHHHHHHHHHHHHHHHHT--HHHHT-

Organism: Corynebacterium glutamicum (strain ATCC 13032 / DSM 20300 / JCM 1318 / BCRC 11384 / CCUG 27702 / LMG 3730 / NBRC 12168 / NCIMB 10025 / NRRL B-2784 / 534) (NCBI:txid196627)

Radius of gyration: 23.84 Å; Cα contacts (8 Å, |Δi|>4): 421; chains: 2; bounding box: 48×52×113 Å

Solvent-accessible surface area (backbone atoms only — not comparable to full-atom values): 21440 Å² total; per-residue (Å²): 135,82,80,73,75,71,76,75,76,72,65,74,71,67,78,75,71,66,51,57,40,24,48,62,22,58,33,60,78,45,78,55,40,86,62,78,91,55,52,71,66,54,52,52,51,48,25,51,37,39,31,27,52,53,51,29,51,53,50,50,48,53,49,51,52,50,46,20,54,74,69,71,40,51,70,71,54,41,52,52,49,50,50,49,50,15,36,46,51,61,68,46,84,40,32,67,67,54,50,17,63,74,68,70,42,51,70,70,55,37,50,52,50,50,51,52,35,37,74,71,54,38,35,48,80,38,70,23,90,83,49,73,88,38,50,26,56,40,69,27,70,70,38,50,54,54,41,45,72,42,59,37,49,52,50,24,38,48,49,51,43,53,64,74,43,52,74,69,53,44,50,53,44,33,51,50,36,46,47,34,33,49,51,55,53,78,56,48,58,56,80,65,58,66,111,134,83,78,73,73,72,75,77,76,72,68,73,74,67,77,72,70,65,50,54,41,22,49,60,21,59,32,62,79,45,77,56,40,85,64,77,92,56,50,70,67,54,52,53,51,48,26,50,36,41,31,26,51,50,50,28,52,51,50,51,48,52,50,51,52,50,44,20,56,74,69,72,40,50,69,70,54,40,52,53,48,51,51,51,49,16,36,45,52,59,69,47,83,40,31,69,66,54,52,16,64,74,70,71,43,52,72,71,54,37,49,53,50,50,50,51,36,37,74,71,56,37,35,46,80,38,71,22,91,83,48,72,88,37,51,26,57,40,70,27,70,72,39,51,54,54,40,43,71,41,60,36,50,53,49,25,37,49,48,53,44,53,64,74,43,52,74,68,53,43,50,53,44,32,52,49,38,46,48,32,34,46,50,55,54,78,59,46,58,58,82,65,57,68,113

pLDDT: mean 80.23, std 19.56, range [28.83, 98.31]

Nearest PDB structures (foldseek):
  2eth-assembly1_A  TM=6.977E-01  e=1.609E-05  Thermotoga maritima
  4zzl-assembly1_B  TM=6.809E-01  e=3.234E-05  Pseudomonas aeruginosa
  7kfq-assembly1_A  TM=6.109E-01  e=1.135E-05  Variovorax paradoxus
  7dvr-assembly1_A-2  TM=5.653E-01  e=2.562E-05  Streptococcus agalactiae NEM316
  6pcp-assembly2_C  TM=5.963E-01  e=1.162E-04  Bordetella pertussis